Protein AF-0000000085030352 (afdb_homodimer)

InterPro domains:
  IPR006342 Methyltransferase FkbM [PF05050] (51-199)
  IPR006342 Methyltransferase FkbM [TIGR01444] (49-176)
  IPR029063 S-adenosyl-L-methionine-dependent methyltransferase superfamily [G3DSA:3.40.50.150] (43-213)
  IPR029063 S-adenosyl-L-methionine-dependent methyltransferase superfamily [SSF53335] (14-200)
  IPR052514 S-adenosyl-L-methionine-dependent methyltransferase [PTHR34203] (40-198)

Solvent-accessible surface area (backbone atoms only — not comparable to full-atom values): 23173 Å² total; per-residue (Å²): 130,66,77,91,63,66,38,63,38,78,45,80,98,36,55,43,55,39,41,58,80,44,56,39,44,53,51,55,37,27,31,45,62,64,51,39,50,56,66,64,72,70,36,57,84,25,41,26,36,33,30,36,50,27,48,48,28,55,60,55,52,49,37,45,67,45,57,29,61,36,35,42,34,25,15,42,54,65,73,36,32,53,44,21,48,49,29,36,58,77,53,69,50,59,56,48,77,43,72,18,33,67,17,59,44,72,50,76,43,59,28,18,40,27,89,93,42,70,67,48,11,66,67,46,87,68,44,89,50,66,45,81,30,41,29,33,22,55,53,77,65,79,68,76,35,44,28,36,40,39,47,47,51,61,32,50,67,38,30,50,62,10,22,48,64,43,45,71,76,50,48,33,36,36,41,32,63,31,65,73,48,94,65,38,44,60,53,51,48,52,59,39,48,74,65,53,28,45,76,43,79,42,82,30,55,57,45,60,82,77,33,85,75,34,60,40,44,27,35,41,32,38,56,55,132,130,65,76,93,62,67,38,64,38,78,46,82,96,36,55,44,53,38,40,59,81,43,55,38,45,52,52,56,36,26,29,46,63,65,52,40,49,56,66,62,73,70,37,57,85,25,42,26,36,34,29,36,51,27,47,48,27,54,61,54,52,50,36,44,66,44,57,29,63,37,34,42,32,27,17,41,52,65,72,35,32,54,45,22,49,49,30,36,60,76,52,68,50,60,57,48,76,42,73,19,34,67,17,59,43,73,48,78,45,60,29,18,40,27,91,93,40,69,67,48,12,68,67,45,86,68,42,89,52,65,45,81,30,42,29,33,23,56,53,76,66,79,68,76,36,43,28,36,39,39,46,46,52,62,33,49,66,39,30,50,64,11,22,50,64,42,44,70,74,49,46,33,36,35,39,32,62,30,62,71,46,92,64,37,43,59,54,52,47,51,58,40,48,74,66,52,28,46,74,45,77,42,81,31,56,60,44,60,80,79,32,86,75,34,57,38,45,25,36,39,32,37,56,54,133

Organism: Methanopyrus kandleri (strain AV19 / DSM 6324 / JCM 9639 / NBRC 100938) (NCBI:txid190192)

pLDDT: mean 93.0, std 8.6, range [60.28, 98.94]

Nearest PDB structures (foldseek):
  1wy7-assembly1_A  TM=6.653E-01  e=4.642E-08  Pyrococcus horikoshii OT3
  1wy7-assembly2_B  TM=6.313E-01  e=6.724E-08  Pyrococcus horikoshii OT3
  1wy7-assembly3_C  TM=6.016E-01  e=5.252E-08  Pyrococcus horikoshii OT3
  1wy7-assembly4_D  TM=6.233E-01  e=1.036E-07  Pyrococcus horikoshii OT3
  2b78-assembly1_A  TM=5.743E-01  e=4.481E-06  Streptococcus mutans

Sequence (450 aa):
MIEKEPVPLQVGDYRLYFRLWALGDADAISDVLYRELYPHEWLEGSREVVDVGAHVGAFTVLAAAHGAREILAIEPHPDNAELLRRNVEENDLNAEVVEAAAYDREDVVKMYLSPSTVAHSVELVRSRETIDVETVALDDLGTSPDLIKIDAEGAEERVLRGAERTLEEHAPVLLISAYHYPGQEEDLRRWLEDRNYRVEVLVRETSPYRSPALRVPVIVAEPRAMIEKEPVPLQVGDYRLYFRLWALGDADAISDVLYRELYPHEWLEGSREVVDVGAHVGAFTVLAAAHGAREILAIEPHPDNAELLRRNVEENDLNAEVVEAAAYDREDVVKMYLSPSTVAHSVELVRSRETIDVETVALDDLGTSPDLIKIDAEGAEERVLRGAERTLEEHAPVLLISAYHYPGQEEDLRRWLEDRNYRVEVLVRETSPYRSPALRVPVIVAEPRA

Radius of gyration: 24.25 Å; Cα contacts (8 Å, |Δi|>4): 1043; chains: 2; bounding box: 40×73×51 Å

Structure (mmCIF, N/CA/C/O backbone):
data_AF-0000000085030352-model_v1
#
loop_
_entity.id
_entity.type
_entity.pdbx_description
1 polymer 'SAM-dependent methyltransferase'
#
loop_
_atom_site.group_PDB
_atom_site.id
_atom_site.type_symbol
_atom_site.label_atom_id
_atom_site.label_alt_id
_atom_site.label_comp_id
_atom_site.label_asym_id
_atom_site.label_entity_id
_atom_site.label_seq_id
_atom_site.pdbx_PDB_ins_code
_atom_site.Cartn_x
_atom_site.Cartn_y
_atom_site.Cartn_z
_atom_site.occupancy
_atom_site.B_iso_or_equiv
_atom_site.auth_seq_id
_atom_site.auth_comp_id
_atom_site.auth_asym_id
_atom_site.auth_atom_id
_atom_site.pdbx_PDB_model_num
ATOM 1 N N . MET A 1 1 ? -10.656 17.016 -6.93 1 60.28 1 MET A N 1
ATOM 2 C CA . MET A 1 1 ? -10.633 15.562 -6.762 1 60.28 1 MET A CA 1
ATOM 3 C C . MET A 1 1 ? -9.516 14.938 -7.59 1 60.28 1 MET A C 1
ATOM 5 O O . MET A 1 1 ? -9.156 15.453 -8.648 1 60.28 1 MET A O 1
ATOM 9 N N . ILE A 1 2 ? -8.75 14.125 -6.918 1 77.81 2 ILE A N 1
ATOM 10 C CA . ILE A 1 2 ? -7.684 13.461 -7.66 1 77.81 2 ILE A CA 1
ATOM 11 C C . ILE A 1 2 ? -8.281 12.406 -8.594 1 77.81 2 ILE A C 1
ATOM 13 O O . ILE A 1 2 ? -9.156 11.633 -8.188 1 77.81 2 ILE A O 1
ATOM 17 N N . GLU A 1 3 ? -7.969 12.555 -9.844 1 85.69 3 GLU A N 1
ATOM 18 C CA . GLU A 1 3 ? -8.422 11.562 -10.82 1 85.69 3 GLU A CA 1
ATOM 19 C C . GLU A 1 3 ? -7.84 10.188 -10.508 1 85.69 3 GLU A C 1
ATOM 21 O O . GLU A 1 3 ? -6.668 10.062 -10.148 1 85.69 3 GLU A O 1
ATOM 26 N N . LYS A 1 4 ? -8.742 9.219 -10.578 1 91.12 4 LYS A N 1
ATOM 27 C CA . LYS A 1 4 ? -8.32 7.84 -10.344 1 91.12 4 LYS A CA 1
ATOM 28 C C . LYS A 1 4 ? -7.84 7.184 -11.633 1 91.12 4 LYS A C 1
ATOM 30 O O . LYS A 1 4 ? -8.648 6.746 -12.453 1 91.12 4 LYS A O 1
ATOM 35 N N . GLU A 1 5 ? -6.535 7.23 -11.844 1 92.81 5 GLU A N 1
ATOM 36 C CA . GLU A 1 5 ? -5.887 6.547 -12.953 1 92.81 5 GLU A CA 1
ATOM 37 C C . GLU A 1 5 ? -4.828 5.566 -12.461 1 92.81 5 GLU A C 1
ATOM 39 O O . GLU A 1 5 ? -4.102 5.859 -11.508 1 92.81 5 GLU A O 1
ATOM 44 N N . PRO A 1 6 ? -4.773 4.422 -13.125 1 95.5 6 PRO A N 1
ATOM 45 C CA . PRO A 1 6 ? -3.727 3.482 -12.719 1 95.5 6 PRO A CA 1
ATOM 46 C C . PRO A 1 6 ? -2.322 4.074 -12.828 1 95.5 6 PRO A C 1
ATOM 48 O O . PRO A 1 6 ? -2.049 4.855 -13.742 1 95.5 6 PRO A O 1
ATOM 51 N N . VAL A 1 7 ? -1.442 3.725 -11.961 1 96.19 7 VAL A N 1
ATOM 52 C CA . VAL A 1 7 ? -0.069 4.207 -11.859 1 96.19 7 VAL A CA 1
ATOM 53 C C . VAL A 1 7 ? 0.878 3.209 -12.523 1 96.19 7 VAL A C 1
ATOM 55 O O . VAL A 1 7 ? 0.79 2.002 -12.273 1 96.19 7 VAL A O 1
ATOM 58 N N . PRO A 1 8 ? 1.753 3.689 -13.398 1 95.81 8 PRO A N 1
ATOM 59 C CA . PRO A 1 8 ? 2.723 2.777 -14.016 1 95.81 8 PRO A CA 1
ATOM 60 C C . PRO A 1 8 ? 3.924 2.5 -13.109 1 95.81 8 PRO A C 1
ATOM 62 O O . PRO A 1 8 ? 4.418 3.408 -12.438 1 95.81 8 PRO A O 1
ATOM 65 N N . LEU A 1 9 ? 4.32 1.314 -13.031 1 96.25 9 LEU A N 1
ATOM 66 C CA . LEU A 1 9 ? 5.531 0.86 -12.352 1 96.25 9 LEU A CA 1
ATOM 67 C C . LEU A 1 9 ? 6.469 0.157 -13.328 1 96.25 9 LEU A C 1
ATOM 69 O O . LEU A 1 9 ? 6.055 -0.755 -14.047 1 96.25 9 LEU A O 1
ATOM 73 N N . GLN A 1 10 ? 7.695 0.535 -13.352 1 94.19 10 GLN A N 1
ATOM 74 C CA . GLN A 1 10 ? 8.672 -0.125 -14.211 1 94.19 10 GLN A CA 1
ATOM 75 C C . GLN A 1 10 ? 9.164 -1.425 -13.586 1 94.19 10 GLN A C 1
ATOM 77 O O . GLN A 1 10 ? 9.586 -1.44 -12.422 1 94.19 10 GLN A O 1
ATOM 82 N N . VAL A 1 11 ? 9.094 -2.504 -14.281 1 93.62 11 VAL A N 1
ATOM 83 C CA . VAL A 1 11 ? 9.609 -3.811 -13.891 1 93.62 11 VAL A CA 1
ATOM 84 C C . VAL A 1 11 ? 10.531 -4.355 -14.977 1 93.62 11 VAL A C 1
ATOM 86 O O . VAL A 1 11 ? 10.07 -5.012 -15.914 1 93.62 11 VAL A O 1
ATOM 89 N N . GLY A 1 12 ? 11.852 -4.18 -14.797 1 90.5 12 GLY A N 1
ATOM 90 C CA . GLY A 1 12 ? 12.727 -4.457 -15.93 1 90.5 12 GLY A CA 1
ATOM 91 C C . GLY A 1 12 ? 12.367 -3.674 -17.172 1 90.5 12 GLY A C 1
ATOM 92 O O . GLY A 1 12 ? 12.25 -2.447 -17.125 1 90.5 12 GLY A O 1
ATOM 93 N N . ASP A 1 13 ? 12.133 -4.406 -18.266 1 93.5 13 ASP A N 1
ATOM 94 C CA . ASP A 1 13 ? 11.766 -3.773 -19.531 1 93.5 13 ASP A CA 1
ATOM 95 C C . ASP A 1 13 ? 10.25 -3.65 -19.672 1 93.5 13 ASP A C 1
ATOM 97 O O . ASP A 1 13 ? 9.75 -3.225 -20.719 1 93.5 13 ASP A O 1
ATOM 101 N N . TYR A 1 14 ? 9.539 -3.965 -18.609 1 95.88 14 TYR A N 1
ATOM 102 C CA . TYR A 1 14 ? 8.086 -4 -18.672 1 95.88 14 TYR A CA 1
ATOM 103 C C . TYR A 1 14 ? 7.48 -2.926 -17.781 1 95.88 14 TYR A C 1
ATOM 105 O O . TYR A 1 14 ? 8.188 -2.295 -16.984 1 95.88 14 TYR A O 1
ATOM 113 N N . ARG A 1 15 ? 6.219 -2.674 -18.031 1 96.25 15 ARG A N 1
ATOM 114 C CA . ARG A 1 15 ? 5.434 -1.75 -17.219 1 96.25 15 ARG A CA 1
ATOM 115 C C . ARG A 1 15 ? 4.242 -2.457 -16.578 1 96.25 15 ARG A C 1
ATOM 117 O O . ARG A 1 15 ? 3.582 -3.275 -17.219 1 96.25 15 ARG A O 1
ATOM 124 N N . LEU A 1 16 ? 4.074 -2.195 -15.344 1 97.75 16 LEU A N 1
ATOM 125 C CA . LEU A 1 16 ? 2.941 -2.729 -14.594 1 97.75 16 LEU A CA 1
ATOM 126 C C . LEU A 1 16 ? 2.061 -1.601 -14.062 1 97.75 16 LEU A C 1
ATOM 128 O O . LEU A 1 16 ? 2.521 -0.762 -13.289 1 97.75 16 LEU A O 1
ATOM 132 N N . TYR 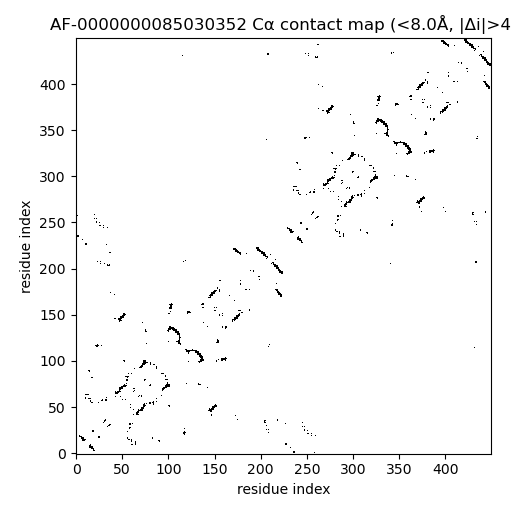A 1 17 ? 0.823 -1.542 -14.555 1 97.88 17 TYR A N 1
ATOM 133 C CA . TYR A 1 17 ? -0.13 -0.554 -14.055 1 97.88 17 TYR A CA 1
ATOM 134 C C . TYR A 1 17 ? -0.905 -1.095 -12.859 1 97.88 17 TYR A C 1
ATOM 136 O O . TYR A 1 17 ? -1.271 -2.271 -12.836 1 97.88 17 TYR A O 1
ATOM 144 N N . PHE A 1 18 ? -1.112 -0.27 -11.852 1 97 18 PHE A N 1
ATOM 145 C CA . PHE A 1 18 ? -1.88 -0.658 -10.68 1 97 18 PHE A CA 1
ATOM 146 C C . PHE A 1 18 ? -2.684 0.521 -10.141 1 97 18 PHE A C 1
ATOM 148 O O . PHE A 1 18 ? -2.463 1.664 -10.547 1 97 18 PHE A O 1
ATOM 155 N N . ARG A 1 19 ? -3.684 0.251 -9.328 1 95.56 19 ARG A N 1
ATOM 156 C CA . ARG A 1 19 ? -4.559 1.259 -8.742 1 95.56 19 ARG A CA 1
ATOM 157 C C . ARG A 1 19 ? -4.09 1.644 -7.344 1 95.56 19 ARG A C 1
ATOM 159 O O . ARG A 1 19 ? -4.086 0.812 -6.434 1 95.56 19 ARG A O 1
ATOM 166 N N . LEU A 1 20 ? -3.73 2.861 -7.184 1 93.62 20 LEU A N 1
ATOM 167 C CA . LEU A 1 20 ? -3.256 3.295 -5.875 1 93.62 20 LEU A CA 1
ATOM 168 C C . LEU A 1 20 ? -4.426 3.543 -4.926 1 93.62 20 LEU A C 1
ATOM 170 O O . LEU A 1 20 ? -4.25 3.531 -3.707 1 93.62 20 LEU A O 1
ATOM 174 N N . TRP A 1 21 ? -5.633 3.779 -5.445 1 90.62 21 TRP A N 1
ATOM 175 C CA . TRP A 1 21 ? -6.812 3.961 -4.602 1 90.62 21 TRP A CA 1
ATOM 176 C C . TRP A 1 21 ? -7.305 2.623 -4.062 1 90.62 21 TRP A C 1
ATOM 178 O O . TRP A 1 21 ? -8.141 2.584 -3.156 1 90.62 21 TRP A O 1
ATOM 188 N N . ALA A 1 22 ? -6.836 1.546 -4.629 1 89.38 22 ALA A N 1
ATOM 189 C CA . ALA A 1 22 ? -7 0.192 -4.105 1 89.38 22 ALA A CA 1
ATOM 190 C C . ALA A 1 22 ? -5.688 -0.335 -3.529 1 89.38 22 ALA A C 1
ATOM 192 O O . ALA A 1 22 ? -4.965 -1.075 -4.199 1 89.38 22 ALA A O 1
ATOM 193 N N . LEU A 1 23 ? -5.426 -0.04 -2.305 1 88.56 23 LEU A N 1
ATOM 194 C CA . LEU A 1 23 ? -4.121 -0.248 -1.688 1 88.56 23 LEU A CA 1
ATOM 195 C C . LEU A 1 23 ? -3.705 -1.712 -1.778 1 88.56 23 LEU A C 1
ATOM 197 O O . LEU A 1 23 ? -2.514 -2.027 -1.722 1 88.56 23 LEU A O 1
ATOM 201 N N . GLY A 1 24 ? -4.637 -2.574 -1.904 1 88.94 24 GLY A N 1
ATOM 202 C CA . GLY A 1 24 ? -4.328 -3.98 -2.096 1 88.94 24 GLY A CA 1
ATOM 203 C C . GLY A 1 24 ? -3.422 -4.238 -3.283 1 88.94 24 GLY A C 1
ATOM 204 O O . GLY A 1 24 ? -2.615 -5.168 -3.266 1 88.94 24 GLY A O 1
ATOM 205 N N . ASP A 1 25 ? -3.578 -3.408 -4.348 1 93.88 25 ASP A N 1
ATOM 206 C CA . ASP A 1 25 ? -2.695 -3.539 -5.504 1 93.88 25 ASP A CA 1
ATOM 207 C C . ASP A 1 25 ? -1.237 -3.318 -5.109 1 93.88 25 ASP A C 1
ATOM 209 O O . ASP A 1 25 ? -0.375 -4.148 -5.406 1 93.88 25 ASP A O 1
ATOM 213 N N . ALA A 1 26 ? -1.023 -2.18 -4.453 1 93.06 26 ALA A N 1
ATOM 214 C CA . ALA A 1 26 ? 0.334 -1.844 -4.031 1 93.06 26 ALA A CA 1
ATOM 215 C C . ALA A 1 26 ? 0.903 -2.916 -3.107 1 93.06 26 ALA A C 1
ATOM 217 O O . ALA A 1 26 ? 2.08 -3.27 -3.209 1 93.06 26 ALA A O 1
ATOM 218 N N . ASP A 1 27 ? 0.081 -3.398 -2.236 1 91.19 27 ASP A N 1
ATOM 219 C CA . ASP A 1 27 ? 0.514 -4.418 -1.285 1 91.19 27 ASP A CA 1
ATOM 220 C C . ASP A 1 27 ? 0.926 -5.699 -2.004 1 91.19 27 ASP A C 1
ATOM 222 O O . ASP A 1 27 ? 2.023 -6.215 -1.779 1 91.19 27 ASP A O 1
ATOM 226 N N . ALA A 1 28 ? 0.035 -6.203 -2.875 1 93 28 ALA A N 1
ATOM 227 C CA . ALA A 1 28 ? 0.3 -7.43 -3.619 1 93 28 ALA A CA 1
ATOM 228 C C . ALA A 1 28 ? 1.554 -7.289 -4.48 1 93 28 ALA A C 1
ATOM 230 O O . ALA A 1 28 ? 2.367 -8.211 -4.559 1 93 28 ALA A O 1
ATOM 231 N N . ILE A 1 29 ? 1.716 -6.176 -5.113 1 95.44 29 ILE A N 1
ATOM 232 C CA . ILE A 1 29 ? 2.85 -5.922 -5.996 1 95.44 29 ILE A CA 1
ATOM 233 C C . ILE A 1 29 ? 4.137 -5.871 -5.176 1 95.44 29 ILE A C 1
ATOM 235 O O . ILE A 1 29 ? 5.152 -6.461 -5.566 1 95.44 29 ILE A O 1
ATOM 239 N N . SER A 1 30 ? 4.125 -5.191 -4.027 1 93.38 30 SER A N 1
ATOM 240 C CA . SER A 1 30 ? 5.293 -5.113 -3.16 1 93.38 30 SER A CA 1
ATOM 241 C C . SER A 1 30 ? 5.711 -6.496 -2.67 1 93.38 30 SER A C 1
ATOM 243 O O . SER A 1 30 ? 6.902 -6.793 -2.572 1 93.38 30 SER A O 1
ATOM 245 N N . ASP A 1 31 ? 4.754 -7.348 -2.336 1 92.94 31 ASP A N 1
ATOM 246 C CA . ASP A 1 31 ? 5.027 -8.703 -1.873 1 92.94 31 ASP A CA 1
ATOM 247 C C . ASP A 1 31 ? 5.773 -9.508 -2.938 1 92.94 31 ASP A C 1
ATOM 249 O O . ASP A 1 31 ? 6.738 -10.211 -2.633 1 92.94 31 ASP A O 1
ATOM 253 N N . VAL A 1 32 ? 5.293 -9.352 -4.137 1 95.88 32 VAL A N 1
ATOM 254 C CA . VAL A 1 32 ? 5.836 -10.148 -5.234 1 95.88 32 VAL A CA 1
ATOM 255 C C . VAL A 1 32 ? 7.195 -9.586 -5.656 1 95.88 32 VAL A C 1
ATOM 257 O O . VAL A 1 32 ? 8.18 -10.328 -5.746 1 95.88 32 VAL A O 1
ATOM 260 N N . LEU A 1 33 ? 7.285 -8.297 -5.809 1 95.81 33 LEU A N 1
ATOM 261 C CA . LEU A 1 33 ? 8.438 -7.707 -6.488 1 95.81 33 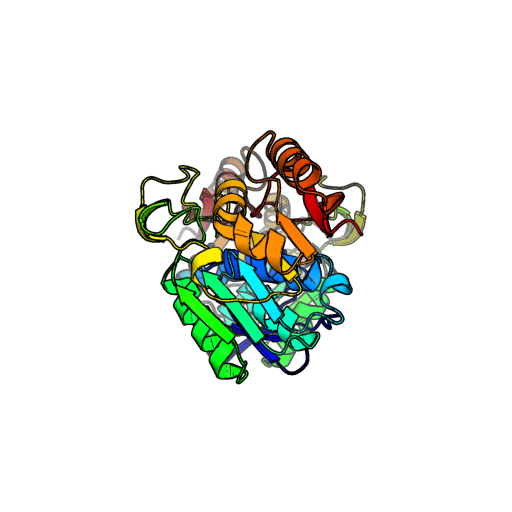LEU A CA 1
ATOM 262 C C . LEU A 1 33 ? 9.547 -7.383 -5.5 1 95.81 33 LEU A C 1
ATOM 264 O O . LEU A 1 33 ? 10.734 -7.492 -5.832 1 95.81 33 LEU A O 1
ATOM 268 N N . TYR A 1 34 ? 9.203 -6.98 -4.297 1 93.38 34 TYR A N 1
ATOM 269 C CA . TYR A 1 34 ? 10.227 -6.434 -3.418 1 93.38 34 TYR A CA 1
ATOM 270 C C . TYR A 1 34 ? 10.469 -7.348 -2.221 1 93.38 34 TYR A C 1
ATOM 272 O O . TYR A 1 34 ? 11.602 -7.496 -1.758 1 93.38 34 TYR A O 1
ATOM 280 N N . ARG A 1 35 ? 9.398 -7.953 -1.739 1 91.75 35 ARG A N 1
ATOM 281 C CA . ARG A 1 35 ? 9.539 -8.82 -0.57 1 91.75 35 ARG A CA 1
ATOM 282 C C . ARG A 1 35 ? 9.852 -10.25 -0.982 1 91.75 35 ARG A C 1
ATOM 284 O O . ARG A 1 35 ? 10.188 -11.086 -0.14 1 91.75 35 ARG A O 1
ATOM 291 N N . GLU A 1 36 ? 9.688 -10.578 -2.219 1 94.19 36 GLU A N 1
ATOM 292 C CA . GLU A 1 36 ? 9.961 -11.906 -2.756 1 94.19 36 GLU A CA 1
ATOM 293 C C . GLU A 1 36 ? 9.156 -12.977 -2.014 1 94.19 36 GLU A C 1
ATOM 295 O O . GLU A 1 36 ? 9.719 -13.977 -1.565 1 94.19 36 GLU A O 1
ATOM 300 N N . LEU A 1 37 ? 7.914 -12.602 -1.854 1 94.25 37 LEU A N 1
ATOM 301 C CA . LEU A 1 37 ? 7.043 -13.586 -1.229 1 94.25 37 LEU A CA 1
ATOM 302 C C . LEU A 1 37 ? 7.207 -14.953 -1.891 1 94.25 37 LEU A C 1
ATOM 304 O O . LEU A 1 37 ? 7.176 -15.984 -1.214 1 94.25 37 LEU A O 1
ATOM 308 N N . TYR A 1 38 ? 7.301 -14.938 -3.195 1 95.44 38 TYR A N 1
ATOM 309 C CA . TYR A 1 38 ? 7.664 -16.109 -3.99 1 95.44 38 TYR A CA 1
ATOM 310 C C . TYR A 1 38 ? 9.086 -15.992 -4.516 1 95.44 38 TYR A C 1
ATOM 312 O O . TYR A 1 38 ? 9.43 -15.016 -5.191 1 95.44 38 TYR A O 1
ATOM 320 N N . PRO A 1 39 ? 9.906 -16.969 -4.191 1 93.81 39 PRO A N 1
ATOM 321 C CA . PRO A 1 39 ? 11.32 -16.859 -4.559 1 93.81 39 PRO A CA 1
ATOM 322 C C . PRO A 1 39 ? 11.531 -16.75 -6.066 1 93.81 39 PRO A C 1
ATOM 324 O O . PRO A 1 39 ? 11.117 -17.625 -6.82 1 93.81 39 PRO A O 1
ATOM 327 N N . HIS A 1 40 ? 12.258 -15.742 -6.418 1 93.06 40 HIS A N 1
ATOM 328 C CA . HIS A 1 40 ? 12.422 -15.414 -7.828 1 93.06 40 HIS A CA 1
ATOM 329 C C . HIS A 1 40 ? 13.328 -16.406 -8.531 1 93.06 40 HIS A C 1
ATOM 331 O O . HIS A 1 40 ? 13.273 -16.562 -9.758 1 93.06 40 HIS A O 1
ATOM 337 N N . GLU A 1 41 ? 14.164 -17.016 -7.77 1 93.12 41 GLU A N 1
ATOM 338 C CA . GLU A 1 41 ? 15.148 -17.906 -8.359 1 93.12 41 GLU A CA 1
ATOM 339 C C . GLU A 1 41 ? 14.477 -19.047 -9.117 1 93.12 41 GLU A C 1
ATOM 341 O O . GLU A 1 41 ? 15.023 -19.562 -10.086 1 93.12 41 GLU A O 1
ATOM 346 N N . TRP A 1 42 ? 13.289 -19.406 -8.75 1 92 42 TRP A N 1
ATOM 347 C CA . TRP A 1 42 ? 12.609 -20.531 -9.375 1 92 42 TRP A CA 1
ATOM 348 C C . TRP A 1 42 ? 12.047 -20.156 -10.734 1 92 42 TRP A C 1
ATOM 350 O O . TRP A 1 42 ? 11.672 -21.016 -11.531 1 92 42 TRP A O 1
ATOM 360 N N . LEU A 1 43 ? 11.945 -18.828 -10.953 1 94.38 43 LEU A N 1
ATOM 361 C CA . LEU A 1 43 ? 11.469 -18.359 -12.25 1 94.38 43 LEU A CA 1
ATOM 362 C C . LEU A 1 43 ? 12.547 -18.516 -13.312 1 94.38 43 LEU A C 1
ATOM 364 O O . LEU A 1 43 ? 12.234 -18.562 -14.508 1 94.38 43 LEU A O 1
ATOM 368 N N . GLU A 1 44 ? 13.789 -18.562 -12.812 1 92.56 44 GLU A N 1
ATOM 369 C CA . GLU A 1 44 ? 14.898 -18.688 -13.758 1 92.56 44 GLU A CA 1
ATOM 370 C C . GLU A 1 44 ? 14.805 -20 -14.531 1 92.56 44 GLU A C 1
ATOM 372 O O . GLU A 1 44 ? 14.758 -21.078 -13.938 1 92.56 44 GLU A O 1
ATOM 377 N N . GLY A 1 45 ? 14.703 -19.906 -15.828 1 91 45 GLY A N 1
ATOM 378 C CA . GLY A 1 45 ? 14.68 -21.094 -16.656 1 91 45 GLY A CA 1
ATOM 379 C C . GLY A 1 45 ? 13.273 -21.625 -16.891 1 91 45 GLY A C 1
ATOM 380 O O . GLY A 1 45 ? 13.094 -22.594 -17.641 1 91 45 GLY A O 1
ATOM 381 N N . SER A 1 46 ? 12.266 -21.062 -16.266 1 95 46 SER A N 1
ATOM 382 C CA . SER A 1 46 ? 10.891 -21.484 -16.484 1 95 46 SER A CA 1
ATOM 383 C C . SER A 1 46 ? 10.305 -20.844 -17.734 1 95 46 SER A C 1
ATOM 385 O O . SER A 1 46 ? 10.102 -19.625 -17.781 1 95 46 SER A O 1
ATOM 387 N N . ARG A 1 47 ? 10.031 -21.688 -18.688 1 96.62 47 ARG A N 1
ATOM 388 C CA . ARG A 1 47 ? 9.547 -21.188 -19.969 1 96.62 47 ARG A CA 1
ATOM 389 C C . ARG A 1 47 ? 8.031 -21.016 -19.953 1 96.62 47 ARG A C 1
ATOM 391 O O . ARG A 1 47 ? 7.504 -20.031 -20.469 1 96.62 47 ARG A O 1
ATOM 398 N N . GLU A 1 48 ? 7.352 -21.984 -19.438 1 98.56 48 GLU A N 1
ATOM 399 C CA . GLU A 1 48 ? 5.898 -21.938 -19.297 1 98.56 48 GLU A CA 1
ATOM 400 C C . GLU A 1 48 ? 5.488 -21.828 -17.828 1 98.56 48 GLU A C 1
ATOM 402 O O . GLU A 1 48 ? 5.832 -22.688 -17.016 1 98.56 48 GLU A O 1
ATOM 407 N N . VAL A 1 49 ? 4.801 -20.703 -17.484 1 98.75 49 VAL A N 1
ATOM 408 C CA . VAL A 1 49 ? 4.465 -20.391 -16.109 1 98.75 49 VAL A CA 1
ATOM 409 C C . VAL A 1 49 ? 2.955 -20.219 -15.969 1 98.75 49 VAL A C 1
ATOM 411 O O . VAL A 1 49 ? 2.312 -19.609 -16.828 1 98.75 49 VAL A O 1
ATOM 414 N N . VAL A 1 50 ? 2.396 -20.797 -14.906 1 98.94 50 VAL A N 1
ATOM 415 C CA . VAL A 1 50 ? 1.002 -20.562 -14.547 1 98.94 50 VAL A CA 1
ATOM 416 C C . VAL A 1 50 ? 0.936 -19.703 -13.289 1 98.94 50 VAL A C 1
ATOM 418 O O . VAL A 1 50 ? 1.593 -20 -12.289 1 98.94 50 VAL A O 1
ATOM 421 N N . ASP A 1 51 ? 0.228 -18.594 -13.383 1 98.88 51 ASP A N 1
ATOM 422 C CA . ASP A 1 51 ? -0.005 -17.656 -12.289 1 98.88 51 ASP A CA 1
ATOM 423 C C . ASP A 1 51 ? -1.446 -17.75 -11.789 1 98.88 51 ASP A C 1
ATOM 425 O O . ASP A 1 51 ? -2.342 -17.109 -12.352 1 98.88 51 ASP A O 1
ATOM 429 N N . VAL A 1 52 ? -1.69 -18.531 -10.688 1 98.81 52 VAL A N 1
ATOM 430 C CA . VAL A 1 52 ? -3.021 -18.688 -10.109 1 98.81 52 VAL A CA 1
ATOM 431 C C . VAL A 1 52 ? -3.268 -17.594 -9.07 1 98.81 52 VAL A C 1
ATOM 433 O O . VAL A 1 52 ? -2.512 -17.469 -8.102 1 98.81 52 VAL A O 1
ATOM 436 N N . GLY A 1 53 ? -4.34 -16.922 -9.227 1 97.75 53 GLY A N 1
ATOM 437 C CA . GLY A 1 53 ? -4.531 -15.719 -8.43 1 97.75 53 GLY A CA 1
ATOM 438 C C . GLY A 1 53 ? -3.639 -14.57 -8.859 1 97.75 53 GLY A C 1
ATOM 439 O O . GLY A 1 53 ? -2.936 -13.984 -8.039 1 97.75 53 GLY A O 1
ATOM 440 N N . ALA A 1 54 ? -3.754 -14.25 -10.125 1 98.5 54 ALA A N 1
ATOM 441 C CA . ALA A 1 54 ? -2.787 -13.359 -10.766 1 98.5 54 ALA A CA 1
ATOM 442 C C . ALA A 1 54 ? -3.041 -11.906 -10.375 1 98.5 54 ALA A C 1
ATOM 444 O O . ALA A 1 54 ? -2.186 -11.039 -10.594 1 98.5 54 ALA A O 1
ATOM 445 N N . HIS A 1 55 ? -4.242 -11.617 -9.836 1 96.94 55 HIS A N 1
ATOM 446 C CA . HIS A 1 55 ? -4.582 -10.242 -9.484 1 96.94 55 HIS A CA 1
ATOM 447 C C . HIS A 1 55 ? -4.34 -9.305 -10.664 1 96.94 55 HIS A C 1
ATOM 449 O O . HIS A 1 55 ? -4.832 -9.539 -11.766 1 96.94 55 HIS A O 1
ATOM 455 N N . VAL A 1 56 ? -3.518 -8.297 -10.523 1 98.12 56 VAL A N 1
ATOM 456 C CA . VAL A 1 56 ? -3.32 -7.355 -11.617 1 98.12 56 VAL A CA 1
ATOM 457 C C . VAL A 1 56 ? -2.092 -7.758 -12.43 1 98.12 56 VAL A C 1
ATOM 459 O O . VAL A 1 56 ? -1.745 -7.098 -13.414 1 98.12 56 VAL A O 1
ATOM 462 N N . GLY A 1 57 ? -1.388 -8.781 -12.062 1 98.5 57 GLY A N 1
ATOM 463 C CA . GLY A 1 57 ? -0.382 -9.359 -12.938 1 98.5 57 GLY A CA 1
ATOM 464 C C . GLY A 1 57 ? 1.038 -9.078 -12.484 1 98.5 57 GLY A C 1
ATOM 465 O O . GLY A 1 57 ? 1.966 -9.062 -13.297 1 98.5 57 GLY A O 1
ATOM 466 N N . ALA A 1 58 ? 1.261 -8.82 -11.18 1 97.81 58 ALA A N 1
ATOM 467 C CA . ALA A 1 58 ? 2.615 -8.578 -10.695 1 97.81 58 ALA A CA 1
ATOM 468 C C . ALA A 1 58 ? 3.518 -9.781 -10.953 1 97.81 58 ALA A C 1
ATOM 470 O O . ALA A 1 58 ? 4.621 -9.633 -11.484 1 97.81 58 ALA A O 1
ATOM 471 N N . PHE A 1 59 ? 3.033 -10.953 -10.594 1 98.19 59 PHE A N 1
ATOM 472 C CA . PHE A 1 59 ? 3.83 -12.156 -10.789 1 98.19 59 PHE A CA 1
ATOM 473 C C . PHE A 1 59 ? 3.926 -12.5 -12.273 1 98.19 59 PHE A C 1
ATOM 475 O O . PHE A 1 59 ? 4.957 -12.992 -12.734 1 98.19 59 PHE A O 1
ATOM 482 N N . THR A 1 60 ? 2.854 -12.242 -13 1 98.5 60 THR A N 1
ATOM 483 C CA . THR A 1 60 ? 2.816 -12.469 -14.445 1 98.5 60 THR A CA 1
ATOM 484 C C . THR A 1 60 ? 3.922 -11.68 -15.141 1 98.5 60 THR A C 1
ATOM 486 O O . THR A 1 60 ? 4.703 -12.242 -15.906 1 98.5 60 THR A O 1
ATOM 489 N N . VAL A 1 61 ? 4.027 -10.414 -14.82 1 97.56 61 VAL A N 1
ATOM 490 C CA . VAL A 1 61 ? 5.02 -9.531 -15.43 1 97.56 61 VAL A CA 1
ATOM 491 C C . VAL A 1 61 ? 6.414 -9.914 -14.938 1 97.56 61 VAL A C 1
ATOM 493 O O . VAL A 1 61 ? 7.375 -9.891 -15.711 1 97.56 61 VAL A O 1
ATOM 496 N N . LEU A 1 62 ? 6.5 -10.258 -13.656 1 97.06 62 LEU A N 1
ATOM 497 C CA . LEU A 1 62 ? 7.777 -10.695 -13.102 1 97.06 62 LEU A CA 1
ATOM 498 C C . LEU A 1 62 ? 8.289 -11.938 -13.82 1 97.06 62 LEU A C 1
ATOM 500 O O . LEU A 1 62 ? 9.484 -12.039 -14.117 1 97.06 62 LEU A O 1
ATOM 504 N N . ALA A 1 63 ? 7.375 -12.906 -14.055 1 97.5 63 ALA A N 1
ATOM 505 C CA . ALA A 1 63 ? 7.746 -14.125 -14.773 1 97.5 63 ALA A CA 1
ATOM 506 C C . ALA A 1 63 ? 8.289 -13.797 -16.156 1 97.5 63 ALA A C 1
ATOM 508 O O . ALA A 1 63 ? 9.312 -14.336 -16.578 1 97.5 63 ALA A O 1
ATOM 509 N N . ALA A 1 64 ? 7.625 -12.891 -16.859 1 96.69 64 ALA A N 1
ATOM 510 C CA . ALA A 1 64 ? 8.094 -12.461 -18.172 1 96.69 64 ALA A CA 1
ATOM 511 C C . ALA A 1 64 ? 9.477 -11.82 -18.078 1 96.69 64 ALA A C 1
ATOM 513 O O . ALA A 1 64 ? 10.352 -12.094 -18.906 1 96.69 64 ALA A O 1
ATOM 514 N N . ALA A 1 65 ? 9.688 -11.031 -17.078 1 94.75 65 ALA A N 1
ATOM 515 C CA . ALA A 1 65 ? 10.961 -10.344 -16.891 1 94.75 65 ALA A CA 1
ATOM 516 C C . ALA A 1 65 ? 12.094 -11.328 -16.625 1 94.75 65 ALA A C 1
ATOM 518 O O . ALA A 1 65 ? 13.258 -11.023 -16.875 1 94.75 65 ALA A O 1
ATOM 519 N N . HIS A 1 66 ? 11.703 -12.508 -16.188 1 95.06 66 HIS A N 1
ATOM 520 C CA . HIS A 1 66 ? 12.703 -13.531 -15.891 1 95.06 66 HIS A CA 1
ATOM 521 C C . HIS A 1 66 ? 12.781 -14.57 -17 1 95.06 66 HIS A C 1
ATOM 523 O O . HIS A 1 66 ? 13.391 -15.625 -16.828 1 95.06 66 HIS A O 1
ATOM 529 N N . GLY A 1 67 ? 12.055 -14.367 -18.094 1 94.44 67 GLY A N 1
ATOM 530 C CA . GLY A 1 67 ? 12.328 -15.164 -19.281 1 94.44 67 GLY A CA 1
ATOM 531 C C . GLY A 1 67 ? 11.18 -16.078 -19.656 1 94.44 67 GLY A C 1
ATOM 532 O O . GLY A 1 67 ? 11.25 -16.797 -20.656 1 94.44 67 GLY A O 1
ATOM 533 N N . ALA A 1 68 ? 10.117 -16.094 -18.844 1 97.19 68 ALA A N 1
ATOM 534 C CA . ALA A 1 68 ? 8.961 -16.906 -19.25 1 97.19 68 ALA A CA 1
ATOM 535 C C . ALA A 1 68 ? 8.453 -16.516 -20.625 1 97.19 68 ALA A C 1
ATOM 537 O O . ALA A 1 68 ? 8.391 -15.32 -20.953 1 97.19 68 ALA A O 1
ATOM 538 N N . ARG A 1 69 ? 8.125 -17.5 -21.438 1 96.44 69 ARG A N 1
ATOM 539 C CA . ARG A 1 69 ? 7.727 -17.234 -22.828 1 96.44 69 ARG A CA 1
ATOM 540 C C . ARG A 1 69 ? 6.234 -17.5 -23.016 1 96.44 69 ARG A C 1
ATOM 542 O O . ARG A 1 69 ? 5.633 -17 -23.969 1 96.44 69 ARG A O 1
ATOM 549 N N . GLU A 1 70 ? 5.703 -18.328 -22.234 1 98.19 70 GLU A N 1
ATOM 550 C CA . GLU A 1 70 ? 4.273 -18.625 -22.203 1 98.19 70 GLU A CA 1
ATOM 551 C C . GLU A 1 70 ? 3.721 -18.547 -20.781 1 98.19 70 GLU A C 1
ATOM 553 O O . GLU A 1 70 ? 4.246 -19.203 -19.875 1 98.19 70 GLU A O 1
ATOM 558 N N . ILE A 1 71 ? 2.75 -17.719 -20.625 1 98.69 71 ILE A N 1
ATOM 559 C CA . ILE A 1 71 ? 2.203 -17.547 -19.281 1 98.69 71 ILE A CA 1
ATOM 560 C C . ILE A 1 71 ? 0.688 -17.734 -19.312 1 98.69 71 ILE A C 1
ATOM 562 O O . ILE A 1 71 ? 0.015 -17.25 -20.234 1 98.69 71 ILE A O 1
ATOM 566 N N . LEU A 1 72 ? 0.178 -18.531 -18.469 1 98.94 72 LEU A N 1
ATOM 567 C CA . LEU A 1 72 ? -1.247 -18.641 -18.172 1 98.94 72 LEU A CA 1
ATOM 568 C C . LEU A 1 72 ? -1.574 -17.969 -16.844 1 98.94 72 LEU A C 1
ATOM 570 O O . LEU A 1 72 ? -1.101 -18.391 -15.789 1 98.94 72 LEU A O 1
ATOM 574 N N . ALA A 1 73 ? -2.281 -16.859 -16.906 1 98.88 73 ALA A N 1
ATOM 575 C CA . ALA A 1 73 ? -2.658 -16.109 -15.711 1 98.88 73 ALA A CA 1
ATOM 576 C C . ALA A 1 73 ? -4.148 -16.25 -15.414 1 98.88 73 ALA A C 1
ATOM 578 O O . ALA A 1 73 ? -4.988 -15.93 -16.266 1 98.88 73 ALA A O 1
ATOM 579 N N . ILE A 1 74 ? -4.484 -16.703 -14.211 1 98.81 74 ILE A N 1
ATOM 580 C CA . ILE A 1 74 ? -5.863 -17 -13.828 1 98.81 74 ILE A CA 1
ATOM 581 C C . ILE A 1 74 ? -6.285 -16.062 -12.703 1 98.81 74 ILE A C 1
ATOM 583 O O . ILE A 1 74 ? -5.66 -16.031 -11.641 1 98.81 74 ILE A O 1
ATOM 587 N N . GLU A 1 75 ? -7.277 -15.258 -12.898 1 98.38 75 GLU A N 1
ATOM 588 C CA . GLU A 1 75 ? -7.793 -14.266 -11.953 1 98.38 75 GLU A CA 1
ATOM 589 C C . GLU A 1 75 ? -9.312 -14.172 -12.031 1 98.38 75 GLU A C 1
ATOM 591 O O . GLU A 1 75 ? -9.875 -13.906 -13.094 1 98.38 75 GLU A O 1
ATOM 596 N N . PRO A 1 76 ? -9.984 -14.383 -10.914 1 96.69 76 PRO A N 1
ATOM 597 C CA . PRO A 1 76 ? -11.445 -14.469 -10.969 1 96.69 76 PRO A CA 1
ATOM 598 C C . PRO A 1 76 ? -12.109 -13.094 -10.891 1 96.69 76 PRO A C 1
ATOM 600 O O . PRO A 1 76 ? -13.242 -12.93 -11.367 1 96.69 76 PRO A O 1
ATOM 603 N N . HIS A 1 77 ? -11.562 -12.148 -10.195 1 94.75 77 HIS A N 1
ATOM 604 C CA . HIS A 1 77 ? -12.219 -10.852 -10.016 1 94.75 77 HIS A CA 1
ATOM 605 C C . HIS A 1 77 ? -12.203 -10.055 -11.312 1 94.75 77 HIS A C 1
ATOM 607 O O . HIS A 1 77 ? -11.133 -9.758 -11.859 1 94.75 77 HIS A O 1
ATOM 613 N N . PRO A 1 78 ? -13.312 -9.594 -11.82 1 95.75 78 PRO A N 1
ATOM 614 C CA . PRO A 1 78 ? -13.391 -8.984 -13.156 1 95.75 78 PRO A CA 1
ATOM 615 C C . PRO A 1 78 ? -12.547 -7.719 -13.281 1 95.75 78 PRO A C 1
ATOM 617 O O . PRO A 1 78 ? -11.867 -7.527 -14.297 1 95.75 78 PRO A O 1
ATOM 620 N N . ASP A 1 79 ? -12.578 -6.832 -12.297 1 94.5 79 ASP A N 1
ATOM 621 C CA . ASP A 1 79 ? -11.805 -5.594 -12.359 1 94.5 79 ASP A CA 1
ATOM 622 C C . ASP A 1 79 ? -10.312 -5.883 -12.391 1 94.5 79 ASP A C 1
ATOM 624 O O . ASP A 1 79 ? -9.555 -5.207 -13.094 1 94.5 79 ASP A O 1
ATOM 628 N N . ASN A 1 80 ? -9.852 -6.852 -11.57 1 96.5 80 ASN A N 1
ATOM 629 C CA . ASN A 1 80 ? -8.453 -7.262 -11.594 1 96.5 80 ASN A CA 1
ATOM 630 C C . ASN A 1 80 ? -8.062 -7.879 -12.93 1 96.5 80 ASN A C 1
ATOM 632 O O . ASN A 1 80 ? -7.008 -7.562 -13.484 1 96.5 80 ASN A O 1
ATOM 636 N N . ALA A 1 81 ? -8.945 -8.75 -13.438 1 98.19 81 ALA A N 1
ATOM 637 C CA . ALA A 1 81 ? -8.688 -9.406 -14.719 1 98.19 81 ALA A CA 1
ATOM 638 C C . ALA A 1 81 ? -8.57 -8.383 -15.844 1 98.19 81 ALA A C 1
ATOM 640 O O . ALA A 1 81 ? -7.742 -8.547 -16.75 1 98.19 81 ALA A O 1
ATOM 641 N N . GLU A 1 82 ? -9.422 -7.391 -15.828 1 98.12 82 GLU A N 1
ATOM 642 C CA . GLU A 1 82 ? -9.367 -6.336 -16.844 1 98.12 82 GLU A CA 1
ATOM 643 C C . GLU A 1 82 ? -8.023 -5.613 -16.812 1 98.12 82 GLU A C 1
ATOM 645 O O . GLU A 1 82 ? -7.406 -5.402 -17.859 1 98.12 82 GLU A O 1
ATOM 650 N N . LEU A 1 83 ? -7.574 -5.207 -15.602 1 98.12 83 LEU A N 1
ATOM 651 C CA . LEU A 1 83 ? -6.289 -4.535 -15.484 1 98.12 83 LEU A CA 1
ATOM 652 C C . LEU A 1 83 ? -5.145 -5.484 -15.82 1 98.12 83 LEU A C 1
ATOM 654 O O . LEU A 1 83 ? -4.133 -5.07 -16.391 1 98.12 83 LEU A O 1
ATOM 658 N N . LEU A 1 84 ? -5.273 -6.754 -15.469 1 98.69 84 LEU A N 1
ATOM 659 C CA . LEU A 1 84 ? -4.316 -7.781 -15.859 1 98.69 84 LEU A CA 1
ATOM 660 C C . LEU A 1 84 ? -4.172 -7.852 -17.375 1 98.69 84 LEU A C 1
ATOM 662 O O . LEU A 1 84 ? -3.055 -7.887 -17.891 1 98.69 84 LEU A O 1
ATOM 666 N N . ARG A 1 85 ? -5.27 -7.844 -18.078 1 98.81 85 ARG A N 1
ATOM 667 C CA . ARG A 1 85 ? -5.242 -7.863 -19.531 1 98.81 85 ARG A CA 1
ATOM 668 C C . ARG A 1 85 ? -4.531 -6.633 -20.094 1 98.81 85 ARG A C 1
ATOM 670 O O . ARG A 1 85 ? -3.754 -6.73 -21.047 1 98.81 85 ARG A O 1
ATOM 677 N N . ARG A 1 86 ? -4.836 -5.516 -19.5 1 98.25 86 ARG A N 1
ATOM 678 C CA . ARG A 1 86 ? -4.156 -4.285 -19.906 1 98.25 86 ARG A CA 1
ATOM 679 C C . ARG A 1 86 ? -2.645 -4.418 -19.734 1 98.25 86 ARG A C 1
ATOM 681 O O . ARG A 1 86 ? -1.879 -4.012 -20.609 1 98.25 86 ARG A O 1
ATOM 688 N N . ASN A 1 87 ? -2.254 -4.922 -18.594 1 98.62 87 ASN A N 1
ATOM 689 C CA . ASN A 1 87 ? -0.832 -5.074 -18.297 1 98.62 87 ASN A CA 1
ATOM 690 C C . ASN A 1 87 ? -0.172 -6.066 -19.266 1 98.62 87 ASN A C 1
ATOM 692 O O . ASN A 1 87 ? 0.983 -5.887 -19.641 1 98.62 87 ASN A O 1
ATOM 696 N N . VAL A 1 88 ? -0.897 -7.117 -19.625 1 98.62 88 VAL A N 1
ATOM 697 C CA . VAL A 1 88 ? -0.409 -8.094 -20.594 1 98.62 88 VAL A CA 1
ATOM 698 C C . VAL A 1 88 ? -0.257 -7.438 -21.953 1 98.62 88 VAL A C 1
ATOM 700 O O . VAL A 1 88 ? 0.777 -7.586 -22.609 1 98.62 88 VAL A O 1
ATOM 703 N N . GLU A 1 89 ? -1.248 -6.676 -22.359 1 98.38 89 GLU A N 1
ATOM 704 C CA . GLU A 1 89 ? -1.267 -6.016 -23.672 1 98.38 89 GLU A CA 1
ATOM 705 C C . GLU A 1 89 ? -0.192 -4.938 -23.75 1 98.38 89 GLU A C 1
ATOM 707 O O . GLU A 1 89 ? 0.504 -4.828 -24.766 1 98.38 89 GLU A O 1
ATOM 712 N N . GLU A 1 90 ? -0.07 -4.141 -22.672 1 96.88 90 GLU A N 1
ATOM 713 C CA . GLU A 1 90 ? 0.897 -3.049 -22.625 1 96.88 90 GLU A CA 1
ATOM 714 C C . GLU A 1 90 ? 2.314 -3.555 -22.891 1 96.88 90 GLU A C 1
ATOM 716 O O . GLU A 1 90 ? 3.148 -2.826 -23.422 1 96.88 90 GLU A O 1
ATOM 721 N N . ASN A 1 91 ? 2.557 -4.781 -22.562 1 97.56 91 ASN A N 1
ATOM 722 C CA . ASN A 1 91 ? 3.91 -5.32 -22.609 1 97.56 91 ASN A CA 1
ATOM 723 C C . ASN A 1 91 ? 4.066 -6.336 -23.734 1 97.56 91 ASN A C 1
ATOM 725 O O . ASN A 1 91 ? 5.117 -6.969 -23.875 1 97.56 91 ASN A O 1
ATOM 729 N N . ASP A 1 92 ? 3.016 -6.594 -24.5 1 97.88 92 ASP A N 1
ATOM 730 C CA . ASP A 1 92 ? 3 -7.578 -25.578 1 97.88 92 ASP A CA 1
ATOM 731 C C . ASP A 1 92 ? 3.416 -8.953 -25.078 1 97.88 92 ASP A C 1
ATOM 733 O O . ASP A 1 92 ? 4.262 -9.617 -25.672 1 97.88 92 ASP A O 1
ATOM 737 N N . LEU A 1 93 ? 2.961 -9.289 -23.922 1 97.88 93 LEU A N 1
ATOM 738 C CA . LEU A 1 93 ? 3.287 -10.594 -23.344 1 97.88 93 LEU A CA 1
ATOM 739 C C . LEU A 1 93 ? 2.523 -11.703 -24.047 1 97.88 93 LEU A C 1
ATOM 741 O O . LEU A 1 93 ? 1.36 -11.531 -24.422 1 97.88 93 LEU A O 1
ATOM 745 N N . ASN A 1 94 ? 3.189 -12.805 -24.266 1 97.62 94 ASN A N 1
ATOM 746 C CA . ASN A 1 94 ? 2.48 -14.031 -24.641 1 97.62 94 ASN A CA 1
ATOM 747 C C . ASN A 1 94 ? 1.834 -14.688 -23.422 1 97.62 94 ASN A C 1
ATOM 749 O O . ASN A 1 94 ? 2.305 -15.727 -22.953 1 97.62 94 ASN A O 1
ATOM 753 N N . ALA A 1 95 ? 0.808 -14.102 -22.953 1 98.38 95 ALA A N 1
ATOM 754 C CA . ALA A 1 95 ? 0.101 -14.539 -21.75 1 98.38 95 ALA A CA 1
ATOM 755 C C . ALA A 1 95 ? -1.399 -14.641 -22 1 98.38 95 ALA A C 1
ATOM 757 O O . ALA A 1 95 ? -1.998 -13.75 -22.609 1 98.38 95 ALA A O 1
ATOM 758 N N . GLU A 1 96 ? -1.92 -15.742 -21.688 1 98.56 96 GLU A N 1
ATOM 759 C CA . GLU A 1 96 ? -3.367 -15.93 -21.703 1 98.56 96 GLU A CA 1
ATOM 760 C C . GLU A 1 96 ? -3.979 -15.602 -20.344 1 98.56 96 GLU A C 1
ATOM 762 O O . GLU A 1 96 ? -3.514 -16.094 -19.312 1 98.56 96 GLU A O 1
ATOM 767 N N . VAL A 1 97 ? -4.957 -14.703 -20.359 1 98.81 97 VAL A N 1
ATOM 768 C CA . VAL A 1 97 ? -5.668 -14.359 -19.141 1 98.81 97 VAL A CA 1
ATOM 769 C C . VAL A 1 97 ? -6.992 -15.117 -19.078 1 98.81 97 VAL A C 1
ATOM 771 O O . VAL A 1 97 ? -7.828 -15 -19.969 1 98.81 97 VAL A O 1
ATOM 774 N N . VAL A 1 98 ? -7.145 -15.938 -18.094 1 98.75 98 VAL A N 1
ATOM 775 C CA . VAL A 1 98 ? -8.391 -16.656 -17.844 1 98.75 98 VAL A CA 1
ATOM 776 C C . VAL A 1 98 ? -9.133 -16.016 -16.672 1 98.75 98 VAL A C 1
ATOM 778 O O . VAL A 1 98 ? -8.664 -16.047 -15.539 1 98.75 98 VAL A O 1
ATOM 781 N N . GLU A 1 99 ? -10.289 -15.352 -16.953 1 98.38 99 GLU A N 1
ATOM 782 C CA . GLU A 1 99 ? -11.102 -14.727 -15.93 1 98.38 99 GLU A CA 1
ATOM 783 C C . GLU A 1 99 ? -11.992 -15.75 -15.227 1 98.38 99 GLU A C 1
ATOM 785 O O . GLU A 1 99 ? -13.18 -15.867 -15.539 1 98.38 99 GLU A O 1
ATOM 790 N N . ALA A 1 100 ? -11.453 -16.469 -14.25 1 98.25 100 ALA A N 1
ATOM 791 C CA . ALA A 1 100 ? -12.086 -17.531 -13.469 1 98.25 100 ALA A CA 1
ATOM 792 C C . ALA A 1 100 ? -11.281 -17.844 -12.211 1 98.25 100 ALA A C 1
ATOM 794 O O . ALA A 1 100 ? -10.133 -17.422 -12.086 1 98.25 100 ALA A O 1
ATOM 795 N N . ALA A 1 101 ? -11.93 -18.469 -11.297 1 97.38 101 ALA A N 1
ATOM 796 C CA . ALA A 1 101 ? -11.203 -19.047 -10.164 1 97.38 101 ALA A CA 1
ATOM 797 C C . ALA A 1 101 ? -10.68 -20.438 -10.492 1 97.38 101 ALA A C 1
ATOM 799 O O . ALA A 1 101 ? -11.414 -21.281 -10.984 1 97.38 101 ALA A O 1
ATOM 800 N N . ALA A 1 102 ? -9.375 -20.625 -10.344 1 98 102 ALA A N 1
ATOM 801 C CA . ALA A 1 102 ? -8.875 -22 -10.422 1 98 102 ALA A CA 1
ATOM 802 C C . ALA A 1 102 ? -9.438 -22.859 -9.297 1 98 102 ALA A C 1
ATOM 804 O O . ALA A 1 102 ? -9.5 -22.422 -8.141 1 98 102 ALA A O 1
ATOM 805 N N . TYR A 1 103 ? -9.898 -23.938 -9.648 1 96.94 103 TYR A N 1
ATOM 806 C CA . TYR A 1 103 ? -10.641 -24.812 -8.742 1 96.94 103 TYR A CA 1
ATOM 807 C C . TYR A 1 103 ? -10.492 -26.281 -9.148 1 96.94 103 TYR A C 1
ATOM 809 O O . TYR A 1 103 ? -9.617 -26.609 -9.953 1 96.94 103 TYR A O 1
ATOM 817 N N . ASP A 1 104 ? -11.383 -27.156 -8.461 1 96.81 104 ASP A N 1
ATOM 818 C CA . ASP A 1 104 ? -11.258 -28.578 -8.742 1 96.81 104 ASP A CA 1
ATOM 819 C C . ASP A 1 104 ? -12.141 -28.984 -9.922 1 96.81 104 ASP A C 1
ATOM 821 O O . ASP A 1 104 ? -12.016 -30.094 -10.438 1 96.81 104 ASP A O 1
ATOM 825 N N . ARG A 1 105 ? -13.016 -28.031 -10.352 1 93.81 105 ARG A N 1
ATOM 826 C CA . ARG A 1 105 ? -13.906 -28.328 -11.461 1 93.81 105 ARG A CA 1
ATOM 827 C C . ARG A 1 105 ? -14.453 -27.031 -12.078 1 93.81 105 ARG A C 1
ATOM 829 O O . ARG A 1 105 ? -14.336 -25.969 -11.484 1 93.81 105 ARG A O 1
ATOM 836 N N . GLU A 1 106 ? -15 -27.219 -13.258 1 94.12 106 GLU A N 1
ATOM 837 C CA . GLU A 1 106 ? -15.742 -26.109 -13.867 1 94.12 106 GLU A CA 1
ATOM 838 C C . GLU A 1 106 ? -17.094 -25.906 -13.188 1 94.12 106 GLU A C 1
ATOM 840 O O . GLU A 1 106 ? -17.828 -26.875 -12.961 1 94.12 106 GLU A O 1
ATOM 845 N N . ASP A 1 107 ? -17.297 -24.688 -12.781 1 94.19 107 ASP A N 1
ATOM 846 C CA . ASP A 1 107 ? -18.531 -24.328 -12.102 1 94.19 107 ASP A CA 1
ATOM 847 C C . ASP A 1 107 ? -18.703 -22.812 -12.023 1 94.19 107 ASP A C 1
ATOM 849 O O . ASP A 1 107 ? -17.969 -22.062 -12.664 1 94.19 107 ASP A O 1
ATOM 853 N N . VAL A 1 108 ? -19.797 -22.406 -11.43 1 93.69 108 VAL A N 1
ATOM 854 C CA . VAL A 1 108 ? -20.016 -21.031 -11.023 1 93.69 108 VAL A CA 1
ATOM 855 C C . VAL A 1 108 ? -20.172 -20.938 -9.508 1 93.69 108 VAL A C 1
ATOM 857 O O . VAL A 1 108 ? -21.016 -21.641 -8.93 1 93.69 108 VAL A O 1
ATOM 860 N N . VAL A 1 109 ? -19.297 -20.125 -8.906 1 91.12 109 VAL A N 1
ATOM 861 C CA . VAL A 1 109 ? -19.344 -20.047 -7.453 1 91.12 109 VAL A CA 1
ATOM 862 C C . VAL A 1 109 ? -19.391 -18.594 -7.004 1 91.12 109 VAL A C 1
ATOM 864 O O . VAL A 1 109 ? -19.188 -17.688 -7.812 1 91.12 109 VAL A O 1
ATOM 867 N N . LYS A 1 110 ? -19.75 -18.453 -5.688 1 88.56 110 LYS A N 1
ATOM 868 C CA . LYS A 1 110 ? -19.75 -17.125 -5.102 1 88.56 110 LYS A CA 1
ATOM 869 C C . LYS A 1 110 ? -18.359 -16.734 -4.613 1 88.56 110 LYS A C 1
ATOM 871 O O . LYS A 1 110 ? -17.672 -17.547 -3.98 1 88.56 110 LYS A O 1
ATOM 876 N N . MET A 1 111 ? -17.922 -15.586 -4.984 1 89.25 111 MET A N 1
ATOM 877 C CA . MET A 1 111 ? -16.703 -14.992 -4.445 1 89.25 111 MET A CA 1
ATOM 878 C C . MET A 1 111 ? -17.031 -13.898 -3.438 1 89.25 111 MET A C 1
ATOM 880 O O . MET A 1 111 ? -17.781 -12.969 -3.748 1 89.25 111 MET A O 1
ATOM 884 N N . TYR A 1 112 ? -16.547 -14.055 -2.289 1 82 112 TYR A N 1
ATOM 885 C CA . TYR A 1 112 ? -16.75 -13.086 -1.222 1 82 112 TYR A CA 1
ATOM 886 C C . TYR A 1 112 ? -15.758 -11.938 -1.321 1 82 112 TYR A C 1
ATOM 888 O O . TYR A 1 112 ? -14.547 -12.164 -1.369 1 82 112 TYR A O 1
ATOM 896 N N . LEU A 1 113 ? -16.297 -10.742 -1.342 1 81.12 113 LEU A N 1
ATOM 897 C CA . LEU A 1 113 ? -15.469 -9.57 -1.579 1 81.12 113 LEU A CA 1
ATOM 898 C C . LEU A 1 113 ? -14.977 -8.977 -0.262 1 81.12 113 LEU A C 1
ATOM 900 O O . LEU A 1 113 ? -15.695 -9 0.738 1 81.12 113 LEU A O 1
ATOM 904 N N . SER A 1 114 ? -13.688 -8.57 -0.252 1 71.56 114 SER A N 1
ATOM 905 C CA . SER A 1 114 ? -13.117 -7.84 0.874 1 71.56 114 SER A CA 1
ATOM 906 C C . SER A 1 114 ? -12.688 -6.438 0.459 1 71.56 114 SER A C 1
ATOM 908 O O . SER A 1 114 ? -11.523 -6.223 0.103 1 71.56 114 SER A O 1
ATOM 910 N N . PRO A 1 115 ? -13.594 -5.547 0.663 1 62.47 115 PRO A N 1
ATOM 911 C CA . PRO A 1 115 ? -13.328 -4.207 0.134 1 62.47 115 PRO A CA 1
ATOM 912 C C . PRO A 1 115 ? -12.109 -3.553 0.778 1 62.47 115 PRO A C 1
ATOM 914 O O . PRO A 1 115 ? -11.43 -2.74 0.142 1 62.47 115 PRO A O 1
ATOM 917 N N . SER A 1 116 ? -11.883 -3.887 1.967 1 63.09 116 SER A N 1
ATOM 918 C CA . SER A 1 116 ? -10.805 -3.199 2.67 1 63.09 116 SER A CA 1
ATOM 919 C C . SER A 1 116 ? -9.453 -3.805 2.328 1 63.09 116 SER A C 1
ATOM 921 O O . SER A 1 116 ? -8.414 -3.188 2.57 1 63.09 116 SER A O 1
ATOM 923 N N . THR A 1 117 ? -9.688 -5.012 1.762 1 61.97 117 THR A N 1
ATOM 924 C CA . THR A 1 117 ? -8.461 -5.711 1.394 1 61.97 117 THR A CA 1
ATOM 925 C C . THR A 1 117 ? -8.562 -6.277 -0.02 1 61.97 117 THR A C 1
ATOM 927 O O . THR A 1 117 ? -9.594 -6.113 -0.687 1 61.97 117 THR A O 1
ATOM 930 N N . VAL A 1 118 ? -7.426 -6.727 -0.709 1 62.47 118 VAL A N 1
ATOM 931 C CA . VAL A 1 118 ? -7.418 -7.414 -1.997 1 62.47 118 VAL A CA 1
ATOM 932 C C . VAL A 1 118 ? -7.664 -8.906 -1.788 1 62.47 118 VAL A C 1
ATOM 934 O O . VAL A 1 118 ? -7.676 -9.68 -2.748 1 62.47 118 VAL A O 1
ATOM 937 N N . ALA A 1 119 ? -8.156 -9.25 -0.604 1 70.38 119 ALA A N 1
ATOM 938 C CA . ALA A 1 119 ? -8.203 -10.68 -0.293 1 70.38 119 ALA A CA 1
ATOM 939 C C . ALA A 1 119 ? -9.586 -11.258 -0.57 1 70.38 119 ALA A C 1
ATOM 941 O O . ALA A 1 119 ? -10.227 -11.82 0.326 1 70.38 119 ALA A O 1
ATOM 942 N N . HIS A 1 120 ? -9.992 -11.125 -1.82 1 78.06 120 HIS A N 1
ATOM 943 C CA . HIS A 1 120 ? -11.227 -11.781 -2.248 1 78.06 120 HIS A CA 1
ATOM 944 C C . HIS A 1 120 ? -11.062 -13.297 -2.273 1 78.06 120 HIS A C 1
ATOM 946 O O . HIS A 1 120 ? -10 -13.805 -2.639 1 78.06 120 HIS A O 1
ATOM 952 N N . SER A 1 121 ? -12.125 -13.984 -1.768 1 78.56 121 SER A N 1
ATOM 953 C CA . SER A 1 121 ? -11.953 -15.43 -1.666 1 78.56 121 SER A CA 1
ATOM 954 C C . SER A 1 121 ? -13.227 -16.172 -2.07 1 78.56 121 SER A C 1
ATOM 956 O O . SER A 1 121 ? -14.336 -15.719 -1.759 1 78.56 121 SER A O 1
ATOM 958 N N . VAL A 1 122 ? -13.055 -17.219 -2.682 1 70 122 VAL A N 1
ATOM 959 C CA . VAL A 1 122 ? -14.188 -18.078 -3.008 1 70 122 VAL A CA 1
ATOM 960 C C . VAL A 1 122 ? -14.406 -19.094 -1.892 1 70 122 VAL A C 1
ATOM 962 O O . VAL A 1 122 ? -15.391 -19.844 -1.905 1 70 122 VAL A O 1
ATOM 965 N N . GLU A 1 123 ? -13.594 -19.156 -0.958 1 74.56 123 GLU A N 1
ATOM 966 C CA . GLU A 1 123 ? -13.664 -20.156 0.107 1 74.56 123 GLU A CA 1
ATOM 967 C C . GLU A 1 123 ? -13.969 -19.5 1.453 1 74.56 123 GLU A C 1
ATOM 969 O O . GLU A 1 123 ? -14.781 -20.016 2.227 1 74.56 123 GLU A O 1
ATOM 974 N N . LEU A 1 124 ? -13.398 -18.391 1.645 1 69.69 124 LEU A N 1
ATOM 975 C CA . LEU A 1 124 ? -13.445 -17.766 2.967 1 69.69 124 LEU A CA 1
ATOM 976 C C . LEU A 1 124 ? -14.453 -16.625 2.994 1 69.69 124 LEU A C 1
ATOM 978 O O . LEU A 1 124 ? -14.344 -15.68 2.203 1 69.69 124 LEU A O 1
ATOM 982 N N . VAL A 1 125 ? -15.406 -16.719 3.859 1 64.19 125 VAL A N 1
ATOM 983 C CA . VAL A 1 125 ? -16.422 -15.688 3.998 1 64.19 125 VAL A CA 1
ATOM 984 C C . VAL A 1 125 ? -15.836 -14.469 4.699 1 64.19 125 VAL A C 1
ATOM 986 O O . VAL A 1 125 ? -15.602 -14.492 5.91 1 64.19 125 VAL A O 1
ATOM 989 N N . ARG A 1 126 ? -15.508 -13.43 3.924 1 66.06 126 ARG A N 1
ATOM 990 C CA . ARG A 1 126 ? -14.852 -12.242 4.469 1 66.06 126 ARG A CA 1
ATOM 991 C C . ARG A 1 126 ? -15.805 -11.055 4.48 1 66.06 126 ARG A C 1
ATOM 993 O O . ARG A 1 126 ? -15.547 -10.055 5.148 1 66.06 126 ARG A O 1
ATOM 1000 N N . SER A 1 127 ? -16.906 -11.047 3.711 1 70.44 127 SER A N 1
ATOM 1001 C CA . SER A 1 127 ? -17.906 -9.992 3.615 1 70.44 127 SER A CA 1
ATOM 1002 C C . SER A 1 127 ? -19.25 -10.539 3.154 1 70.44 127 SER A C 1
ATOM 1004 O O . SER A 1 127 ? -19.359 -11.688 2.73 1 70.44 127 SER A O 1
ATOM 1006 N N . ARG A 1 128 ? -20.203 -9.703 3.268 1 75.25 128 ARG A N 1
ATOM 1007 C CA . ARG A 1 128 ? -21.531 -10.094 2.801 1 75.25 128 ARG A CA 1
ATOM 1008 C C . ARG A 1 128 ? -21.688 -9.828 1.309 1 75.25 128 ARG A C 1
ATOM 1010 O O . ARG A 1 128 ? -22.562 -10.406 0.656 1 75.25 128 ARG A O 1
ATOM 1017 N N . GLU A 1 129 ? -20.844 -9.062 0.784 1 84.06 129 GLU A N 1
ATOM 1018 C CA . GLU A 1 129 ? -20.922 -8.758 -0.643 1 84.06 129 GLU A CA 1
ATOM 1019 C C . GLU A 1 129 ? -20.234 -9.844 -1.474 1 84.06 129 GLU A C 1
ATOM 1021 O O . GLU A 1 129 ? -19.109 -10.242 -1.18 1 84.06 129 GLU A O 1
ATOM 1026 N N . THR A 1 130 ? -21.031 -10.391 -2.467 1 88.5 130 THR A N 1
ATOM 1027 C CA . THR A 1 130 ? -20.484 -11.469 -3.291 1 88.5 130 THR A CA 1
ATOM 1028 C C . THR A 1 130 ? -20.734 -11.188 -4.773 1 88.5 130 THR A C 1
ATOM 1030 O O . THR A 1 130 ? -21.594 -10.375 -5.125 1 88.5 130 THR A O 1
ATOM 1033 N N . ILE A 1 131 ? -19.891 -11.781 -5.555 1 90.38 131 ILE A N 1
ATOM 1034 C CA . ILE A 1 131 ? -20.141 -11.844 -6.992 1 90.38 131 ILE A CA 1
ATOM 1035 C C . ILE A 1 131 ? -20 -13.289 -7.477 1 90.38 131 ILE A C 1
ATOM 1037 O O . ILE A 1 131 ? -19.312 -14.102 -6.844 1 90.38 131 ILE A O 1
ATOM 1041 N N . ASP A 1 132 ? -20.703 -13.555 -8.508 1 93.75 132 ASP A N 1
ATOM 1042 C CA . ASP A 1 132 ? -20.531 -14.859 -9.141 1 93.75 132 ASP A CA 1
ATOM 1043 C C . ASP A 1 132 ? -19.312 -14.883 -10.055 1 93.75 132 ASP A C 1
ATOM 1045 O O . ASP A 1 132 ? -19.078 -13.938 -10.812 1 93.75 132 ASP A O 1
ATOM 1049 N N . VAL A 1 133 ? -18.531 -15.984 -9.883 1 95.44 133 VAL A N 1
ATOM 1050 C CA . VAL A 1 133 ? -17.391 -16.141 -10.773 1 95.44 133 VAL A CA 1
ATOM 1051 C C . VAL A 1 133 ? -17.359 -17.578 -11.312 1 95.44 133 VAL A C 1
ATOM 1053 O O . VAL A 1 133 ? -17.812 -18.5 -10.656 1 95.44 133 VAL A O 1
ATOM 1056 N N . GLU A 1 134 ? -16.875 -17.719 -12.484 1 97.12 134 GLU A N 1
ATOM 1057 C CA . GLU A 1 134 ? -16.625 -19.047 -13.047 1 97.12 134 GLU A CA 1
ATOM 1058 C C . GLU A 1 134 ? -15.414 -19.703 -12.398 1 97.12 134 GLU A C 1
ATOM 1060 O O . GLU A 1 134 ? -14.516 -19.016 -11.906 1 97.12 134 GLU A O 1
ATOM 1065 N N . THR A 1 135 ? -15.492 -20.969 -12.32 1 97.81 135 THR A N 1
ATOM 1066 C CA . THR A 1 135 ? -14.32 -21.734 -11.891 1 97.81 135 THR A CA 1
ATOM 1067 C C . THR A 1 135 ? -13.797 -22.594 -13.031 1 97.81 135 THR A C 1
ATOM 1069 O O . THR A 1 135 ? -14.539 -22.906 -13.969 1 97.81 135 THR A O 1
ATOM 1072 N N . VAL A 1 136 ? -12.516 -22.938 -12.977 1 98.31 136 VAL A N 1
ATOM 1073 C CA . VAL A 1 136 ? -11.891 -23.797 -13.977 1 98.31 136 VAL A CA 1
ATOM 1074 C C . VAL A 1 136 ? -10.875 -24.719 -13.305 1 98.31 136 VAL A C 1
ATOM 1076 O O . VAL A 1 136 ? -10.305 -24.375 -12.266 1 98.31 136 VAL A O 1
ATOM 1079 N N . ALA A 1 137 ? -10.766 -25.906 -13.875 1 98.5 137 ALA A N 1
ATOM 1080 C CA . ALA A 1 137 ? -9.688 -26.797 -13.461 1 98.5 137 ALA A CA 1
ATOM 1081 C C . ALA A 1 137 ? -8.477 -26.656 -14.375 1 98.5 137 ALA A C 1
ATOM 1083 O O . ALA A 1 137 ? -8.609 -26.562 -15.594 1 98.5 137 ALA A O 1
ATOM 1084 N N . LEU A 1 138 ? -7.25 -26.578 -13.734 1 98.56 138 LEU A N 1
ATOM 1085 C CA . LEU A 1 138 ? -6.035 -26.453 -14.531 1 98.56 138 LEU A CA 1
ATOM 1086 C C . LEU A 1 138 ? -5.926 -27.578 -15.539 1 98.56 138 LEU A C 1
ATOM 1088 O O . LEU A 1 138 ? -5.438 -27.375 -16.656 1 98.56 138 LEU A O 1
ATOM 1092 N N . ASP A 1 139 ? -6.371 -28.75 -15.211 1 98.5 139 ASP A N 1
ATOM 1093 C CA . ASP A 1 139 ? -6.316 -29.938 -16.062 1 98.5 139 ASP A CA 1
ATOM 1094 C C . ASP A 1 139 ? -7.07 -29.719 -17.375 1 98.5 139 ASP A C 1
ATOM 1096 O O . ASP A 1 139 ? -6.828 -30.406 -18.359 1 98.5 139 ASP A O 1
ATOM 1100 N N . ASP A 1 140 ? -8 -28.766 -17.312 1 97.88 140 ASP A N 1
ATOM 1101 C CA . ASP A 1 140 ? -8.852 -28.562 -18.484 1 97.88 140 ASP A CA 1
ATOM 1102 C C . ASP A 1 140 ? -8.297 -27.453 -19.375 1 97.88 140 ASP A C 1
ATOM 1104 O O . ASP A 1 140 ? -8.883 -27.125 -20.406 1 97.88 140 ASP A O 1
ATOM 1108 N N . LEU A 1 141 ? -7.121 -26.828 -19.078 1 97.5 141 LEU A N 1
ATOM 1109 C CA . LEU A 1 141 ? -6.648 -25.641 -19.781 1 97.5 141 LEU A CA 1
ATOM 1110 C C . LEU A 1 141 ? -5.516 -25.984 -20.734 1 97.5 141 LEU A C 1
ATOM 1112 O O . LEU A 1 141 ? -5.039 -25.125 -21.484 1 97.5 141 LEU A O 1
ATOM 1116 N N . GLY A 1 142 ? -5.082 -27.203 -20.828 1 93 142 GLY A N 1
ATOM 1117 C CA . GLY A 1 142 ? -4.113 -27.688 -21.812 1 93 142 GLY A CA 1
ATOM 1118 C C . GLY A 1 142 ? -2.752 -27.031 -21.672 1 93 142 GLY A C 1
ATOM 1119 O O . GLY A 1 142 ? -2.094 -26.734 -22.672 1 93 142 GLY A O 1
ATOM 1120 N N . THR A 1 143 ? -2.297 -26.688 -20.453 1 94.94 143 THR A N 1
ATOM 1121 C CA . THR A 1 143 ? -0.997 -26.062 -20.219 1 94.94 143 THR A CA 1
ATOM 1122 C C . THR A 1 143 ? 0.05 -27.125 -19.875 1 94.94 143 THR A C 1
ATOM 1124 O O . THR A 1 143 ? -0.29 -28.219 -19.422 1 94.94 143 THR A O 1
ATOM 1127 N N . SER A 1 144 ? 1.331 -26.859 -20.203 1 97.88 144 SER A N 1
ATOM 1128 C CA . SER A 1 144 ? 2.48 -27.688 -19.859 1 97.88 144 SER A CA 1
ATOM 1129 C C . SER A 1 144 ? 3.504 -26.906 -19.047 1 97.88 144 SER A C 1
ATOM 1131 O O . SER A 1 144 ? 4.641 -26.719 -19.484 1 97.88 144 SER A O 1
ATOM 1133 N N . PRO A 1 145 ? 3.189 -26.516 -17.859 1 98.5 145 PRO A N 1
ATOM 1134 C CA . PRO A 1 145 ? 3.98 -25.547 -17.109 1 98.5 145 PRO A CA 1
ATOM 1135 C C . PRO A 1 145 ? 5.262 -26.141 -16.531 1 98.5 145 PRO A C 1
ATOM 1137 O O . PRO A 1 145 ? 5.277 -27.312 -16.141 1 98.5 145 PRO A O 1
ATOM 1140 N N . ASP A 1 146 ? 6.309 -25.312 -16.516 1 98.25 146 ASP A N 1
ATOM 1141 C CA . ASP A 1 146 ? 7.512 -25.578 -15.727 1 98.25 146 ASP A CA 1
ATOM 1142 C C . ASP A 1 146 ? 7.324 -25.156 -14.273 1 98.25 146 ASP A C 1
ATOM 1144 O O . ASP A 1 146 ? 7.969 -25.703 -13.375 1 98.25 146 ASP A O 1
ATOM 1148 N N . LEU A 1 147 ? 6.465 -24.203 -14.055 1 98.75 147 LEU A N 1
ATOM 1149 C CA . LEU A 1 147 ? 6.242 -23.609 -12.742 1 98.75 147 LEU A CA 1
ATOM 1150 C C . LEU A 1 147 ? 4.793 -23.156 -12.586 1 98.75 147 LEU A C 1
ATOM 1152 O O . LEU A 1 147 ? 4.219 -22.578 -13.516 1 98.75 147 LEU A O 1
ATOM 1156 N N . ILE A 1 148 ? 4.184 -23.438 -11.414 1 98.88 148 ILE A N 1
ATOM 1157 C CA . ILE A 1 148 ? 2.865 -22.922 -11.055 1 98.88 148 ILE A CA 1
ATOM 1158 C C . ILE A 1 148 ? 2.947 -22.172 -9.734 1 98.88 148 ILE A C 1
ATOM 1160 O O . ILE A 1 148 ? 3.379 -22.719 -8.719 1 98.88 148 ILE A O 1
ATOM 1164 N N . LYS A 1 149 ? 2.627 -20.891 -9.727 1 98.94 149 LYS A N 1
ATOM 1165 C CA . LYS A 1 149 ? 2.408 -20.125 -8.508 1 98.94 149 LYS A CA 1
ATOM 1166 C C . LYS A 1 149 ? 0.937 -20.141 -8.102 1 98.94 149 LYS A C 1
ATOM 1168 O O . LYS A 1 149 ? 0.058 -19.875 -8.93 1 98.94 149 LYS A O 1
ATOM 1173 N N . ILE A 1 150 ? 0.69 -20.484 -6.859 1 98.69 150 ILE A N 1
ATOM 1174 C CA . ILE A 1 150 ? -0.692 -20.594 -6.406 1 98.69 150 ILE A CA 1
ATOM 1175 C C . ILE A 1 150 ? -0.913 -19.688 -5.203 1 98.69 150 ILE A C 1
ATOM 1177 O O . ILE A 1 150 ? -0.362 -19.938 -4.125 1 98.69 150 ILE A O 1
ATOM 1181 N N . ASP A 1 151 ? -1.655 -18.672 -5.367 1 96.94 151 ASP A N 1
ATOM 1182 C CA . ASP A 1 151 ? -2.209 -17.797 -4.336 1 96.94 151 ASP A CA 1
ATOM 1183 C C . ASP A 1 151 ? -3.711 -17.609 -4.527 1 96.94 151 ASP A C 1
ATOM 1185 O O . ASP A 1 151 ? -4.141 -16.609 -5.117 1 96.94 151 ASP A O 1
ATOM 1189 N N . ALA A 1 152 ? -4.508 -18.531 -3.914 1 95.88 152 ALA A N 1
ATOM 1190 C CA . ALA A 1 152 ? -5.934 -18.625 -4.223 1 95.88 152 ALA A CA 1
ATOM 1191 C C . ALA A 1 152 ? -6.777 -18.297 -2.994 1 95.88 152 ALA A C 1
ATOM 1193 O O . ALA A 1 152 ? -7.918 -18.75 -2.875 1 95.88 152 ALA A O 1
ATOM 1194 N N . GLU A 1 153 ? -6.223 -17.578 -2.059 1 91.81 153 GLU A N 1
ATOM 1195 C CA . GLU A 1 153 ? -6.914 -17 -0.91 1 91.81 153 GLU A CA 1
ATOM 1196 C C . GLU A 1 153 ? -7.719 -18.047 -0.157 1 91.81 153 GLU A C 1
ATOM 1198 O O . GLU A 1 153 ? -8.875 -17.812 0.204 1 91.81 153 GLU A O 1
ATOM 1203 N N . GLY A 1 154 ? -7.207 -19.297 -0.103 1 92.5 154 GLY A N 1
ATOM 1204 C CA . GLY A 1 154 ? -7.832 -20.344 0.688 1 92.5 154 GLY A CA 1
ATOM 1205 C C . GLY A 1 154 ? -8.219 -21.562 -0.133 1 92.5 154 GLY A C 1
ATOM 1206 O O . GLY A 1 154 ? -8.477 -22.641 0.42 1 92.5 154 GLY A O 1
ATOM 1207 N N . ALA A 1 155 ? -8.18 -21.438 -1.433 1 95.44 155 ALA A N 1
ATOM 1208 C CA . ALA A 1 155 ? -8.656 -22.5 -2.303 1 95.44 155 ALA A CA 1
ATOM 1209 C C . ALA A 1 155 ? -7.488 -23.312 -2.865 1 95.44 155 ALA A C 1
ATOM 1211 O O . ALA A 1 155 ? -7.645 -24.031 -3.852 1 95.44 155 ALA A O 1
ATOM 1212 N N . GLU A 1 156 ? -6.316 -23.203 -2.234 1 97.62 156 GLU A N 1
ATOM 1213 C CA . GLU A 1 156 ? -5.113 -23.812 -2.785 1 97.62 156 GLU A CA 1
ATOM 1214 C C . GLU A 1 156 ? -5.301 -25.328 -2.986 1 97.62 156 GLU A C 1
ATOM 1216 O O . GLU A 1 156 ? -4.895 -25.875 -4.012 1 97.62 156 GLU A O 1
ATOM 1221 N N . GLU A 1 157 ? -5.941 -26 -2.023 1 96.62 157 GLU A N 1
ATOM 1222 C CA . GLU A 1 157 ? -6.141 -27.438 -2.137 1 96.62 157 GLU A CA 1
ATOM 1223 C C . GLU A 1 157 ? -7.047 -27.781 -3.316 1 96.62 157 GLU A C 1
ATOM 1225 O O . GLU A 1 157 ? -6.812 -28.766 -4.02 1 96.62 157 GLU A O 1
ATOM 1230 N N . ARG A 1 158 ? -8.078 -26.984 -3.496 1 97.06 158 ARG A N 1
ATOM 1231 C CA . ARG A 1 158 ? -8.984 -27.203 -4.621 1 97.06 158 ARG A CA 1
ATOM 1232 C C . ARG A 1 158 ? -8.258 -26.984 -5.949 1 97.06 158 ARG A C 1
ATOM 1234 O O . ARG A 1 158 ? -8.508 -27.703 -6.918 1 97.06 158 ARG A O 1
ATOM 1241 N N . VAL A 1 159 ? -7.398 -26 -5.973 1 98.56 159 VAL A N 1
ATOM 1242 C CA . VAL A 1 159 ? -6.602 -25.734 -7.168 1 98.56 159 VAL A CA 1
ATOM 1243 C C . VAL A 1 159 ? -5.73 -26.953 -7.48 1 98.56 159 VAL A C 1
ATOM 1245 O O . VAL A 1 159 ? -5.66 -27.391 -8.633 1 98.56 159 VAL A O 1
ATOM 1248 N N . LEU A 1 160 ? -5.109 -27.5 -6.473 1 98.62 160 LEU A N 1
ATOM 1249 C CA . LEU A 1 160 ? -4.238 -28.656 -6.641 1 98.62 160 LEU A CA 1
ATOM 1250 C C . LEU A 1 160 ? -5.023 -29.875 -7.129 1 98.62 160 LEU A C 1
ATOM 1252 O O . LEU A 1 160 ? -4.578 -30.594 -8.031 1 98.62 160 LEU A O 1
ATOM 1256 N N . ARG A 1 161 ? -6.207 -30.078 -6.566 1 98.06 161 ARG A N 1
ATOM 1257 C CA . ARG A 1 161 ? -7.059 -31.188 -6.984 1 98.06 161 ARG A CA 1
ATOM 1258 C C . ARG A 1 161 ? -7.465 -31.047 -8.445 1 98.06 161 ARG A C 1
ATOM 1260 O O . ARG A 1 161 ? -7.566 -32.031 -9.164 1 98.06 161 ARG A O 1
ATOM 1267 N N . GLY A 1 162 ? -7.68 -29.828 -8.852 1 98.44 162 GLY A N 1
ATOM 1268 C CA . GLY A 1 162 ? -8.031 -29.562 -10.234 1 98.44 162 GLY A CA 1
ATOM 1269 C C . GLY A 1 162 ? -6.84 -29.594 -11.172 1 98.44 162 GLY A C 1
ATOM 1270 O O . GLY A 1 162 ? -6.992 -29.422 -12.383 1 98.44 162 GLY A O 1
ATOM 1271 N N . ALA A 1 163 ? -5.633 -29.828 -10.648 1 98.5 163 ALA A N 1
ATOM 1272 C CA . ALA A 1 163 ? -4.402 -29.812 -11.438 1 98.5 163 ALA A CA 1
ATOM 1273 C C . ALA A 1 163 ? -3.717 -31.172 -11.406 1 98.5 163 ALA A C 1
ATOM 1275 O O . ALA A 1 163 ? -2.57 -31.312 -11.844 1 98.5 163 ALA A O 1
ATOM 1276 N N . GLU A 1 164 ? -4.371 -32.219 -10.898 1 97.75 164 GLU A N 1
ATOM 1277 C CA . GLU A 1 164 ? -3.74 -33.5 -10.656 1 97.75 164 GLU A CA 1
ATOM 1278 C C . GLU A 1 164 ? -3.107 -34.062 -11.922 1 97.75 164 GLU A C 1
ATOM 1280 O O . GLU A 1 164 ? -1.96 -34.5 -11.906 1 97.75 164 GLU A O 1
ATOM 1285 N N . ARG A 1 165 ? -3.83 -34.094 -13.008 1 98 165 ARG A N 1
ATOM 1286 C CA . ARG A 1 165 ? -3.285 -34.625 -14.258 1 98 165 ARG A CA 1
ATOM 1287 C C . ARG A 1 165 ? -2.113 -33.781 -14.742 1 98 165 ARG A C 1
ATOM 1289 O O . ARG A 1 165 ? -1.098 -34.312 -15.195 1 98 165 ARG A O 1
ATOM 1296 N N . THR A 1 166 ? -2.227 -32.469 -14.664 1 98.12 166 THR A N 1
ATOM 1297 C CA . THR A 1 166 ? -1.169 -31.531 -15.055 1 98.12 166 THR A CA 1
ATOM 1298 C C . THR A 1 166 ? 0.098 -31.781 -14.242 1 98.12 166 THR A C 1
ATOM 1300 O O . THR A 1 166 ? 1.199 -31.812 -14.797 1 98.12 166 THR A O 1
ATOM 1303 N N . LEU A 1 167 ? -0.056 -31.984 -12.938 1 98.19 167 LEU A N 1
ATOM 1304 C CA . LEU A 1 167 ? 1.08 -32.219 -12.055 1 98.19 167 LEU A CA 1
ATOM 1305 C C . LEU A 1 167 ? 1.758 -33.562 -12.383 1 98.19 167 LEU A C 1
ATOM 1307 O O . LEU A 1 167 ? 2.988 -33.656 -12.375 1 98.19 167 LEU A O 1
ATOM 1311 N N . GLU A 1 168 ? 0.957 -34.562 -12.672 1 96.75 168 GLU A N 1
ATOM 1312 C CA . GLU A 1 168 ? 1.489 -35.875 -13 1 96.75 168 GLU A CA 1
ATOM 1313 C C . GLU A 1 168 ? 2.242 -35.844 -14.328 1 96.75 168 GLU A C 1
ATOM 1315 O O . GLU A 1 168 ? 3.309 -36.469 -14.453 1 96.75 168 GLU A O 1
ATOM 1320 N N . GLU A 1 169 ? 1.705 -35.188 -15.242 1 97.25 169 GLU A N 1
ATOM 1321 C CA . GLU A 1 169 ? 2.223 -35.219 -16.609 1 97.25 169 GLU A CA 1
ATOM 1322 C C . GLU A 1 169 ? 3.469 -34.344 -16.75 1 97.25 169 GLU A C 1
ATOM 1324 O O . GLU A 1 169 ? 4.395 -34.688 -17.484 1 97.25 169 GLU A O 1
ATOM 1329 N N . HIS A 1 170 ? 3.543 -33.188 -16.047 1 97.62 170 HIS A N 1
ATOM 1330 C CA . HIS A 1 170 ? 4.578 -32.219 -16.359 1 97.62 170 HIS A CA 1
ATOM 1331 C C . HIS A 1 170 ? 5.492 -31.969 -15.164 1 97.62 170 HIS A C 1
ATOM 1333 O O . HIS A 1 170 ? 6.566 -31.375 -15.305 1 97.62 170 HIS A O 1
ATOM 1339 N N . ALA A 1 171 ? 5.09 -32.344 -13.984 1 97.69 171 ALA A N 1
ATOM 1340 C CA . ALA A 1 171 ? 5.875 -32.25 -12.758 1 97.69 171 ALA A CA 1
ATOM 1341 C C . ALA A 1 171 ? 6.488 -30.859 -12.594 1 97.69 171 ALA A C 1
ATOM 1343 O O . ALA A 1 171 ? 7.695 -30.734 -12.391 1 97.69 171 ALA A O 1
ATOM 1344 N N . PRO A 1 172 ? 5.656 -29.797 -12.664 1 98.44 172 PRO A N 1
ATOM 1345 C CA . PRO A 1 172 ? 6.18 -28.438 -12.484 1 98.44 172 PRO A CA 1
ATOM 1346 C C . PRO A 1 172 ? 6.641 -28.172 -11.055 1 98.44 172 PRO A C 1
ATOM 1348 O O . PRO A 1 172 ? 6.227 -28.859 -10.125 1 98.44 172 PRO A O 1
ATOM 1351 N N . VAL A 1 173 ? 7.562 -27.156 -10.875 1 98.38 173 VAL A N 1
ATOM 1352 C CA . VAL A 1 173 ? 7.809 -26.578 -9.555 1 98.38 173 VAL A CA 1
ATOM 1353 C C . VAL A 1 173 ? 6.574 -25.812 -9.094 1 98.38 173 VAL A C 1
ATOM 1355 O O . VAL A 1 173 ? 5.898 -25.156 -9.898 1 98.38 173 VAL A O 1
ATOM 1358 N N . LEU A 1 174 ? 6.258 -25.922 -7.809 1 98.75 174 LEU A N 1
ATOM 1359 C CA . LEU A 1 174 ? 5.105 -25.219 -7.258 1 98.75 174 LEU A CA 1
ATOM 1360 C C . LEU A 1 174 ? 5.539 -24.203 -6.207 1 98.75 174 LEU A C 1
ATOM 1362 O O . LEU A 1 174 ? 6.375 -24.5 -5.352 1 98.75 174 LEU A O 1
ATOM 1366 N N . LEU A 1 175 ? 5.082 -22.969 -6.305 1 98.75 175 LEU A N 1
ATOM 1367 C CA . LEU A 1 175 ? 5.137 -21.938 -5.277 1 98.75 175 LEU A CA 1
ATOM 1368 C C . LEU A 1 175 ? 3.742 -21.641 -4.734 1 98.75 175 LEU A C 1
ATOM 1370 O O . LEU A 1 175 ? 2.889 -21.125 -5.457 1 98.75 175 LEU A O 1
ATOM 1374 N N . ILE A 1 176 ? 3.479 -21.969 -3.42 1 98.62 176 ILE A N 1
ATOM 1375 C CA . ILE A 1 176 ? 2.102 -21.969 -2.936 1 98.62 176 ILE A CA 1
ATOM 1376 C C . ILE A 1 176 ? 2.01 -21.156 -1.645 1 98.62 176 ILE A C 1
ATOM 1378 O O . ILE A 1 176 ? 2.762 -21.406 -0.697 1 98.62 176 ILE A O 1
ATOM 1382 N N . SER A 1 177 ? 1.105 -20.156 -1.613 1 96.38 177 SER A N 1
ATOM 1383 C CA . SER A 1 177 ? 0.758 -19.516 -0.349 1 96.38 177 SER A CA 1
ATOM 1384 C C . SER A 1 177 ? 0.079 -20.5 0.601 1 96.38 177 SER A C 1
ATOM 1386 O O . SER A 1 177 ? -0.821 -21.234 0.198 1 96.38 177 SER A O 1
ATOM 1388 N N . ALA A 1 178 ? 0.462 -20.5 1.898 1 96.62 178 ALA A N 1
ATOM 1389 C CA . ALA A 1 178 ? -0.059 -21.5 2.814 1 96.62 178 ALA A CA 1
ATOM 1390 C C . ALA A 1 178 ? -0.443 -20.891 4.156 1 96.62 178 ALA A C 1
ATOM 1392 O O . ALA A 1 178 ? -0.182 -21.469 5.211 1 96.62 178 ALA A O 1
ATOM 1393 N N . TYR A 1 179 ? -1.1 -19.734 4.105 1 92.06 179 TYR A N 1
ATOM 1394 C CA . TYR A 1 179 ? -1.302 -19.016 5.355 1 92.06 179 TYR A CA 1
ATOM 1395 C C . TYR A 1 179 ? -2.725 -18.469 5.449 1 92.06 179 TYR A C 1
ATOM 1397 O O . TYR A 1 179 ? -3.012 -17.609 6.277 1 92.06 179 TYR A O 1
ATOM 1405 N N . HIS A 1 180 ? -3.629 -18.906 4.602 1 89.31 180 HIS A N 1
ATOM 1406 C CA . HIS A 1 180 ? -4.945 -18.281 4.535 1 89.31 180 HIS A CA 1
ATOM 1407 C C . HIS A 1 180 ? -5.867 -18.812 5.621 1 89.31 180 HIS A C 1
ATOM 1409 O O . HIS A 1 180 ? -6.879 -18.188 5.953 1 89.31 180 HIS A O 1
ATOM 1415 N N . TYR A 1 181 ? -5.59 -19.953 6.164 1 87.19 181 TYR A N 1
ATOM 1416 C CA . TYR A 1 181 ? -6.316 -20.5 7.309 1 87.19 181 TYR A CA 1
ATOM 1417 C C . TYR A 1 181 ? -5.422 -21.406 8.148 1 87.19 181 TYR A C 1
ATOM 1419 O O . TYR A 1 181 ? -4.402 -21.891 7.664 1 87.19 181 TYR A O 1
ATOM 1427 N N . PRO A 1 182 ? -5.828 -21.547 9.43 1 90.12 182 PRO A N 1
ATOM 1428 C CA . PRO A 1 182 ? -5 -22.391 10.297 1 90.12 182 PRO A CA 1
ATOM 1429 C C . PRO A 1 182 ? -4.879 -23.812 9.789 1 90.12 182 PRO A C 1
ATOM 1431 O O . PRO A 1 182 ? -5.879 -24.422 9.391 1 90.12 182 PRO A O 1
ATOM 1434 N N . GLY A 1 183 ? -3.641 -24.344 9.758 1 93.94 183 GLY A N 1
ATOM 1435 C CA . GLY A 1 183 ? -3.42 -25.734 9.375 1 93.94 183 GLY A CA 1
ATOM 1436 C C . GLY A 1 183 ? -3.215 -25.922 7.887 1 93.94 183 GLY A C 1
ATOM 1437 O O . GLY A 1 183 ? -2.885 -27.016 7.43 1 93.94 183 GLY A O 1
ATOM 1438 N N . GLN A 1 184 ? -3.32 -24.922 7.16 1 94.38 184 GLN A N 1
ATOM 1439 C CA . GLN A 1 184 ? -3.236 -25.016 5.707 1 94.38 184 GLN A CA 1
ATOM 1440 C C . GLN A 1 184 ? -1.875 -25.562 5.273 1 94.38 184 GLN A C 1
ATOM 1442 O O . GLN A 1 184 ? -1.793 -26.406 4.391 1 94.38 184 GLN A O 1
ATOM 1447 N N . GLU A 1 185 ? -0.851 -25.016 5.871 1 97.19 185 GLU A N 1
ATOM 1448 C CA . GLU A 1 185 ? 0.51 -25.422 5.535 1 97.19 185 GLU A CA 1
ATOM 1449 C C . GLU A 1 185 ? 0.676 -26.938 5.648 1 97.19 185 GLU A C 1
ATOM 1451 O O . GLU A 1 185 ? 1.21 -27.578 4.738 1 97.19 185 GLU A O 1
ATOM 1456 N N . GLU A 1 186 ? 0.262 -27.484 6.746 1 97.44 186 GLU A N 1
ATOM 1457 C CA . GLU A 1 186 ? 0.386 -28.922 6.992 1 97.44 186 GLU A CA 1
ATOM 1458 C C . GLU A 1 186 ? -0.431 -29.719 5.988 1 97.44 186 GLU A C 1
ATOM 1460 O O . GLU A 1 186 ? 0.039 -30.734 5.469 1 97.44 186 GLU A O 1
ATOM 1465 N N . ASP A 1 187 ? -1.621 -29.281 5.754 1 97.25 187 ASP A N 1
ATOM 1466 C CA . ASP A 1 187 ? -2.5 -29.953 4.809 1 97.25 187 ASP A CA 1
ATOM 1467 C C . ASP A 1 187 ? -1.876 -30 3.414 1 97.25 187 ASP A C 1
ATOM 1469 O O . ASP A 1 187 ? -1.853 -31.062 2.773 1 97.25 187 ASP A O 1
ATOM 1473 N N . LEU A 1 188 ? -1.359 -28.906 2.975 1 98.44 188 LEU A N 1
ATOM 1474 C CA . LEU A 1 188 ? -0.774 -28.812 1.643 1 98.44 188 LEU A CA 1
ATOM 1475 C C . LEU 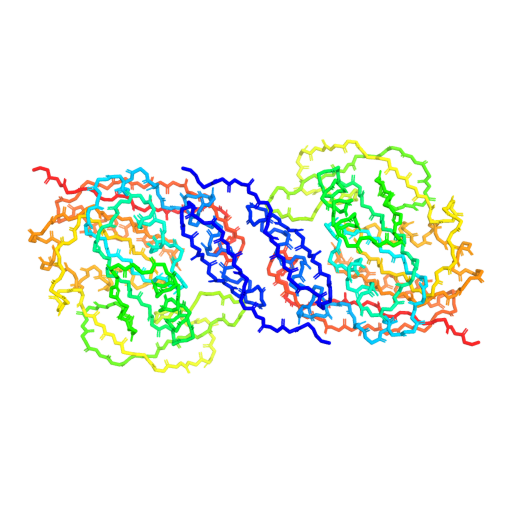A 1 188 ? 0.502 -29.641 1.549 1 98.44 188 LEU A C 1
ATOM 1477 O O . LEU A 1 188 ? 0.74 -30.312 0.541 1 98.44 188 LEU A O 1
ATOM 1481 N N . ARG A 1 189 ? 1.314 -29.531 2.592 1 98.06 189 ARG A N 1
ATOM 1482 C CA . ARG A 1 189 ? 2.545 -30.312 2.629 1 98.06 189 ARG A CA 1
ATOM 1483 C C . ARG A 1 189 ? 2.25 -31.797 2.477 1 98.06 189 ARG A C 1
ATOM 1485 O O . ARG A 1 189 ? 2.863 -32.469 1.65 1 98.06 189 ARG A O 1
ATOM 1492 N N . ARG A 1 190 ? 1.321 -32.281 3.236 1 97.69 190 ARG A N 1
ATOM 1493 C CA . ARG A 1 190 ? 0.954 -33.688 3.191 1 97.69 190 ARG A CA 1
ATOM 1494 C C . ARG A 1 190 ? 0.448 -34.094 1.808 1 97.69 190 ARG A C 1
ATOM 1496 O O . ARG A 1 190 ? 0.843 -35.125 1.266 1 97.69 190 ARG A O 1
ATOM 1503 N N . TRP A 1 191 ? -0.423 -33.281 1.326 1 98 191 TRP A N 1
ATOM 1504 C CA . TRP A 1 191 ? -0.998 -33.531 0.012 1 98 191 TRP A CA 1
ATOM 1505 C C . TRP A 1 191 ? 0.096 -33.688 -1.041 1 98 191 TRP A C 1
ATOM 1507 O O . TRP A 1 191 ? 0.064 -34.594 -1.859 1 98 191 TRP A O 1
ATOM 1517 N N . LEU A 1 192 ? 1.066 -32.812 -1.035 1 98.38 192 LEU A N 1
ATOM 1518 C CA . LEU A 1 192 ? 2.133 -32.75 -2.029 1 98.38 192 LEU A CA 1
ATOM 1519 C C . LEU A 1 192 ? 3.113 -33.906 -1.831 1 98.38 192 LEU A C 1
ATOM 1521 O O . LEU A 1 192 ? 3.555 -34.531 -2.801 1 98.38 192 LEU A O 1
ATOM 1525 N N . GLU A 1 193 ? 3.465 -34.188 -0.562 1 97.44 193 GLU A N 1
ATOM 1526 C CA . GLU A 1 193 ? 4.41 -35.25 -0.274 1 97.44 193 GLU A CA 1
ATOM 1527 C C . GLU A 1 193 ? 3.846 -36.594 -0.693 1 97.44 193 GLU A C 1
ATOM 1529 O O . GLU A 1 193 ? 4.59 -37.469 -1.137 1 97.44 193 GLU A O 1
ATOM 1534 N N . ASP A 1 194 ? 2.588 -36.75 -0.609 1 96.75 194 ASP A N 1
ATOM 1535 C CA . ASP A 1 194 ? 1.911 -37.969 -1.03 1 96.75 194 ASP A CA 1
ATOM 1536 C C . ASP A 1 194 ? 1.941 -38.125 -2.549 1 96.75 194 ASP A C 1
ATOM 1538 O O . ASP A 1 194 ? 1.632 -39.188 -3.08 1 96.75 194 ASP A O 1
ATOM 1542 N N . ARG A 1 195 ? 2.355 -37.156 -3.25 1 96.12 195 ARG A N 1
ATOM 1543 C CA . ARG A 1 195 ? 2.332 -37.156 -4.711 1 96.12 195 ARG A CA 1
ATOM 1544 C C . ARG A 1 195 ? 3.725 -36.906 -5.281 1 96.12 195 ARG A C 1
ATOM 1546 O O . ARG A 1 195 ? 3.871 -36.219 -6.309 1 96.12 195 ARG A O 1
ATOM 1553 N N . ASN A 1 196 ? 4.727 -37.312 -4.578 1 95.5 196 ASN A N 1
ATOM 1554 C CA . ASN A 1 196 ? 6.121 -37.406 -4.996 1 95.5 196 ASN A CA 1
ATOM 1555 C C . ASN A 1 196 ? 6.746 -36.031 -5.188 1 95.5 196 ASN A C 1
ATOM 1557 O O . ASN A 1 196 ? 7.496 -35.812 -6.141 1 95.5 196 ASN A O 1
ATOM 1561 N N . TYR A 1 197 ? 6.336 -35.031 -4.43 1 98.38 197 TYR A N 1
ATOM 1562 C CA . TYR A 1 197 ? 7.012 -33.75 -4.363 1 98.38 197 TYR A CA 1
ATOM 1563 C C . TYR A 1 197 ? 7.855 -33.625 -3.098 1 98.38 197 TYR A C 1
ATOM 1565 O O . TYR A 1 197 ? 7.457 -34.125 -2.035 1 98.38 197 TYR A O 1
ATOM 1573 N N . ARG A 1 198 ? 9.023 -33.094 -3.248 1 98.19 198 ARG A N 1
ATOM 1574 C CA . ARG A 1 198 ? 9.781 -32.594 -2.104 1 98.19 198 ARG A CA 1
ATOM 1575 C C . ARG A 1 198 ? 9.312 -31.203 -1.698 1 98.19 198 ARG A C 1
ATOM 1577 O O . ARG A 1 198 ? 9.266 -30.281 -2.527 1 98.19 198 ARG A O 1
ATOM 1584 N N . VAL A 1 199 ? 9 -31.078 -0.416 1 98.44 199 VAL A N 1
ATOM 1585 C CA . VAL A 1 199 ? 8.367 -29.844 0.029 1 98.44 199 VAL A CA 1
ATOM 1586 C C . VAL A 1 199 ? 9.312 -29.094 0.974 1 98.44 199 VAL A C 1
ATOM 1588 O O . VAL A 1 199 ? 9.852 -29.688 1.915 1 98.44 199 VAL A O 1
ATOM 1591 N N . GLU A 1 200 ? 9.562 -27.906 0.685 1 98.06 200 GLU A N 1
ATOM 1592 C CA . GLU A 1 200 ? 10.219 -26.953 1.574 1 98.06 200 GLU A CA 1
ATOM 1593 C C . GLU A 1 200 ? 9.281 -25.812 1.94 1 98.06 200 GLU A C 1
ATOM 1595 O O . GLU A 1 200 ? 8.562 -25.281 1.085 1 98.06 200 GLU A O 1
ATOM 1600 N N . VAL A 1 201 ? 9.227 -25.484 3.225 1 97.88 201 VAL A N 1
ATOM 1601 C CA . VAL A 1 201 ? 8.414 -24.359 3.682 1 97.88 201 VAL A CA 1
ATOM 1602 C C . VAL A 1 201 ? 9.312 -23.172 4.008 1 97.88 201 VAL A C 1
ATOM 1604 O O . VAL A 1 201 ? 10.188 -23.266 4.875 1 97.88 201 VAL A O 1
ATOM 1607 N N . LEU A 1 202 ? 9.094 -22.125 3.303 1 97.5 202 LEU A N 1
ATOM 1608 C CA . LEU A 1 202 ? 9.812 -20.891 3.555 1 97.5 202 LEU A CA 1
ATOM 1609 C C . LEU A 1 202 ? 8.977 -19.938 4.398 1 97.5 202 LEU A C 1
ATOM 1611 O O . LEU A 1 202 ? 7.766 -19.828 4.211 1 97.5 202 LEU A O 1
ATOM 1615 N N . VAL A 1 203 ? 9.625 -19.297 5.324 1 96.62 203 VAL A N 1
ATOM 1616 C CA . VAL A 1 203 ? 8.984 -18.219 6.07 1 96.62 203 VAL A CA 1
ATOM 1617 C C . VAL A 1 203 ? 9.32 -16.875 5.43 1 96.62 203 VAL A C 1
ATOM 1619 O O . VAL A 1 203 ? 10.492 -16.5 5.344 1 96.62 203 VAL A O 1
ATOM 1622 N N . ARG A 1 204 ? 8.266 -16.172 4.992 1 95 204 ARG A N 1
ATOM 1623 C CA . ARG A 1 204 ? 8.438 -14.914 4.273 1 95 204 ARG A CA 1
ATOM 1624 C C . ARG A 1 204 ? 7.719 -13.773 4.98 1 95 204 ARG A C 1
ATOM 1626 O O . ARG A 1 204 ? 6.723 -13.992 5.672 1 95 204 ARG A O 1
ATOM 1633 N N . GLU A 1 205 ? 8.281 -12.641 4.777 1 91.12 205 GLU A N 1
ATOM 1634 C CA . GLU A 1 205 ? 7.648 -11.453 5.344 1 91.12 205 GLU A CA 1
ATOM 1635 C C . GLU A 1 205 ? 6.566 -10.906 4.422 1 91.12 205 GLU A C 1
ATOM 1637 O O . GLU A 1 205 ? 6.707 -10.961 3.195 1 91.12 205 GLU A O 1
ATOM 1642 N N . THR A 1 206 ? 5.504 -10.469 5.047 1 88.94 206 THR A N 1
ATOM 1643 C CA . THR A 1 206 ? 4.426 -9.812 4.32 1 88.94 206 THR A CA 1
ATOM 1644 C C . THR A 1 206 ? 3.92 -8.594 5.086 1 88.94 206 THR A C 1
ATOM 1646 O O . THR A 1 206 ? 4.645 -8.023 5.906 1 88.94 206 THR A O 1
ATOM 1649 N N . SER A 1 207 ? 2.76 -8.008 4.73 1 82.5 207 SER A N 1
ATOM 1650 C CA . SER A 1 207 ? 2.221 -6.805 5.348 1 82.5 207 SER A CA 1
ATOM 1651 C C . SER A 1 207 ? 0.99 -7.117 6.191 1 82.5 207 SER A C 1
ATOM 1653 O O . SER A 1 207 ? 0.427 -8.211 6.098 1 82.5 207 SER A O 1
ATOM 1655 N N . PRO A 1 208 ? 0.603 -6.098 7.043 1 75.56 208 PRO A N 1
ATOM 1656 C CA . PRO A 1 208 ? -0.604 -6.312 7.848 1 75.56 208 PRO A CA 1
ATOM 1657 C C . PRO A 1 208 ? -1.857 -6.484 6.992 1 75.56 208 PRO A C 1
ATOM 1659 O O . PRO A 1 208 ? -2.869 -7 7.469 1 75.56 208 PRO A O 1
ATOM 1662 N N . TYR A 1 209 ? -1.813 -6.121 5.746 1 72.12 209 TYR A N 1
ATOM 1663 C CA . TYR A 1 209 ? -2.926 -6.344 4.828 1 72.12 209 TYR A CA 1
ATOM 1664 C C . TYR A 1 209 ? -3.123 -7.828 4.559 1 72.12 209 TYR A C 1
ATOM 1666 O O . TYR A 1 209 ? -4.25 -8.281 4.352 1 72.12 209 TYR A O 1
ATOM 1674 N N . ARG A 1 210 ? -1.942 -8.43 4.574 1 71.81 210 ARG A N 1
ATOM 1675 C CA . ARG A 1 210 ? -1.987 -9.844 4.23 1 71.81 210 ARG A CA 1
ATOM 1676 C C . ARG A 1 210 ? -2.158 -10.703 5.477 1 71.81 210 ARG A C 1
ATOM 1678 O O . ARG A 1 210 ? -2.93 -11.664 5.473 1 71.81 210 ARG A O 1
ATOM 1685 N N . SER A 1 211 ? -1.401 -10.312 6.441 1 72.62 211 SER A N 1
ATOM 1686 C CA . SER A 1 211 ? -1.428 -11.102 7.664 1 72.62 211 SER A CA 1
ATOM 1687 C C . SER A 1 211 ? -0.977 -10.281 8.867 1 72.62 211 SER A C 1
ATOM 1689 O O . SER A 1 211 ? 0.038 -9.586 8.805 1 72.62 211 SER A O 1
ATOM 1691 N N . PRO A 1 212 ? -1.698 -10.453 9.891 1 70.44 212 PRO A N 1
ATOM 1692 C CA . PRO A 1 212 ? -1.267 -9.766 11.117 1 70.44 212 PRO A CA 1
ATOM 1693 C C . PRO A 1 212 ? 0.068 -10.289 11.641 1 70.44 212 PRO A C 1
ATOM 1695 O O . PRO A 1 212 ? 0.77 -9.578 12.367 1 70.44 212 PRO A O 1
ATOM 1698 N N . ALA A 1 213 ? 0.398 -11.602 11.297 1 73.81 213 ALA A N 1
ATOM 1699 C CA . ALA A 1 213 ? 1.633 -12.203 11.797 1 73.81 213 ALA A CA 1
ATOM 1700 C C . ALA A 1 213 ? 2.852 -11.617 11.094 1 73.81 213 ALA A C 1
ATOM 1702 O O . ALA A 1 213 ? 3.971 -11.688 11.609 1 73.81 213 ALA A O 1
ATOM 1703 N N . LEU A 1 214 ? 2.77 -11.023 9.969 1 80.06 214 LEU A N 1
ATOM 1704 C CA . LEU A 1 214 ? 3.785 -10.367 9.156 1 80.06 214 LEU A CA 1
ATOM 1705 C C . LEU A 1 214 ? 4.785 -11.375 8.609 1 80.06 214 LEU A C 1
ATOM 1707 O O . LEU A 1 214 ? 5.645 -11.023 7.793 1 80.06 214 LEU A O 1
ATOM 1711 N N . ARG A 1 215 ? 4.805 -12.625 9.148 1 90.75 215 ARG A N 1
ATOM 1712 C CA . ARG A 1 215 ? 5.582 -13.75 8.633 1 90.75 215 ARG A CA 1
ATOM 1713 C C . ARG A 1 215 ? 4.676 -14.922 8.273 1 90.75 215 ARG A C 1
ATOM 1715 O O . ARG A 1 215 ? 3.912 -15.406 9.109 1 90.75 215 ARG A O 1
ATOM 1722 N N . VAL A 1 216 ? 4.836 -15.305 7.02 1 94.38 216 VAL A N 1
ATOM 1723 C CA . VAL A 1 216 ? 3.875 -16.297 6.539 1 94.38 216 VAL A CA 1
ATOM 1724 C C . VAL A 1 216 ? 4.613 -17.438 5.836 1 94.38 216 VAL A C 1
ATOM 1726 O O . VAL A 1 216 ? 5.703 -17.234 5.297 1 94.38 216 VAL A O 1
ATOM 1729 N N . PRO A 1 217 ? 3.99 -18.594 5.871 1 96.75 217 PRO A N 1
ATOM 1730 C CA . PRO A 1 217 ? 4.598 -19.719 5.168 1 96.75 217 PRO A CA 1
ATOM 1731 C C . PRO A 1 217 ? 4.297 -19.719 3.672 1 96.75 217 PRO A C 1
ATOM 1733 O O . PRO A 1 217 ? 3.16 -19.453 3.268 1 96.75 217 PRO A O 1
ATOM 1736 N N . VAL A 1 218 ? 5.289 -19.969 2.906 1 97.62 218 VAL A N 1
ATOM 1737 C CA . VAL A 1 218 ? 5.199 -20.234 1.474 1 97.62 218 VAL A CA 1
ATOM 1738 C C . VAL A 1 218 ? 5.832 -21.594 1.155 1 97.62 218 VAL A C 1
ATOM 1740 O O . VAL A 1 218 ? 6.949 -21.875 1.588 1 97.62 218 VAL A O 1
ATOM 1743 N N . ILE A 1 219 ? 5.113 -22.375 0.446 1 98.5 219 ILE A N 1
ATOM 1744 C CA . ILE A 1 219 ? 5.586 -23.719 0.107 1 98.5 219 ILE A CA 1
ATOM 1745 C C . ILE A 1 219 ? 6.312 -23.688 -1.236 1 98.5 219 ILE A C 1
ATOM 1747 O O . ILE A 1 219 ? 5.812 -23.109 -2.205 1 98.5 219 ILE A O 1
ATOM 1751 N N . VAL A 1 220 ? 7.441 -24.203 -1.239 1 98.56 220 VAL A N 1
ATOM 1752 C CA . VAL A 1 220 ? 8.141 -24.562 -2.467 1 98.56 220 VAL A CA 1
ATOM 1753 C C . VAL A 1 220 ? 8.141 -26.094 -2.635 1 98.56 220 VAL A C 1
ATOM 1755 O O . VAL A 1 220 ? 8.648 -26.812 -1.777 1 98.56 220 VAL A O 1
ATOM 1758 N N . ALA A 1 221 ? 7.5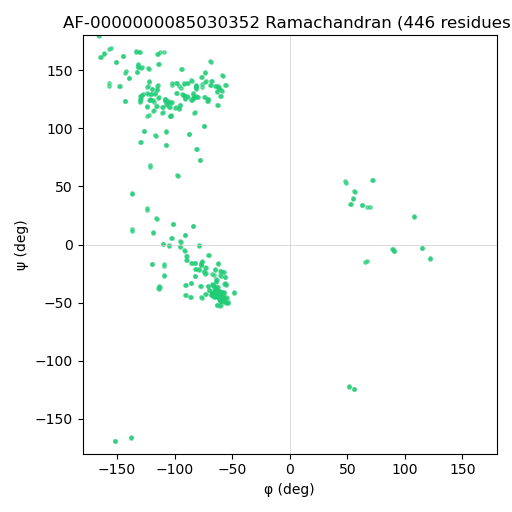59 -26.547 -3.727 1 98.69 221 ALA A N 1
ATOM 1759 C CA . ALA A 1 221 ? 7.488 -27.969 -3.992 1 98.69 221 ALA A CA 1
ATOM 1760 C C . ALA A 1 221 ? 8.188 -28.328 -5.301 1 98.69 221 ALA A C 1
ATOM 1762 O O . ALA A 1 221 ? 7.867 -27.766 -6.355 1 98.69 221 ALA A O 1
ATOM 1763 N N . GLU A 1 222 ? 9.094 -29.203 -5.215 1 98 222 GLU A N 1
ATOM 1764 C CA . GLU A 1 222 ? 9.812 -29.703 -6.383 1 98 222 GLU A CA 1
ATOM 1765 C C . GLU A 1 222 ? 9.516 -31.188 -6.617 1 98 222 GLU A C 1
ATOM 1767 O O . GLU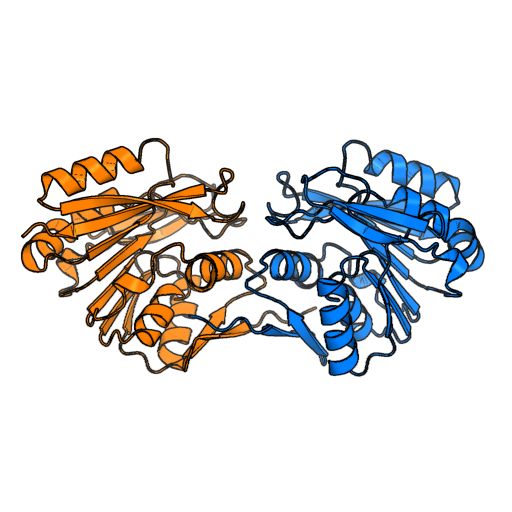 A 1 222 ? 9.414 -31.969 -5.668 1 98 222 GLU A O 1
ATOM 1772 N N . PRO A 1 223 ? 9.297 -31.5 -7.934 1 96.44 223 PRO A N 1
ATOM 1773 C CA . PRO A 1 223 ? 9.062 -32.906 -8.195 1 96.44 223 PRO A CA 1
ATOM 1774 C C . PRO A 1 223 ? 10.258 -33.781 -7.836 1 96.44 223 PRO A C 1
ATOM 1776 O O . PRO A 1 223 ? 11.406 -33.375 -8.047 1 96.44 223 PRO A O 1
ATOM 1779 N N . ARG A 1 224 ? 9.883 -34.906 -7.18 1 91.25 224 ARG A N 1
ATOM 1780 C CA . ARG A 1 224 ? 10.938 -35.844 -6.883 1 91.25 224 ARG A CA 1
ATOM 1781 C C . ARG A 1 224 ? 11.336 -36.625 -8.133 1 91.25 224 ARG A C 1
ATOM 1783 O O . ARG A 1 224 ? 10.492 -36.906 -8.992 1 91.25 224 ARG A O 1
ATOM 1790 N N . ALA A 1 225 ? 12.727 -36.812 -8.32 1 74.31 225 ALA A N 1
ATOM 1791 C CA . ALA A 1 225 ? 13.25 -37.625 -9.406 1 74.31 225 ALA A CA 1
ATOM 1792 C C . ALA A 1 225 ? 12.688 -39.031 -9.344 1 74.31 225 ALA A C 1
ATOM 1794 O O . ALA A 1 225 ? 12.406 -39.562 -8.258 1 74.31 225 ALA A O 1
ATOM 1795 N N . MET B 1 1 ? 16.625 -8.781 -9.984 1 60.44 1 MET B N 1
ATOM 1796 C CA . MET B 1 1 ? 16.156 -7.938 -8.883 1 60.44 1 MET B CA 1
ATOM 1797 C C . MET B 1 1 ? 15.508 -6.664 -9.414 1 60.44 1 MET B C 1
ATOM 1799 O O . MET B 1 1 ? 15.891 -6.164 -10.477 1 60.44 1 MET B O 1
ATOM 1803 N N . ILE B 1 2 ? 14.336 -6.422 -8.922 1 78.19 2 ILE B N 1
ATOM 1804 C CA . ILE B 1 2 ? 13.672 -5.195 -9.352 1 78.19 2 ILE B CA 1
ATOM 1805 C C . ILE B 1 2 ? 14.375 -3.986 -8.734 1 78.19 2 ILE B C 1
ATOM 1807 O O . ILE B 1 2 ? 14.703 -3.988 -7.547 1 78.19 2 ILE B O 1
ATOM 1811 N N . GLU B 1 3 ? 14.805 -3.107 -9.586 1 85.81 3 GLU B N 1
ATOM 1812 C CA . GLU B 1 3 ? 15.43 -1.876 -9.109 1 85.81 3 GLU B CA 1
ATOM 1813 C C . GLU B 1 3 ? 14.453 -1.055 -8.273 1 85.81 3 GLU B C 1
ATOM 1815 O O . GLU B 1 3 ? 13.273 -0.942 -8.617 1 85.81 3 GLU B O 1
ATOM 1820 N N . LYS B 1 4 ? 14.992 -0.605 -7.164 1 91.19 4 LYS B N 1
ATOM 1821 C CA . LYS B 1 4 ? 14.188 0.232 -6.281 1 91.19 4 LYS B C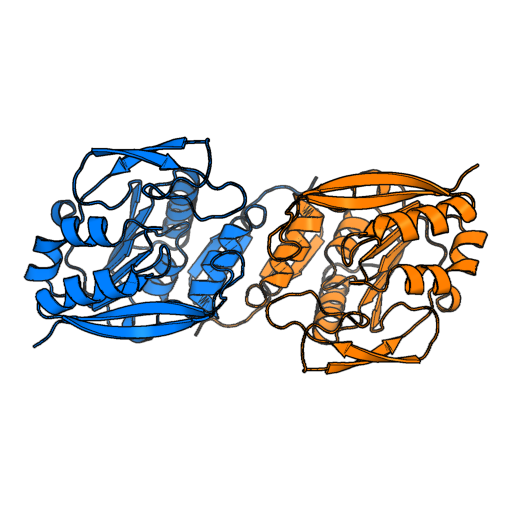A 1
ATOM 1822 C C . LYS B 1 4 ? 14.281 1.702 -6.68 1 91.19 4 LYS B C 1
ATOM 1824 O O . LYS B 1 4 ? 15.258 2.381 -6.34 1 91.19 4 LYS B O 1
ATOM 1829 N N . GLU B 1 5 ? 13.328 2.158 -7.461 1 93 5 GLU B N 1
ATOM 1830 C CA . GLU B 1 5 ? 13.18 3.561 -7.84 1 93 5 GLU B CA 1
ATOM 1831 C C . GLU B 1 5 ? 11.812 4.102 -7.441 1 93 5 GLU B C 1
ATOM 1833 O O . GLU B 1 5 ? 10.805 3.402 -7.562 1 93 5 GLU B O 1
ATOM 1838 N N . PRO B 1 6 ? 11.82 5.324 -6.969 1 95.62 6 PRO B N 1
ATOM 1839 C CA . PRO B 1 6 ? 10.516 5.895 -6.625 1 95.62 6 PRO B CA 1
ATOM 1840 C C . PRO B 1 6 ? 9.555 5.934 -7.816 1 95.62 6 PRO B C 1
ATOM 1842 O O . PRO B 1 6 ? 9.984 6.152 -8.953 1 95.62 6 PRO B O 1
ATOM 1845 N N . VAL B 1 7 ? 8.305 5.766 -7.598 1 96.25 7 VAL B N 1
ATOM 1846 C CA . VAL B 1 7 ? 7.238 5.719 -8.594 1 96.25 7 VAL B CA 1
ATOM 1847 C C . VAL B 1 7 ? 6.547 7.078 -8.672 1 96.25 7 VAL B C 1
ATOM 1849 O O . VAL B 1 7 ? 6.195 7.66 -7.645 1 96.25 7 VAL B O 1
ATOM 1852 N N . PRO B 1 8 ? 6.383 7.617 -9.883 1 95.81 8 PRO B N 1
ATOM 1853 C CA . PRO B 1 8 ? 5.672 8.891 -10.008 1 95.81 8 PRO B CA 1
ATOM 1854 C C . PRO B 1 8 ? 4.152 8.727 -9.984 1 95.81 8 PRO B C 1
ATOM 1856 O O . PRO B 1 8 ? 3.627 7.77 -10.562 1 95.81 8 PRO B O 1
ATOM 1859 N N . LEU B 1 9 ? 3.494 9.539 -9.305 1 96.25 9 LEU B N 1
ATOM 1860 C CA . LEU B 1 9 ? 2.039 9.648 -9.273 1 96.25 9 LEU B CA 1
ATOM 1861 C C . LEU B 1 9 ? 1.592 11.039 -9.711 1 96.25 9 LEU B C 1
ATOM 1863 O O . LEU B 1 9 ? 2.07 12.047 -9.18 1 96.25 9 LEU B O 1
ATOM 1867 N N . GLN B 1 10 ? 0.694 11.117 -10.609 1 94.19 10 GLN B N 1
ATOM 1868 C CA . GLN B 1 10 ? 0.165 12.406 -11.047 1 94.19 10 GLN B CA 1
ATOM 1869 C C . GLN B 1 10 ? -0.885 12.93 -10.07 1 94.19 10 GLN B C 1
ATOM 1871 O O . GLN B 1 10 ? -1.83 12.219 -9.727 1 94.19 10 GLN B O 1
ATOM 1876 N N . VAL B 1 11 ? -0.738 14.109 -9.594 1 93.62 11 VAL B N 1
ATOM 1877 C CA . VAL B 1 11 ? -1.686 14.805 -8.727 1 93.62 11 VAL B CA 1
ATOM 1878 C C . VAL B 1 11 ? -2.018 16.172 -9.32 1 93.62 11 VAL B C 1
ATOM 1880 O O . VAL B 1 11 ? -1.322 17.156 -9.055 1 93.62 11 VAL B O 1
ATOM 1883 N N . GLY B 1 12 ? -3.152 16.266 -10.039 1 90.5 12 GLY B N 1
ATOM 1884 C CA . GLY B 1 12 ? -3.365 17.469 -10.82 1 90.5 12 GLY B CA 1
ATOM 1885 C C . GLY B 1 12 ? -2.234 17.766 -11.789 1 90.5 12 GLY B C 1
ATOM 1886 O O . GLY B 1 12 ? -1.856 16.906 -12.586 1 90.5 12 GLY B O 1
ATOM 1887 N N . ASP B 1 13 ? -1.674 18.969 -11.672 1 93.5 13 ASP B N 1
ATOM 1888 C CA . ASP B 1 13 ? -0.571 19.375 -12.539 1 93.5 13 ASP B CA 1
ATOM 1889 C C . ASP B 1 13 ? 0.776 19.016 -11.914 1 93.5 13 ASP B C 1
ATOM 1891 O O . ASP B 1 13 ? 1.828 19.344 -12.461 1 93.5 13 ASP B O 1
ATOM 1895 N N . TYR B 1 14 ? 0.748 18.281 -10.828 1 95.81 14 TYR B N 1
ATOM 1896 C CA . TYR B 1 14 ? 1.968 17.984 -10.086 1 95.81 14 TYR B CA 1
ATOM 1897 C C . TYR B 1 14 ? 2.277 16.484 -10.125 1 95.81 14 TYR B C 1
ATOM 1899 O O . TYR B 1 14 ? 1.449 15.688 -10.57 1 95.81 14 TYR B O 1
ATOM 1907 N N . ARG B 1 15 ? 3.504 16.188 -9.781 1 96.25 15 ARG B N 1
ATOM 1908 C CA . ARG B 1 15 ? 3.969 14.812 -9.664 1 96.25 15 ARG B CA 1
ATOM 1909 C C . ARG B 1 15 ? 4.453 14.516 -8.25 1 96.25 15 ARG B C 1
ATOM 1911 O O . ARG B 1 15 ? 5.129 15.344 -7.637 1 96.25 15 ARG B O 1
ATOM 1918 N N . LEU B 1 16 ? 4.02 13.414 -7.762 1 97.75 16 LEU B N 1
ATOM 1919 C CA . LEU B 1 16 ? 4.445 12.938 -6.449 1 97.75 16 LEU B CA 1
ATOM 1920 C C . LEU B 1 16 ? 5.18 11.609 -6.562 1 97.75 16 LEU B C 1
ATOM 1922 O O . LEU B 1 16 ? 4.609 10.617 -7.027 1 97.75 16 LEU B O 1
ATOM 1926 N N . TYR B 1 17 ? 6.461 11.602 -6.207 1 97.88 17 TYR B N 1
ATOM 1927 C CA . TYR B 1 17 ? 7.238 10.367 -6.195 1 97.88 17 TYR B CA 1
ATOM 1928 C C . TYR B 1 17 ? 7.133 9.672 -4.844 1 97.88 17 TYR B C 1
ATOM 1930 O O . TYR B 1 17 ? 7.137 10.328 -3.799 1 97.88 17 TYR B O 1
ATOM 1938 N N . PHE B 1 18 ? 7 8.359 -4.848 1 96.94 18 PHE B N 1
ATOM 1939 C CA . PHE B 1 18 ? 6.938 7.578 -3.619 1 96.94 18 PHE B CA 1
ATOM 1940 C C . PHE B 1 18 ? 7.617 6.227 -3.803 1 96.94 18 PHE B C 1
ATOM 1942 O O . PHE B 1 18 ? 7.926 5.828 -4.93 1 96.94 18 PHE B O 1
ATOM 1949 N N . ARG B 1 19 ? 7.957 5.574 -2.707 1 95.62 19 ARG B N 1
ATOM 1950 C CA . ARG B 1 19 ? 8.633 4.281 -2.709 1 95.62 19 ARG B CA 1
ATOM 1951 C C . ARG B 1 19 ? 7.637 3.139 -2.559 1 95.62 19 ARG B C 1
ATOM 1953 O O . ARG B 1 19 ? 6.973 3.021 -1.525 1 95.62 19 ARG B O 1
ATOM 1960 N N . LEU B 1 20 ? 7.559 2.332 -3.551 1 93.69 20 LEU B N 1
ATOM 1961 C CA . LEU B 1 20 ? 6.613 1.224 -3.479 1 93.69 20 LEU B CA 1
ATOM 1962 C C . LEU B 1 20 ? 7.164 0.092 -2.617 1 93.69 20 LEU B C 1
ATOM 1964 O O . LEU B 1 20 ? 6.402 -0.741 -2.119 1 93.69 20 LEU B O 1
ATOM 1968 N N . TRP B 1 21 ? 8.492 0.013 -2.412 1 90.62 21 TRP B N 1
ATOM 1969 C CA . TRP B 1 21 ? 9.086 -0.999 -1.544 1 90.62 21 TRP B CA 1
ATOM 1970 C C . TRP B 1 21 ? 8.883 -0.64 -0.075 1 90.62 21 TRP B C 1
ATOM 1972 O O . TRP B 1 21 ? 9.109 -1.47 0.809 1 90.62 21 TRP B O 1
ATOM 1982 N N . ALA B 1 22 ? 8.516 0.58 0.186 1 89.38 22 ALA B N 1
ATOM 1983 C CA . ALA B 1 22 ? 8.047 1.042 1.489 1 89.38 22 ALA B CA 1
ATOM 1984 C C . ALA B 1 22 ? 6.539 1.294 1.472 1 89.38 22 ALA B C 1
ATOM 1986 O O . ALA B 1 22 ? 6.098 2.436 1.32 1 89.38 22 ALA B O 1
ATOM 1987 N N . LEU B 1 23 ? 5.766 0.286 1.7 1 88.75 23 LEU B N 1
ATOM 1988 C CA . LEU B 1 23 ? 4.324 0.299 1.475 1 88.75 23 LEU B CA 1
ATOM 1989 C C . LEU B 1 23 ? 3.66 1.417 2.271 1 88.75 23 LEU B C 1
ATOM 1991 O O . LEU B 1 23 ? 2.574 1.88 1.912 1 88.75 23 LEU B O 1
ATOM 1995 N N . GLY B 1 24 ? 4.273 1.847 3.305 1 88.94 24 GLY B N 1
ATOM 1996 C CA . GLY B 1 24 ? 3.764 2.971 4.07 1 88.94 24 GLY B CA 1
ATOM 1997 C C . GLY B 1 24 ? 3.559 4.219 3.234 1 88.94 24 GLY B C 1
ATOM 1998 O O . GLY B 1 24 ? 2.652 5.012 3.502 1 88.94 24 GLY B O 1
ATOM 1999 N N . ASP B 1 25 ? 4.438 4.406 2.217 1 93.94 25 ASP B N 1
ATOM 2000 C CA . ASP B 1 25 ? 4.266 5.543 1.314 1 93.94 25 ASP B CA 1
ATOM 2001 C C . ASP B 1 25 ? 2.918 5.48 0.601 1 93.94 25 ASP B C 1
ATOM 2003 O O . ASP B 1 25 ? 2.154 6.445 0.618 1 93.94 25 ASP B O 1
ATOM 2007 N N . ALA B 1 26 ? 2.684 4.328 -0.004 1 93.06 26 ALA B N 1
ATOM 2008 C CA . ALA B 1 26 ? 1.435 4.145 -0.739 1 93.06 26 ALA B CA 1
ATOM 2009 C C . ALA B 1 26 ? 0.228 4.32 0.179 1 93.06 26 ALA B C 1
ATOM 2011 O O . ALA B 1 26 ? -0.778 4.914 -0.214 1 93.06 26 ALA B O 1
ATOM 2012 N N . ASP B 1 27 ? 0.338 3.799 1.354 1 91.19 27 ASP B N 1
ATOM 2013 C CA . ASP B 1 27 ? -0.757 3.887 2.314 1 91.19 27 ASP B CA 1
ATOM 2014 C C . ASP B 1 27 ? -1.045 5.34 2.686 1 91.19 27 ASP B C 1
ATOM 2016 O O . ASP B 1 27 ? -2.189 5.789 2.609 1 91.19 27 ASP B O 1
ATOM 2020 N N . ALA B 1 28 ? 0.012 6.066 3.084 1 92.94 28 ALA B N 1
ATOM 2021 C CA . ALA B 1 28 ? -0.125 7.465 3.479 1 92.94 28 ALA B CA 1
ATOM 2022 C C . ALA B 1 28 ? -0.683 8.305 2.334 1 92.94 28 ALA B C 1
ATOM 2024 O O . ALA B 1 28 ? -1.536 9.172 2.549 1 92.94 28 ALA B O 1
ATOM 2025 N N . ILE B 1 29 ? -0.222 8.07 1.155 1 95.44 29 ILE B N 1
ATOM 2026 C CA . ILE B 1 29 ? -0.642 8.82 -0.022 1 95.44 29 ILE B CA 1
ATOM 2027 C C . ILE B 1 29 ? -2.109 8.523 -0.327 1 95.44 29 ILE B C 1
ATOM 2029 O O . ILE B 1 29 ? -2.887 9.445 -0.605 1 95.44 29 ILE B O 1
ATOM 2033 N N . SER B 1 30 ? -2.516 7.262 -0.267 1 93.38 30 SER B N 1
ATOM 2034 C CA . SER B 1 30 ? -3.904 6.883 -0.509 1 93.38 30 SER B CA 1
ATOM 2035 C C . SER B 1 30 ? -4.84 7.531 0.505 1 93.38 30 SER B C 1
ATOM 2037 O O . SER B 1 30 ? -5.945 7.953 0.157 1 93.38 30 SER B O 1
ATOM 2039 N N . ASP B 1 31 ? -4.43 7.602 1.764 1 92.94 31 ASP B N 1
ATOM 2040 C CA . ASP B 1 31 ? -5.227 8.219 2.82 1 92.94 31 ASP B CA 1
ATOM 2041 C C . ASP B 1 31 ? -5.496 9.688 2.514 1 92.94 31 ASP B C 1
ATOM 2043 O O . ASP B 1 31 ? -6.625 10.164 2.674 1 92.94 31 ASP B O 1
ATOM 2047 N N . VAL B 1 32 ? -4.453 10.328 2.066 1 95.75 32 VAL B N 1
ATOM 2048 C CA . VAL B 1 32 ? -4.543 11.766 1.843 1 95.75 32 VAL B CA 1
ATOM 2049 C C . VAL B 1 32 ? -5.309 12.047 0.551 1 95.75 32 VAL B C 1
ATOM 2051 O O . VAL B 1 32 ? -6.258 12.836 0.542 1 95.75 32 VAL B O 1
ATOM 2054 N N . LEU B 1 33 ? -4.992 11.336 -0.495 1 95.69 33 LEU B N 1
ATOM 2055 C CA . LEU B 1 33 ? -5.449 11.727 -1.824 1 95.69 33 LEU B CA 1
ATOM 2056 C C . LEU B 1 33 ? -6.789 11.078 -2.152 1 95.69 33 LEU B C 1
ATOM 2058 O O . LEU B 1 33 ? -7.621 11.68 -2.842 1 95.69 33 LEU B O 1
ATOM 2062 N N . TYR B 1 34 ? -7.012 9.875 -1.691 1 93.25 34 TYR B N 1
ATOM 2063 C CA . TYR B 1 34 ? -8.172 9.141 -2.189 1 93.25 34 TYR B CA 1
ATOM 2064 C C . TYR B 1 34 ? -9.203 8.93 -1.086 1 93.25 34 TYR B C 1
ATOM 2066 O O . TYR B 1 34 ? -10.406 8.969 -1.339 1 93.25 34 TYR B O 1
ATOM 2074 N N . ARG B 1 35 ? -8.727 8.727 0.131 1 91.62 35 ARG B N 1
ATOM 2075 C CA . ARG B 1 35 ? -9.648 8.484 1.232 1 91.62 35 ARG B CA 1
ATOM 2076 C C . ARG B 1 35 ? -10.047 9.789 1.913 1 91.62 35 ARG B C 1
ATOM 2078 O O . ARG B 1 35 ? -10.953 9.812 2.744 1 91.62 35 ARG B O 1
ATOM 2085 N N . GLU B 1 36 ? -9.367 10.852 1.639 1 94.12 36 GLU B N 1
ATOM 2086 C CA . GLU B 1 36 ? -9.641 12.172 2.203 1 94.12 36 GLU B CA 1
ATOM 2087 C C . GLU B 1 36 ? -9.625 12.133 3.729 1 94.12 36 GLU B C 1
ATOM 2089 O O . GLU B 1 36 ? -10.555 12.602 4.383 1 94.12 36 GLU B O 1
ATOM 2094 N N . LEU B 1 37 ? -8.586 11.469 4.164 1 94.31 37 LEU B N 1
ATOM 2095 C CA . LEU B 1 37 ? -8.422 11.438 5.613 1 94.31 37 LEU B CA 1
ATOM 2096 C C . LEU B 1 37 ? -8.555 12.844 6.203 1 94.31 37 LEU B C 1
ATOM 2098 O O . LEU B 1 37 ? -9.125 13.016 7.285 1 94.31 37 LEU B O 1
ATOM 2102 N N . TYR B 1 38 ? -7.973 13.805 5.523 1 95.44 38 TYR B N 1
ATOM 2103 C CA . TYR B 1 38 ? -8.148 15.219 5.805 1 95.44 38 TYR B CA 1
ATOM 2104 C C . TYR B 1 38 ? -9.023 15.883 4.746 1 95.44 38 TYR B C 1
ATOM 2106 O O . TYR B 1 38 ? -8.711 15.828 3.553 1 95.44 38 TYR B O 1
ATOM 2114 N N . PRO B 1 39 ? -10.109 16.5 5.191 1 93.75 39 PRO B N 1
ATOM 2115 C CA . PRO B 1 39 ? -11.062 17.047 4.219 1 93.75 39 PRO B CA 1
ATOM 2116 C C . PRO B 1 39 ? -10.438 18.094 3.311 1 93.75 39 PRO B C 1
ATOM 2118 O O . PRO B 1 39 ? -9.914 19.109 3.795 1 93.75 39 PRO B O 1
ATOM 2121 N N . HIS B 1 40 ? -10.617 17.875 2.057 1 92.88 40 HIS B N 1
ATOM 2122 C CA . HIS B 1 40 ? -9.953 18.719 1.061 1 92.88 40 HIS B CA 1
ATOM 2123 C C . HIS B 1 40 ? -10.594 20.094 0.984 1 92.88 40 HIS B C 1
ATOM 2125 O O . HIS B 1 40 ? -9.961 21.047 0.529 1 92.88 40 HIS B O 1
ATOM 2131 N N . GLU B 1 41 ? -11.805 20.141 1.35 1 93.06 41 GLU B N 1
ATOM 2132 C CA . GLU B 1 41 ? -12.547 21.406 1.209 1 93.06 41 GLU B CA 1
ATOM 2133 C C . GLU B 1 41 ? -11.883 22.516 2.006 1 93.06 41 GLU B C 1
ATOM 2135 O O . GLU B 1 41 ? -11.969 23.688 1.63 1 93.06 41 GLU B O 1
ATOM 2140 N N . TRP B 1 42 ? -11.18 22.203 3.053 1 92 42 TRP B N 1
ATOM 2141 C CA . TRP B 1 42 ? -10.578 23.219 3.904 1 92 42 TRP B CA 1
ATOM 2142 C C . TRP B 1 42 ? -9.32 23.797 3.258 1 92 42 TRP B C 1
ATOM 2144 O O . TRP B 1 42 ? -8.82 24.844 3.68 1 92 42 TRP B O 1
ATOM 2154 N N . LEU B 1 43 ? -8.805 23.047 2.258 1 94.44 43 LEU B N 1
ATOM 2155 C CA . LEU B 1 43 ? -7.633 23.547 1.541 1 94.44 43 LEU B CA 1
ATOM 2156 C C . LEU B 1 43 ? -8.008 24.688 0.599 1 94.44 43 LEU B C 1
ATOM 2158 O O . LEU B 1 43 ? -7.156 25.484 0.216 1 94.44 43 LEU B O 1
ATOM 2162 N N . GLU B 1 44 ? -9.305 24.672 0.239 1 92.62 44 GLU B N 1
ATOM 2163 C CA . GLU B 1 44 ? -9.766 25.719 -0.676 1 92.62 44 GLU B CA 1
ATOM 2164 C C . GLU B 1 44 ? -9.625 27.094 -0.052 1 92.62 44 GLU B C 1
ATOM 2166 O O . GLU B 1 44 ? -10.164 27.359 1.026 1 92.62 44 GLU B O 1
ATOM 2171 N N . GLY B 1 45 ? -8.859 27.938 -0.679 1 91.06 45 GLY B N 1
ATOM 2172 C CA . GLY B 1 45 ? -8.719 29.297 -0.196 1 91.06 45 GLY B CA 1
ATOM 2173 C C . GLY B 1 45 ? -7.57 29.469 0.786 1 91.06 45 GLY B C 1
ATOM 2174 O O . GLY B 1 45 ? -7.277 30.578 1.225 1 91.06 45 GLY B O 1
ATOM 2175 N N . SER B 1 46 ? -6.918 28.391 1.179 1 95.06 46 SER B N 1
ATOM 2176 C CA . SER B 1 46 ? -5.777 28.484 2.086 1 95.06 46 SER B CA 1
ATOM 2177 C C . SER B 1 46 ? -4.496 28.812 1.329 1 95.06 46 SER B C 1
ATOM 2179 O O . SER B 1 46 ? -3.994 28 0.553 1 95.06 46 SER B O 1
ATOM 2181 N N . ARG B 1 47 ? -4.004 29.984 1.612 1 96.69 47 ARG B N 1
ATOM 2182 C CA . ARG B 1 47 ? -2.824 30.453 0.891 1 96.69 47 ARG B CA 1
ATOM 2183 C C . ARG B 1 47 ? -1.543 29.953 1.545 1 96.69 47 ARG B C 1
ATOM 2185 O O . ARG B 1 47 ? -0.603 29.547 0.854 1 96.69 47 ARG B O 1
ATOM 2192 N N . GLU B 1 48 ? -1.48 30.047 2.824 1 98.56 48 GLU B N 1
ATOM 2193 C CA . GLU B 1 48 ? -0.343 29.547 3.594 1 98.56 48 GLU B CA 1
ATOM 2194 C C . GLU B 1 48 ? -0.726 28.328 4.414 1 98.56 48 GLU B C 1
ATOM 2196 O O . GLU B 1 48 ? -1.635 28.391 5.246 1 98.56 48 GLU B O 1
ATOM 2201 N N . VAL B 1 49 ? -0.057 27.172 4.129 1 98.75 49 VAL B N 1
ATOM 2202 C CA . VAL B 1 49 ? -0.411 25.891 4.738 1 98.75 49 VAL B CA 1
ATOM 2203 C C . VAL B 1 49 ? 0.808 25.297 5.441 1 98.75 49 VAL B C 1
ATOM 2205 O O . VAL B 1 49 ? 1.927 25.375 4.93 1 98.75 49 VAL B O 1
ATOM 2208 N N . VAL B 1 50 ? 0.585 24.781 6.66 1 98.94 50 VAL B N 1
ATOM 2209 C CA . VAL B 1 50 ? 1.611 24.031 7.367 1 98.94 50 VAL B CA 1
ATOM 2210 C C . VAL B 1 50 ? 1.238 22.547 7.383 1 98.94 50 VAL B C 1
ATOM 2212 O O . VAL B 1 50 ? 0.113 22.188 7.738 1 98.94 50 VAL B O 1
ATOM 2215 N N . ASP B 1 51 ? 2.137 21.719 6.91 1 98.88 51 ASP B N 1
ATOM 2216 C CA . ASP B 1 51 ? 2.002 20.266 6.883 1 98.88 51 ASP B CA 1
ATOM 2217 C C . ASP B 1 51 ? 2.918 19.609 7.914 1 98.88 51 ASP B C 1
ATOM 2219 O O . ASP B 1 51 ? 4.102 19.391 7.648 1 98.88 51 ASP B O 1
ATOM 2223 N N . VAL B 1 52 ? 2.361 19.266 9.117 1 98.81 52 VAL B N 1
ATOM 2224 C CA . VAL B 1 52 ? 3.125 18.625 10.18 1 98.81 52 VAL B CA 1
ATOM 2225 C C . VAL B 1 52 ? 3.068 17.094 10.016 1 98.81 52 VAL B C 1
ATOM 2227 O O . VAL B 1 52 ? 1.985 16.516 10 1 98.81 52 VAL B O 1
ATOM 2230 N N . GLY B 1 53 ? 4.195 16.5 10.008 1 97.75 53 GLY B N 1
ATOM 2231 C CA . GLY B 1 53 ? 4.246 15.102 9.617 1 97.75 53 GLY B CA 1
ATOM 2232 C C . GLY B 1 53 ? 4.016 14.883 8.133 1 97.75 53 GLY B C 1
ATOM 2233 O O . GLY B 1 53 ? 3.158 14.086 7.742 1 97.75 53 GLY B O 1
ATOM 2234 N N . ALA B 1 54 ? 4.84 15.555 7.355 1 98.5 54 ALA B N 1
ATOM 2235 C CA . ALA B 1 54 ? 4.59 15.672 5.922 1 98.5 54 ALA B CA 1
ATOM 2236 C C . ALA B 1 54 ? 4.965 14.391 5.191 1 98.5 54 ALA B C 1
ATOM 2238 O O . ALA B 1 54 ? 4.582 14.195 4.035 1 98.5 54 ALA B O 1
ATOM 2239 N N . HIS B 1 55 ? 5.742 13.516 5.859 1 96.94 55 HIS B N 1
ATOM 2240 C CA . HIS B 1 55 ? 6.184 12.289 5.207 1 96.94 55 HIS B CA 1
ATOM 2241 C C . HIS B 1 55 ? 6.816 12.586 3.85 1 96.94 55 HIS B C 1
ATOM 2243 O O . HIS B 1 55 ? 7.73 13.406 3.75 1 96.94 55 HIS B O 1
ATOM 2249 N N . VAL B 1 56 ? 6.32 12.031 2.779 1 98.12 56 VAL B N 1
ATOM 2250 C CA . VAL B 1 56 ? 6.953 12.258 1.482 1 98.12 56 VAL B CA 1
ATOM 2251 C C . VAL B 1 56 ? 6.25 13.406 0.76 1 98.12 56 VAL B C 1
ATOM 2253 O O . VAL B 1 56 ? 6.629 13.766 -0.357 1 98.12 56 VAL B O 1
ATOM 2256 N N . GLY B 1 57 ? 5.234 13.984 1.31 1 98.5 57 GLY B N 1
ATOM 2257 C CA . GLY B 1 57 ? 4.711 15.234 0.794 1 98.5 57 GLY B CA 1
ATOM 2258 C C . GLY B 1 57 ? 3.375 15.086 0.088 1 98.5 57 GLY B C 1
ATOM 2259 O O . GLY B 1 57 ? 3.031 15.883 -0.783 1 98.5 57 GLY B O 1
ATOM 2260 N N . ALA B 1 58 ? 2.586 14.031 0.411 1 97.75 58 ALA B N 1
ATOM 2261 C CA . ALA B 1 58 ? 1.282 13.859 -0.222 1 97.75 58 ALA B CA 1
ATOM 2262 C C . ALA B 1 58 ? 0.373 15.055 0.06 1 97.75 58 ALA B C 1
ATOM 2264 O O . ALA B 1 58 ? -0.229 15.609 -0.858 1 97.75 58 ALA B O 1
ATOM 2265 N N . PHE B 1 59 ? 0.294 15.445 1.32 1 98.19 59 PHE B N 1
ATOM 2266 C CA . PHE B 1 59 ? -0.557 16.562 1.683 1 98.19 59 PHE B CA 1
ATOM 2267 C C . PHE B 1 59 ? 0.034 17.875 1.176 1 98.19 59 PHE B C 1
ATOM 2269 O O . PHE B 1 59 ? -0.702 18.781 0.781 1 98.19 59 PHE B O 1
ATOM 2276 N N . THR B 1 60 ? 1.354 17.969 1.193 1 98.5 60 THR B N 1
ATOM 2277 C CA . THR B 1 60 ? 2.064 19.141 0.688 1 98.5 60 THR B CA 1
ATOM 2278 C C . THR B 1 60 ? 1.707 19.406 -0.773 1 98.5 60 THR B C 1
ATOM 2280 O O . THR B 1 60 ? 1.317 20.516 -1.133 1 98.5 60 THR B O 1
ATOM 2283 N N . VAL B 1 61 ? 1.773 18.375 -1.581 1 97.56 61 VAL B N 1
ATOM 2284 C CA . VAL B 1 61 ? 1.483 18.484 -3.008 1 97.56 61 VAL B CA 1
ATOM 2285 C C . VAL B 1 61 ? -0.009 18.719 -3.215 1 97.56 61 VAL B C 1
ATOM 2287 O O . VAL B 1 61 ? -0.403 19.5 -4.09 1 97.56 61 VAL B O 1
ATOM 2290 N N . LEU B 1 62 ? -0.824 18.047 -2.404 1 97 62 LEU B N 1
ATOM 2291 C CA . LEU B 1 62 ? -2.266 18.25 -2.482 1 97 62 LEU B CA 1
ATOM 2292 C C . LEU B 1 62 ? -2.627 19.703 -2.195 1 97 62 LEU B C 1
ATOM 2294 O O . LEU B 1 62 ? -3.486 20.281 -2.865 1 97 62 LEU B O 1
ATOM 2298 N N . ALA B 1 63 ? -1.999 20.281 -1.138 1 97.56 63 ALA B N 1
ATOM 2299 C CA . ALA B 1 63 ? -2.24 21.672 -0.796 1 97.56 63 ALA B CA 1
ATOM 2300 C C . ALA B 1 63 ? -1.896 22.594 -1.967 1 97.56 63 ALA B C 1
ATOM 2302 O O . ALA B 1 63 ? -2.662 23.5 -2.297 1 97.56 63 ALA B O 1
ATOM 2303 N N . ALA B 1 64 ? -0.77 22.344 -2.609 1 96.69 64 ALA B N 1
ATOM 2304 C CA . ALA B 1 64 ? -0.376 23.109 -3.779 1 96.69 64 ALA B CA 1
ATOM 2305 C C . ALA B 1 64 ? -1.4 22.984 -4.902 1 96.69 64 ALA B C 1
ATOM 2307 O O . ALA B 1 64 ? -1.763 23.969 -5.547 1 96.69 64 ALA B O 1
ATOM 2308 N N . ALA B 1 65 ? -1.893 21.812 -5.102 1 94.75 65 ALA B N 1
ATOM 2309 C CA . ALA B 1 65 ? -2.867 21.531 -6.152 1 94.75 65 ALA B CA 1
ATOM 2310 C C . ALA B 1 65 ? -4.176 22.266 -5.898 1 94.75 65 ALA B C 1
ATOM 2312 O O . ALA B 1 65 ? -4.941 22.531 -6.828 1 94.75 65 ALA B O 1
ATOM 2313 N N . HIS B 1 66 ? -4.371 22.625 -4.645 1 95.06 66 HIS B N 1
ATOM 2314 C CA . HIS B 1 66 ? -5.598 23.312 -4.281 1 95.06 66 HIS B CA 1
ATOM 2315 C C . HIS B 1 66 ? -5.348 24.812 -4.102 1 95.06 66 HIS B C 1
ATOM 2317 O O . HIS B 1 66 ? -6.199 25.531 -3.566 1 95.06 66 HIS B O 1
ATOM 2323 N N . GLY B 1 67 ? -4.148 25.281 -4.395 1 94.44 67 GLY B N 1
ATOM 2324 C CA . GLY B 1 67 ? -3.965 26.719 -4.523 1 94.44 67 GLY B CA 1
ATOM 2325 C C . GLY B 1 67 ? -3.055 27.297 -3.459 1 94.44 67 GLY B C 1
ATOM 2326 O O . GLY B 1 67 ? -2.775 28.5 -3.461 1 94.44 67 GLY B O 1
ATOM 2327 N N . ALA B 1 68 ? -2.596 26.469 -2.518 1 97.19 68 ALA B N 1
ATOM 2328 C CA . ALA B 1 68 ? -1.647 26.984 -1.537 1 97.19 68 ALA B CA 1
ATOM 2329 C C . ALA B 1 68 ? -0.427 27.594 -2.223 1 97.19 68 ALA B C 1
ATOM 2331 O O . ALA B 1 68 ? 0.089 27.031 -3.193 1 97.19 68 ALA B O 1
ATOM 2332 N N . ARG B 1 69 ? 0.01 28.734 -1.729 1 96.44 69 ARG B N 1
ATOM 2333 C CA . ARG B 1 69 ? 1.106 29.469 -2.367 1 96.44 69 ARG B CA 1
ATOM 2334 C C . ARG B 1 69 ? 2.369 29.406 -1.516 1 96.44 69 ARG B C 1
ATOM 2336 O O . ARG B 1 69 ? 3.475 29.609 -2.02 1 96.44 69 ARG B O 1
ATOM 2343 N N . GLU B 1 70 ? 2.205 29.25 -0.274 1 98.19 70 GLU B N 1
ATOM 2344 C CA . GLU B 1 70 ? 3.299 29.062 0.676 1 98.19 70 GLU B CA 1
ATOM 2345 C C . GLU B 1 70 ? 3.047 27.859 1.579 1 98.19 70 GLU B C 1
ATOM 2347 O O . GLU B 1 70 ? 1.989 27.75 2.203 1 98.19 70 GLU B O 1
ATOM 2352 N N . ILE B 1 71 ? 3.973 26.969 1.558 1 98.69 71 ILE B N 1
ATOM 2353 C CA . ILE B 1 71 ? 3.785 25.75 2.338 1 98.69 71 ILE B CA 1
ATOM 2354 C C . ILE B 1 71 ? 5.004 25.516 3.232 1 98.69 71 ILE B C 1
ATOM 2356 O O . ILE B 1 71 ? 6.141 25.703 2.797 1 98.69 71 ILE B O 1
ATOM 2360 N N . LEU B 1 72 ? 4.789 25.312 4.477 1 98.94 72 LEU B N 1
ATOM 2361 C CA . LEU B 1 72 ? 5.785 24.812 5.414 1 98.94 72 LEU B CA 1
ATOM 2362 C C . LEU B 1 72 ? 5.543 23.344 5.723 1 98.94 72 LEU B C 1
ATOM 2364 O O . LEU B 1 72 ? 4.504 22.984 6.285 1 98.94 72 LEU B O 1
ATOM 2368 N N . ALA B 1 73 ? 6.434 22.484 5.27 1 98.88 73 ALA B N 1
ATOM 2369 C CA . ALA B 1 73 ? 6.32 21.047 5.488 1 98.88 73 ALA B CA 1
ATOM 2370 C C . ALA B 1 73 ? 7.363 20.562 6.492 1 98.88 73 ALA B C 1
ATOM 2372 O O . ALA B 1 73 ? 8.562 20.75 6.293 1 98.88 73 ALA B O 1
ATOM 2373 N N . ILE B 1 74 ? 6.91 19.922 7.566 1 98.81 74 ILE B N 1
ATOM 2374 C CA . ILE B 1 74 ? 7.781 19.484 8.656 1 98.81 74 ILE B CA 1
ATOM 2375 C C . ILE B 1 74 ? 7.789 17.969 8.734 1 98.81 74 ILE B C 1
ATOM 2377 O O . ILE B 1 74 ? 6.738 17.344 8.898 1 98.81 74 ILE B O 1
ATOM 2381 N N . GLU B 1 75 ? 8.906 17.328 8.57 1 98.38 75 GLU B N 1
ATOM 2382 C CA . GLU B 1 75 ? 9.094 15.883 8.57 1 98.38 75 GLU B CA 1
ATOM 2383 C C . GLU B 1 75 ? 10.414 15.5 9.242 1 98.38 75 GLU B C 1
ATOM 2385 O O . GLU B 1 75 ? 11.484 15.961 8.836 1 98.38 75 GLU B O 1
ATOM 2390 N N . PRO B 1 76 ? 10.344 14.672 10.258 1 96.75 76 PRO B N 1
ATOM 2391 C CA . PRO B 1 76 ? 11.555 14.398 11.039 1 96.75 76 PRO B CA 1
ATOM 2392 C C . PRO B 1 76 ? 12.406 13.281 10.43 1 96.75 76 PRO B C 1
ATOM 2394 O O . PRO B 1 76 ? 13.617 13.234 10.656 1 96.75 76 PRO B O 1
ATOM 2397 N N . HIS B 1 77 ? 11.828 12.297 9.812 1 94.75 77 HIS B N 1
ATOM 2398 C CA . HIS B 1 77 ? 12.602 11.164 9.297 1 94.75 77 HIS B CA 1
ATOM 2399 C C . HIS B 1 77 ? 13.445 11.578 8.094 1 94.75 77 HIS B C 1
ATOM 2401 O O . HIS B 1 77 ? 12.906 12.039 7.086 1 94.75 77 HIS B O 1
ATOM 2407 N N . PRO B 1 78 ? 14.727 11.367 8.086 1 95.88 78 PRO B N 1
ATOM 2408 C CA . PRO B 1 78 ? 15.625 11.906 7.059 1 95.88 78 PRO B CA 1
ATOM 2409 C C . PRO B 1 78 ? 15.297 11.383 5.66 1 95.88 78 PRO B C 1
ATOM 2411 O O . PRO B 1 78 ? 15.305 12.156 4.695 1 95.88 78 PRO B O 1
ATOM 2414 N N . ASP B 1 79 ? 15.039 10.086 5.508 1 94.5 79 ASP B N 1
ATOM 2415 C CA . ASP B 1 79 ? 14.742 9.516 4.199 1 94.5 79 ASP B CA 1
ATOM 2416 C C . ASP B 1 79 ? 13.445 10.102 3.627 1 94.5 79 ASP B C 1
ATOM 2418 O O . ASP B 1 79 ? 13.352 10.352 2.424 1 94.5 79 ASP B O 1
ATOM 2422 N N . ASN B 1 80 ? 12.422 10.258 4.477 1 96.5 80 ASN B N 1
ATOM 2423 C CA . ASN B 1 80 ? 11.172 10.891 4.051 1 96.5 80 ASN B CA 1
ATOM 2424 C C . ASN B 1 80 ? 11.391 12.344 3.656 1 96.5 80 ASN B C 1
ATOM 2426 O O . ASN B 1 80 ? 10.883 12.797 2.627 1 96.5 80 ASN B O 1
ATOM 2430 N N . ALA B 1 81 ? 12.172 13.062 4.488 1 98.19 81 ALA B N 1
ATOM 2431 C CA . ALA B 1 81 ? 12.445 14.477 4.219 1 98.19 81 ALA B CA 1
ATOM 2432 C C . ALA B 1 81 ? 13.18 14.648 2.893 1 98.19 81 ALA B C 1
ATOM 2434 O O . ALA B 1 81 ? 12.922 15.602 2.154 1 98.19 81 ALA B O 1
ATOM 2435 N N . GLU B 1 82 ? 14.109 13.766 2.617 1 98.12 82 GLU B N 1
ATOM 2436 C CA . GLU B 1 82 ? 14.844 13.812 1.355 1 98.12 82 GLU B CA 1
ATOM 2437 C C . GLU B 1 82 ? 13.898 13.664 0.163 1 98.12 82 GLU B C 1
ATOM 2439 O O . GLU B 1 82 ? 13.977 14.43 -0.797 1 98.12 82 GLU B O 1
ATOM 2444 N N . LEU B 1 83 ? 13.016 12.648 0.218 1 98.12 83 LEU B N 1
ATOM 2445 C CA . LEU B 1 83 ? 12.055 12.445 -0.866 1 98.12 83 LEU B CA 1
ATOM 2446 C C . LEU B 1 83 ? 11.047 13.586 -0.924 1 98.12 83 LEU B C 1
ATOM 2448 O O . LEU B 1 83 ? 10.609 13.977 -2.008 1 98.12 83 LEU B O 1
ATOM 2452 N N . LEU B 1 84 ? 10.664 14.133 0.217 1 98.62 84 LEU B N 1
ATOM 2453 C CA . LEU B 1 84 ? 9.82 15.32 0.286 1 98.62 84 LEU B CA 1
ATOM 2454 C C . LEU B 1 84 ? 10.453 16.484 -0.458 1 98.62 84 LEU B C 1
ATOM 2456 O O . LEU B 1 84 ? 9.797 17.156 -1.251 1 98.62 84 LEU B O 1
ATOM 2460 N N . ARG B 1 85 ? 11.727 16.719 -0.239 1 98.81 85 ARG B N 1
ATOM 2461 C CA . ARG B 1 85 ? 12.438 17.781 -0.93 1 98.81 85 ARG B CA 1
ATOM 2462 C C . ARG B 1 85 ? 12.445 17.562 -2.438 1 98.81 85 ARG B C 1
ATOM 2464 O O . ARG B 1 85 ? 12.266 18.5 -3.215 1 98.81 85 ARG B O 1
ATOM 2471 N N . ARG B 1 86 ? 12.672 16.328 -2.805 1 98.31 86 ARG B N 1
ATOM 2472 C CA . ARG B 1 86 ? 12.625 15.984 -4.223 1 98.31 86 ARG B CA 1
ATOM 2473 C C . ARG B 1 86 ? 11.266 16.328 -4.82 1 98.31 86 ARG B C 1
ATOM 2475 O O . ARG B 1 86 ? 11.18 16.875 -5.918 1 98.31 86 ARG B O 1
ATOM 2482 N N . ASN B 1 87 ? 10.227 15.93 -4.117 1 98.62 87 ASN B N 1
ATOM 2483 C CA . ASN B 1 87 ? 8.875 16.188 -4.598 1 98.62 87 ASN B CA 1
ATOM 2484 C C . ASN B 1 87 ? 8.57 17.672 -4.676 1 98.62 87 ASN B C 1
ATOM 2486 O O . ASN B 1 87 ? 7.867 18.125 -5.582 1 98.62 87 ASN B O 1
ATOM 2490 N N . VAL B 1 88 ? 9.094 18.438 -3.723 1 98.62 88 VAL B N 1
ATOM 2491 C CA . VAL B 1 88 ? 8.945 19.891 -3.729 1 98.62 88 VAL B CA 1
ATOM 2492 C C . VAL B 1 88 ? 9.68 20.484 -4.93 1 98.62 88 VAL B C 1
ATOM 2494 O O . VAL B 1 88 ? 9.125 21.312 -5.664 1 98.62 88 VAL B O 1
ATOM 2497 N N . GLU B 1 89 ? 10.891 20.031 -5.168 1 98.38 89 GLU B N 1
ATOM 2498 C CA . GLU B 1 89 ? 11.734 20.531 -6.25 1 98.38 89 GLU B CA 1
ATOM 2499 C C . GLU B 1 89 ? 11.156 20.156 -7.613 1 98.38 89 GLU B C 1
ATOM 2501 O O . GLU B 1 89 ? 11.125 20.984 -8.523 1 98.38 89 GLU B O 1
ATOM 2506 N N . GLU B 1 90 ? 10.703 18.906 -7.734 1 96.81 90 GLU B N 1
ATOM 2507 C CA . GLU B 1 90 ? 10.148 18.391 -8.984 1 96.81 90 GLU B CA 1
ATOM 2508 C C . GLU B 1 90 ? 8.984 19.266 -9.469 1 96.81 90 GLU B C 1
ATOM 2510 O O . GLU B 1 90 ? 8.75 19.375 -10.672 1 96.81 90 GLU B O 1
ATOM 2515 N N . ASN B 1 91 ? 8.32 19.891 -8.562 1 97.56 91 ASN B N 1
ATOM 2516 C CA . ASN B 1 91 ? 7.094 20.609 -8.883 1 97.56 91 ASN B CA 1
ATOM 2517 C C . ASN B 1 91 ? 7.285 22.125 -8.773 1 97.56 91 ASN B C 1
ATOM 2519 O O . ASN B 1 91 ? 6.332 22.891 -8.914 1 97.56 91 ASN B O 1
ATOM 2523 N N . ASP B 1 92 ? 8.492 22.578 -8.422 1 97.94 92 ASP B N 1
ATOM 2524 C CA . ASP B 1 92 ? 8.805 24 -8.219 1 97.94 92 ASP B CA 1
ATOM 2525 C C . ASP B 1 92 ? 7.867 24.625 -7.199 1 97.94 92 ASP B C 1
ATOM 2527 O O . ASP B 1 92 ? 7.32 25.703 -7.438 1 97.94 92 ASP B O 1
ATOM 2531 N N . LEU B 1 93 ? 7.562 23.891 -6.18 1 97.88 93 LEU B N 1
ATOM 2532 C CA . LEU B 1 93 ? 6.684 24.406 -5.141 1 97.88 93 LEU B CA 1
ATOM 2533 C C . LEU B 1 93 ? 7.398 25.453 -4.293 1 97.88 93 LEU B C 1
ATOM 2535 O O . LEU B 1 93 ? 8.586 25.328 -4.004 1 97.88 93 LEU B O 1
ATOM 2539 N N . ASN B 1 94 ? 6.684 26.5 -3.936 1 97.62 94 ASN B N 1
ATOM 2540 C CA . ASN B 1 94 ? 7.152 27.375 -2.871 1 97.62 94 ASN B CA 1
ATOM 2541 C C . ASN B 1 94 ? 6.902 26.781 -1.492 1 97.62 94 ASN B C 1
ATOM 2543 O O . ASN B 1 94 ? 6.008 27.219 -0.77 1 97.62 94 ASN B O 1
ATOM 2547 N N . ALA B 1 95 ? 7.656 25.797 -1.17 1 98.31 95 ALA B N 1
ATOM 2548 C CA . ALA B 1 95 ? 7.516 25.047 0.075 1 98.31 95 ALA B CA 1
ATOM 2549 C C . ALA B 1 95 ? 8.859 24.938 0.796 1 98.31 95 ALA B C 1
ATOM 2551 O O . ALA B 1 95 ? 9.883 24.641 0.172 1 98.31 95 ALA B O 1
ATOM 2552 N N . GLU B 1 96 ? 8.859 25.297 2 1 98.56 96 GLU B N 1
ATOM 2553 C CA . GLU B 1 96 ? 10.008 25.062 2.867 1 98.56 96 GLU B CA 1
ATOM 2554 C C . GLU B 1 96 ? 9.898 23.719 3.586 1 98.56 96 GLU B C 1
ATOM 2556 O O . GLU B 1 96 ? 8.867 23.422 4.191 1 98.56 96 GLU B O 1
ATOM 2561 N N . VAL B 1 97 ? 10.93 22.906 3.439 1 98.81 97 VAL B N 1
ATOM 2562 C CA . VAL B 1 97 ? 10.977 21.625 4.137 1 98.81 97 VAL B CA 1
ATOM 2563 C C . VAL B 1 97 ? 11.852 21.734 5.383 1 98.81 97 VAL B C 1
ATOM 2565 O O . VAL B 1 97 ? 13.023 22.094 5.297 1 98.81 97 VAL B O 1
ATOM 2568 N N . VAL B 1 98 ? 11.273 21.531 6.52 1 98.75 98 VAL B N 1
ATOM 2569 C CA . VAL B 1 98 ? 11.992 21.516 7.785 1 98.75 98 VAL B CA 1
ATOM 2570 C C . VAL B 1 98 ? 12.172 20.078 8.258 1 98.75 98 VAL B C 1
ATOM 2572 O O . VAL B 1 98 ? 11.195 19.391 8.586 1 98.75 98 VAL B O 1
ATOM 2575 N N . GLU B 1 99 ? 13.43 19.562 8.25 1 98.38 99 GLU B N 1
ATOM 2576 C CA . GLU B 1 99 ? 13.734 18.219 8.703 1 98.38 99 GLU B CA 1
ATOM 2577 C C . GLU B 1 99 ? 13.852 18.156 10.227 1 98.38 99 GLU B C 1
ATOM 2579 O O . GLU B 1 99 ? 14.961 18.156 10.766 1 98.38 99 GLU B O 1
ATOM 2584 N N . ALA B 1 100 ? 12.727 18.062 10.93 1 98.25 100 ALA B N 1
ATOM 2585 C CA . ALA B 1 100 ? 12.594 18.031 12.383 1 98.25 100 ALA B CA 1
ATOM 2586 C C . ALA B 1 100 ? 11.211 17.531 12.789 1 98.25 100 ALA B C 1
ATOM 2588 O O . ALA B 1 100 ? 10.305 17.453 11.961 1 98.25 100 ALA B O 1
ATOM 2589 N N . ALA B 1 101 ? 11.125 17.109 14.008 1 97.44 101 ALA B N 1
ATOM 2590 C CA . ALA B 1 101 ? 9.812 16.844 14.586 1 97.44 101 ALA B CA 1
ATOM 2591 C C . ALA B 1 101 ? 9.195 18.125 15.164 1 97.44 101 ALA B C 1
ATOM 2593 O O . ALA B 1 101 ? 9.852 18.844 15.914 1 97.44 101 ALA B O 1
ATOM 2594 N N . ALA B 1 102 ? 8.008 18.469 14.711 1 98.06 102 ALA B N 1
ATOM 2595 C CA . ALA B 1 102 ? 7.301 19.547 15.398 1 98.06 102 ALA B CA 1
ATOM 2596 C C . ALA B 1 102 ? 6.98 19.156 16.844 1 98.06 102 ALA B C 1
ATOM 2598 O O . ALA B 1 102 ? 6.555 18.031 17.109 1 98.06 102 ALA B O 1
ATOM 2599 N N . TYR B 1 103 ? 7.262 20 17.688 1 97 103 TYR B N 1
ATOM 2600 C CA . TYR B 1 103 ? 7.199 19.734 19.125 1 97 103 TYR B CA 1
ATOM 2601 C C . TYR B 1 103 ? 6.922 21.016 19.891 1 97 103 TYR B C 1
ATOM 2603 O O . TYR B 1 103 ? 6.52 22.031 19.312 1 97 103 TYR B O 1
ATOM 2611 N N . ASP B 1 104 ? 7.098 20.875 21.297 1 96.88 104 ASP B N 1
ATOM 2612 C CA . ASP B 1 104 ? 6.785 22.031 22.125 1 96.88 104 ASP B CA 1
ATOM 2613 C C . ASP B 1 104 ? 8.016 22.922 22.312 1 96.88 104 ASP B C 1
ATOM 2615 O O . ASP B 1 104 ? 7.902 24.047 22.812 1 96.88 104 ASP B O 1
ATOM 2619 N N . ARG B 1 105 ? 9.188 22.391 21.875 1 93.94 105 ARG B N 1
ATOM 2620 C CA . ARG B 1 105 ? 10.422 23.156 22 1 93.94 105 ARG B CA 1
ATOM 2621 C C . ARG B 1 105 ? 11.5 22.625 21.078 1 93.94 105 ARG B C 1
ATOM 2623 O O . ARG B 1 105 ? 11.367 21.531 20.516 1 93.94 105 ARG B O 1
ATOM 2630 N N . GLU B 1 106 ? 12.5 23.453 20.906 1 94.5 106 GLU B N 1
ATOM 2631 C CA . GLU B 1 106 ? 13.695 22.984 20.203 1 94.5 106 GLU B CA 1
ATOM 2632 C C . GLU B 1 106 ? 14.516 22.031 21.078 1 94.5 106 GLU B C 1
ATOM 2634 O O . GLU B 1 106 ? 14.758 22.312 22.25 1 94.5 106 GLU B O 1
ATOM 2639 N N . ASP B 1 107 ? 14.773 20.891 20.484 1 94.44 107 ASP B N 1
ATOM 2640 C CA . ASP B 1 107 ? 15.539 19.859 21.188 1 94.44 107 ASP B CA 1
ATOM 2641 C C . ASP B 1 107 ? 16 18.781 20.234 1 94.44 107 ASP B C 1
ATOM 2643 O O . ASP B 1 107 ? 15.922 18.938 19.016 1 94.44 107 ASP B O 1
ATOM 2647 N N . VAL B 1 108 ? 16.703 17.812 20.797 1 94.12 108 VAL B N 1
ATOM 2648 C CA . VAL B 1 108 ? 17.016 16.578 20.094 1 94.12 108 VAL B CA 1
ATOM 2649 C C . VAL B 1 108 ? 16.391 15.398 20.844 1 94.12 108 VAL B C 1
ATOM 2651 O O . VAL B 1 108 ? 16.609 15.227 22.047 1 94.12 108 VAL B O 1
ATOM 2654 N N . VAL B 1 109 ? 15.57 14.633 20.078 1 91.5 109 VAL B N 1
ATOM 2655 C CA . VAL B 1 109 ? 14.891 13.531 20.75 1 91.5 109 VAL B CA 1
ATOM 2656 C C . VAL B 1 109 ? 15.062 12.25 19.938 1 91.5 109 VAL B C 1
ATOM 2658 O O . VAL B 1 109 ? 15.531 12.281 18.797 1 91.5 109 VAL B O 1
ATOM 2661 N N . LYS B 1 110 ? 14.719 11.133 20.672 1 89.19 110 LYS B N 1
ATOM 2662 C CA . LYS B 1 110 ? 14.742 9.844 19.984 1 89.19 110 LYS B CA 1
ATOM 2663 C C . LYS B 1 110 ? 13.438 9.586 19.234 1 89.19 110 LYS B C 1
ATOM 2665 O O . LYS B 1 110 ? 12.352 9.844 19.766 1 89.19 110 LYS B O 1
ATOM 2670 N N . MET B 1 111 ? 13.547 9.227 18 1 89.62 111 MET B N 1
ATOM 2671 C CA . MET B 1 111 ? 12.414 8.742 17.219 1 89.62 111 MET B CA 1
ATOM 2672 C C . MET B 1 111 ? 12.445 7.227 17.078 1 89.62 111 MET B C 1
ATOM 2674 O O . MET B 1 111 ? 13.461 6.66 16.656 1 89.62 111 MET B O 1
ATOM 2678 N N . TYR B 1 112 ? 11.422 6.621 17.5 1 83.12 112 TYR B N 1
ATOM 2679 C CA . TYR B 1 112 ? 11.289 5.172 17.406 1 83.12 112 TYR B CA 1
ATOM 2680 C C . TYR B 1 112 ? 10.797 4.746 16.031 1 83.12 112 TYR B C 1
ATOM 2682 O O . TYR B 1 112 ? 9.766 5.23 15.562 1 83.12 112 TYR B O 1
ATOM 2690 N N . LEU B 1 113 ? 11.539 3.85 15.445 1 81.69 113 LEU B N 1
ATOM 2691 C CA . LEU B 1 113 ? 11.266 3.461 14.062 1 81.69 113 LEU B CA 1
ATOM 2692 C C . LEU B 1 113 ? 10.328 2.258 14.016 1 81.69 113 LEU B C 1
ATOM 2694 O O . LEU B 1 113 ? 10.398 1.377 14.875 1 81.69 113 LEU B O 1
ATOM 2698 N N . SER B 1 114 ? 9.367 2.303 13.07 1 72.44 114 SER B N 1
ATOM 2699 C CA . SER B 1 114 ? 8.492 1.168 12.797 1 72.44 114 SER B CA 1
ATOM 2700 C C . SER B 1 114 ? 8.688 0.652 11.375 1 72.44 114 SER B C 1
ATOM 2702 O O . SER B 1 114 ? 7.973 1.066 10.461 1 72.44 114 SER B O 1
ATOM 2704 N N . PRO B 1 115 ? 9.531 -0.308 11.305 1 63.22 115 PRO B N 1
ATOM 2705 C CA . PRO B 1 115 ? 9.898 -0.746 9.953 1 63.22 115 PRO B CA 1
ATOM 2706 C C . PRO B 1 115 ? 8.719 -1.335 9.188 1 63.22 115 PRO B C 1
ATOM 2708 O O . PRO B 1 115 ? 8.68 -1.258 7.953 1 63.22 115 PRO B O 1
ATOM 2711 N N . SER B 1 116 ? 7.84 -1.887 9.891 1 63.56 116 SER B N 1
ATOM 2712 C CA . SER B 1 116 ? 6.75 -2.574 9.203 1 63.56 116 SER B CA 1
ATOM 2713 C C . SER B 1 116 ? 5.66 -1.595 8.781 1 63.56 116 SER B C 1
ATOM 2715 O O . SER B 1 116 ? 4.82 -1.918 7.938 1 63.56 116 SER B O 1
ATOM 2717 N N . THR B 1 117 ? 5.859 -0.454 9.484 1 61.97 117 THR B N 1
ATOM 2718 C CA . THR B 1 117 ? 4.863 0.568 9.18 1 61.97 117 THR B CA 1
ATOM 2719 C C . THR B 1 117 ? 5.531 1.921 8.945 1 61.97 117 THR B C 1
ATOM 2721 O O . THR B 1 117 ? 6.754 2.035 9.016 1 61.97 117 THR B O 1
ATOM 2724 N N . VAL B 1 118 ? 4.844 2.98 8.383 1 62.69 118 VAL B N 1
ATOM 2725 C CA . VAL B 1 118 ? 5.316 4.352 8.242 1 62.69 118 VAL B CA 1
ATOM 2726 C C . VAL B 1 118 ? 5.066 5.121 9.531 1 62.69 118 VAL B C 1
ATOM 2728 O O . VAL B 1 118 ? 5.363 6.316 9.625 1 62.69 118 VAL B O 1
ATOM 2731 N N . ALA B 1 119 ? 4.801 4.375 10.609 1 70.31 119 ALA B N 1
ATOM 2732 C CA . ALA B 1 119 ? 4.344 5.07 11.812 1 70.31 119 ALA B CA 1
ATOM 2733 C C . ALA B 1 119 ? 5.492 5.293 12.789 1 70.31 119 ALA B C 1
ATOM 2735 O O . ALA B 1 119 ? 5.43 4.852 13.938 1 70.31 119 ALA B O 1
ATOM 2736 N N . HIS B 1 120 ? 6.504 6.012 12.305 1 77.56 120 HIS B N 1
ATOM 2737 C CA . HIS B 1 120 ? 7.578 6.441 13.188 1 77.56 120 HIS B CA 1
ATOM 2738 C C . HIS B 1 120 ? 7.086 7.488 14.18 1 77.56 120 HIS B C 1
ATOM 2740 O O . HIS B 1 120 ? 6.27 8.344 13.836 1 77.56 120 HIS B O 1
ATOM 2746 N N . SER B 1 121 ? 7.535 7.309 15.453 1 80.31 121 SER B N 1
ATOM 2747 C CA . SER B 1 121 ? 6.988 8.219 16.453 1 80.31 121 SER B CA 1
ATOM 2748 C C . SER B 1 121 ? 8.062 8.672 17.438 1 80.31 121 SER B C 1
ATOM 2750 O O . SER B 1 121 ? 8.922 7.879 17.828 1 80.31 121 SER B O 1
ATOM 2752 N N . VAL B 1 122 ? 7.965 9.836 17.812 1 73.81 122 VAL B N 1
ATOM 2753 C CA . VAL B 1 122 ? 8.852 10.344 18.859 1 73.81 122 VAL B CA 1
ATOM 2754 C C 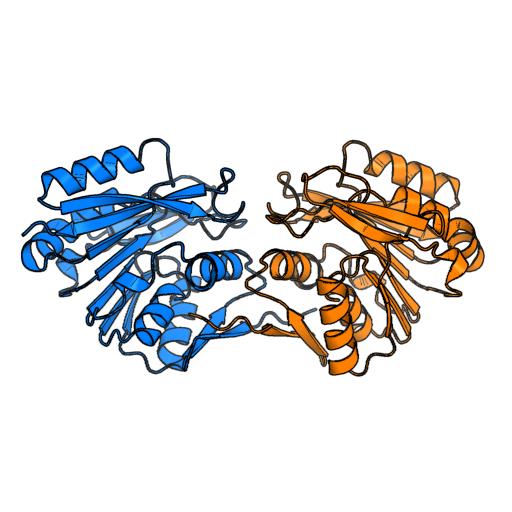. VAL B 1 122 ? 8.211 10.164 20.234 1 73.81 122 VAL B C 1
ATOM 2756 O O . VAL B 1 122 ? 8.836 10.422 21.266 1 73.81 122 VAL B O 1
ATOM 2759 N N . GLU B 1 123 ? 7.059 9.727 20.297 1 77.81 123 GLU B N 1
ATOM 2760 C CA . GLU B 1 123 ? 6.32 9.602 21.562 1 77.81 123 GLU B CA 1
ATOM 2761 C C . GLU B 1 123 ? 6.043 8.141 21.891 1 77.81 123 GLU B C 1
ATOM 2763 O O . GLU B 1 123 ? 6.18 7.719 23.047 1 77.81 123 GLU B O 1
ATOM 2768 N N . LEU B 1 124 ? 5.766 7.41 20.891 1 71.44 124 LEU B N 1
ATOM 2769 C CA . LEU B 1 124 ? 5.281 6.051 21.109 1 71.44 124 LEU B CA 1
ATOM 2770 C C . LEU B 1 124 ? 6.375 5.031 20.797 1 71.44 124 LEU B C 1
ATOM 2772 O O . LEU B 1 124 ? 6.926 5.016 19.703 1 71.44 124 LEU B O 1
ATOM 2776 N N . VAL B 1 125 ? 6.691 4.234 21.766 1 65 125 VAL B N 1
ATOM 2777 C CA . VAL B 1 125 ? 7.719 3.211 21.609 1 65 125 VAL B CA 1
ATOM 2778 C C . VAL B 1 125 ? 7.172 2.055 20.766 1 65 125 VAL B C 1
ATOM 2780 O O . VAL B 1 125 ? 6.371 1.254 21.25 1 65 125 VAL B O 1
ATOM 2783 N N . ARG B 1 126 ? 7.547 2.023 19.5 1 66.56 126 ARG B N 1
ATOM 2784 C CA . ARG B 1 126 ? 7.023 1.015 18.578 1 66.56 126 ARG B CA 1
ATOM 2785 C C . ARG B 1 126 ? 8.102 0.004 18.203 1 66.56 126 ARG B C 1
ATOM 2787 O O . ARG B 1 126 ? 7.801 -1.063 17.672 1 66.56 126 ARG B O 1
ATOM 2794 N N . SER B 1 127 ? 9.398 0.288 18.422 1 70.69 127 SER B N 1
ATOM 2795 C CA . SER B 1 127 ? 10.531 -0.571 18.109 1 70.69 127 SER B CA 1
ATOM 2796 C C . SER B 1 127 ? 11.742 -0.22 18.953 1 70.69 127 SER B C 1
ATOM 2798 O O . SER B 1 127 ? 11.758 0.812 19.641 1 70.69 127 SER B O 1
ATOM 2800 N N . ARG B 1 128 ? 12.672 -1.091 18.875 1 76 128 ARG B N 1
ATOM 2801 C CA . ARG B 1 128 ? 13.906 -0.835 19.609 1 76 128 ARG B CA 1
ATOM 2802 C C . ARG B 1 128 ? 14.867 0.017 18.781 1 76 128 ARG B C 1
ATOM 2804 O O . ARG B 1 128 ? 15.781 0.64 19.328 1 76 128 ARG B O 1
ATOM 2811 N N . GLU B 1 129 ? 14.617 0.097 17.562 1 84.75 129 GLU B N 1
ATOM 2812 C CA . GLU B 1 129 ? 15.484 0.901 16.703 1 84.75 129 GLU B CA 1
ATOM 2813 C C . GLU B 1 129 ? 15.086 2.373 16.734 1 84.75 129 GLU B C 1
ATOM 2815 O O . GLU B 1 129 ? 13.906 2.701 16.594 1 84.75 129 GLU B O 1
ATOM 2820 N N . THR B 1 130 ? 16.094 3.244 17.047 1 89.06 130 THR B N 1
ATOM 2821 C CA . THR B 1 130 ? 15.812 4.672 17.156 1 89.06 130 THR B CA 1
ATOM 2822 C C . THR B 1 130 ? 16.844 5.488 16.375 1 89.06 130 THR B C 1
ATOM 2824 O O . THR B 1 130 ? 17.922 4.996 16.062 1 89.06 130 THR B O 1
ATOM 2827 N N . ILE B 1 131 ? 16.406 6.648 15.992 1 90.69 131 ILE B N 1
ATOM 2828 C CA . ILE B 1 131 ? 17.328 7.66 15.477 1 90.69 131 ILE B CA 1
ATOM 2829 C C . ILE B 1 131 ? 17.109 8.984 16.219 1 90.69 131 ILE B C 1
ATOM 2831 O O . ILE B 1 131 ? 16.031 9.227 16.75 1 90.69 131 ILE B O 1
ATOM 2835 N N . ASP B 1 132 ? 18.156 9.719 16.266 1 94 132 ASP B N 1
ATOM 2836 C CA . ASP B 1 132 ? 18.016 11.062 16.828 1 94 132 ASP B CA 1
ATOM 2837 C C . ASP B 1 132 ? 17.469 12.031 15.781 1 94 132 ASP B C 1
ATOM 2839 O O . ASP B 1 132 ? 17.891 12.008 14.625 1 94 132 ASP B O 1
ATOM 2843 N N . VAL B 1 133 ? 16.469 12.828 16.25 1 95.62 133 VAL B N 1
ATOM 2844 C CA . VAL B 1 133 ? 15.938 13.859 15.367 1 95.62 133 VAL B CA 1
ATOM 2845 C C . VAL B 1 133 ? 15.836 15.188 16.109 1 95.62 133 VAL B C 1
ATOM 2847 O O . VAL B 1 133 ? 15.648 15.203 17.328 1 95.62 133 VAL B O 1
ATOM 2850 N N . GLU B 1 134 ? 15.992 16.25 15.43 1 97.25 134 GLU B N 1
ATOM 2851 C CA . GLU B 1 134 ? 15.75 17.578 15.992 1 97.25 134 GLU B CA 1
ATOM 2852 C C . GLU B 1 134 ? 14.258 17.844 16.156 1 97.25 134 GLU B C 1
ATOM 2854 O O . GLU B 1 134 ? 13.438 17.266 15.43 1 97.25 134 GLU B O 1
ATOM 2859 N N . THR B 1 135 ? 13.969 18.594 17.125 1 97.81 135 THR B N 1
ATOM 2860 C CA . THR B 1 135 ? 12.602 19.062 17.281 1 97.81 135 THR B CA 1
ATOM 2861 C C . THR B 1 135 ? 12.531 20.578 17.094 1 97.81 135 THR B C 1
ATOM 2863 O O . THR B 1 135 ? 13.539 21.266 17.25 1 97.81 135 THR B O 1
ATOM 2866 N N . VAL B 1 136 ? 11.359 21.078 16.703 1 98.31 136 VAL B N 1
ATOM 2867 C CA . VAL B 1 136 ? 11.148 22.516 16.531 1 98.31 136 VAL B CA 1
ATOM 2868 C C . VAL B 1 136 ? 9.734 22.875 17 1 98.31 136 VAL B C 1
ATOM 2870 O O . VAL B 1 136 ? 8.828 22.047 16.953 1 98.31 136 VAL B O 1
ATOM 2873 N N . ALA B 1 137 ? 9.641 24.094 17.5 1 98.5 137 ALA B N 1
ATOM 2874 C CA . ALA B 1 137 ? 8.328 24.641 17.797 1 98.5 137 ALA B CA 1
ATOM 2875 C C . ALA B 1 137 ? 7.828 25.5 16.641 1 98.5 137 ALA B C 1
ATOM 2877 O O . ALA B 1 137 ? 8.594 26.281 16.062 1 98.5 137 ALA B O 1
ATOM 2878 N N . LEU B 1 138 ? 6.504 25.312 16.281 1 98.56 138 LEU B N 1
ATOM 2879 C CA . LEU B 1 138 ? 5.938 26.094 15.188 1 98.56 138 LEU B CA 1
ATOM 2880 C C . LEU B 1 138 ? 6.09 27.594 15.469 1 98.56 138 LEU B C 1
ATOM 2882 O O . LEU B 1 138 ? 6.305 28.375 14.547 1 98.56 138 LEU B O 1
ATOM 2886 N N . ASP B 1 139 ? 6.008 28 16.688 1 98.5 139 ASP B N 1
ATOM 2887 C CA . ASP B 1 139 ? 6.102 29.406 17.109 1 98.5 139 ASP B CA 1
ATOM 2888 C C . ASP B 1 139 ? 7.449 30 16.719 1 98.5 139 ASP B C 1
ATOM 2890 O O . ASP B 1 139 ? 7.582 31.234 16.625 1 98.5 139 ASP B O 1
ATOM 2894 N N . ASP B 1 140 ? 8.422 29.125 16.531 1 97.88 140 ASP B N 1
ATOM 2895 C CA . ASP B 1 140 ? 9.766 29.609 16.25 1 97.88 140 ASP B CA 1
ATOM 2896 C C . ASP B 1 140 ? 10.031 29.672 14.75 1 97.88 140 ASP B C 1
ATOM 2898 O O . ASP B 1 140 ? 11.125 30.047 14.32 1 97.88 140 ASP B O 1
ATOM 2902 N N . LEU B 1 141 ? 9.055 29.344 13.859 1 97.5 141 LEU B N 1
ATOM 2903 C CA . LEU B 1 141 ? 9.312 29.188 12.438 1 97.5 141 LEU B CA 1
ATOM 2904 C C . LEU B 1 141 ? 8.781 30.391 11.656 1 97.5 141 LEU B C 1
ATOM 2906 O O . LEU B 1 141 ? 8.984 30.484 10.445 1 97.5 141 LEU B O 1
ATOM 2910 N N . GLY B 1 142 ? 8.172 31.359 12.258 1 92.94 142 GLY B N 1
ATOM 2911 C CA . GLY B 1 142 ? 7.746 32.625 11.656 1 92.94 142 GLY B CA 1
ATOM 2912 C C . GLY B 1 142 ? 6.723 32.438 10.555 1 92.94 142 GLY B C 1
ATOM 2913 O O . GLY B 1 142 ? 6.762 33.125 9.539 1 92.94 142 GLY B O 1
ATOM 2914 N N . THR B 1 143 ? 5.816 31.438 10.648 1 94.81 143 THR B N 1
ATOM 2915 C CA . THR B 1 143 ? 4.781 31.188 9.648 1 94.81 143 THR B CA 1
ATOM 2916 C C . THR B 1 143 ? 3.479 31.891 10.031 1 94.81 143 THR B C 1
ATOM 2918 O O . THR B 1 143 ? 3.254 32.188 11.211 1 94.81 143 THR B O 1
ATOM 2921 N N . SER B 1 144 ? 2.66 32.281 9.031 1 97.81 144 SER B N 1
ATOM 2922 C CA . SER B 1 144 ? 1.33 32.844 9.211 1 97.81 144 SER B CA 1
ATOM 2923 C C . SER B 1 144 ? 0.269 32 8.508 1 97.81 144 SER B C 1
ATOM 2925 O O . SER B 1 144 ? -0.396 32.469 7.582 1 97.81 144 SER B O 1
ATOM 2927 N N . PRO B 1 145 ? 0.012 30.828 8.961 1 98.5 145 PRO B N 1
ATOM 2928 C CA . PRO B 1 145 ? -0.784 29.844 8.219 1 98.5 145 PRO B CA 1
ATOM 2929 C C . PRO B 1 145 ? -2.281 30.141 8.273 1 98.5 145 PRO B C 1
ATOM 2931 O O . PRO B 1 145 ? -2.785 30.625 9.289 1 98.5 145 PRO B O 1
ATOM 2934 N N . ASP B 1 146 ? -2.939 29.844 7.141 1 98.25 146 ASP B N 1
ATOM 2935 C CA . ASP B 1 146 ? -4.395 29.75 7.098 1 98.25 146 ASP B CA 1
ATOM 2936 C C . ASP B 1 146 ? -4.879 28.391 7.582 1 98.25 146 ASP B C 1
ATOM 2938 O O . ASP B 1 146 ? -6 28.25 8.078 1 98.25 146 ASP B O 1
ATOM 2942 N N . LEU B 1 147 ? -4.043 27.391 7.426 1 98.75 147 LEU B N 1
ATOM 2943 C CA . LEU B 1 147 ? -4.379 26 7.738 1 98.75 147 LEU B CA 1
ATOM 2944 C C . LEU B 1 147 ? -3.152 25.234 8.227 1 98.75 147 LEU B C 1
ATOM 2946 O O . LEU B 1 147 ? -2.062 25.391 7.668 1 98.75 147 LEU B O 1
ATOM 2950 N N . ILE B 1 148 ? -3.316 24.438 9.289 1 98.88 148 ILE B N 1
ATOM 2951 C CA . ILE B 1 148 ? -2.287 23.516 9.773 1 98.88 148 ILE B CA 1
ATOM 2952 C C . ILE B 1 148 ? -2.842 22.094 9.82 1 98.88 148 ILE B C 1
ATOM 2954 O O . ILE B 1 148 ? -3.852 21.844 10.477 1 98.88 148 ILE B O 1
ATOM 2958 N N . LYS B 1 149 ? -2.266 21.188 9.062 1 98.94 149 LYS B N 1
ATOM 2959 C CA . LYS B 1 149 ? -2.521 19.766 9.203 1 98.94 149 LYS B CA 1
ATOM 2960 C C . LYS B 1 149 ? -1.52 19.109 10.156 1 98.94 149 LYS B C 1
ATOM 2962 O O . LYS B 1 149 ? -0.31 19.312 10.023 1 98.94 149 LYS B O 1
ATOM 2967 N N . ILE B 1 150 ? -2.033 18.391 11.133 1 98.69 150 ILE B N 1
ATOM 2968 C CA . ILE B 1 150 ? -1.152 17.797 12.133 1 98.69 150 ILE B CA 1
ATOM 2969 C C . ILE B 1 150 ? -1.363 16.281 12.156 1 98.69 150 ILE B C 1
ATOM 2971 O O . ILE B 1 150 ? -2.422 15.805 12.578 1 98.69 150 ILE B O 1
ATOM 2975 N N . ASP B 1 151 ? -0.411 15.539 11.727 1 96.94 151 ASP B N 1
ATOM 2976 C CA . ASP B 1 151 ? -0.27 14.094 11.875 1 96.94 151 ASP B CA 1
ATOM 2977 C C . ASP B 1 151 ? 1.112 13.727 12.414 1 96.94 151 ASP B C 1
ATOM 2979 O O . ASP B 1 151 ? 2.014 13.391 11.641 1 96.94 151 ASP B O 1
ATOM 2983 N N . ALA B 1 152 ? 1.229 13.703 13.781 1 95.88 152 ALA B N 1
ATOM 2984 C CA . ALA B 1 152 ? 2.539 13.625 14.422 1 95.88 152 ALA B CA 1
ATOM 2985 C C . ALA B 1 152 ? 2.691 12.32 15.195 1 95.88 152 ALA B C 1
ATOM 2987 O O . ALA B 1 152 ? 3.453 12.258 16.172 1 95.88 152 ALA B O 1
ATOM 2988 N N . GLU B 1 153 ? 1.937 11.328 14.859 1 91.75 153 GLU B N 1
ATOM 2989 C CA . GLU B 1 153 ? 2.064 9.953 15.336 1 91.75 153 GLU B CA 1
ATOM 2990 C C . GLU B 1 153 ? 2.084 9.898 16.859 1 91.75 153 GLU B C 1
ATOM 2992 O O . GLU B 1 153 ? 2.912 9.203 17.453 1 91.75 153 GLU B O 1
ATOM 2997 N N . GLY B 1 154 ? 1.323 10.805 17.531 1 92.56 154 GLY B N 1
ATOM 2998 C CA . GLY B 1 154 ? 1.182 10.773 18.969 1 92.56 154 GLY B CA 1
ATOM 2999 C C . GLY B 1 154 ? 1.62 12.055 19.656 1 92.56 154 GLY B C 1
ATOM 3000 O O . GLY B 1 154 ? 1.291 12.297 20.812 1 92.56 154 GLY B O 1
ATOM 3001 N N . ALA B 1 155 ? 2.273 12.906 18.906 1 95.38 155 ALA B N 1
ATOM 3002 C CA . ALA B 1 155 ? 2.848 14.109 19.5 1 95.38 155 ALA B CA 1
ATOM 3003 C C . ALA B 1 155 ? 1.972 15.328 19.219 1 95.38 155 ALA B C 1
ATOM 3005 O O . ALA B 1 155 ? 2.424 16.469 19.359 1 95.38 155 ALA B O 1
ATOM 3006 N N . GLU B 1 156 ? 0.71 15.094 18.844 1 97.62 156 GLU B N 1
ATOM 3007 C CA . GLU B 1 156 ? -0.152 16.188 18.406 1 97.62 156 GLU B CA 1
ATOM 3008 C C . GLU B 1 156 ? -0.268 17.266 19.484 1 97.62 156 GLU B C 1
ATOM 3010 O O . GLU B 1 156 ? -0.212 18.453 19.188 1 97.62 156 GLU B O 1
ATOM 3015 N N . GLU B 1 157 ? -0.396 16.859 20.766 1 96.56 157 GLU B N 1
ATOM 3016 C CA . GLU B 1 157 ? -0.531 17.828 21.844 1 96.56 157 GLU B CA 1
ATOM 3017 C C . GLU B 1 157 ? 0.733 18.672 21.984 1 96.56 157 GLU B C 1
ATOM 3019 O O . GLU B 1 157 ? 0.656 19.875 22.234 1 96.56 157 GLU B O 1
ATOM 3024 N N . ARG B 1 158 ? 1.875 18.016 21.859 1 97 158 ARG B N 1
ATOM 3025 C CA . ARG B 1 158 ? 3.139 18.75 21.938 1 97 158 ARG B CA 1
ATOM 3026 C C . ARG B 1 158 ? 3.271 19.734 20.781 1 97 158 ARG B C 1
ATOM 3028 O O . ARG B 1 158 ? 3.787 20.844 20.969 1 97 158 ARG B O 1
ATOM 3035 N N . VAL B 1 159 ? 2.818 19.328 19.625 1 98.56 159 VAL B N 1
ATOM 3036 C CA . VAL B 1 159 ? 2.834 20.219 18.469 1 98.56 159 VAL B CA 1
ATOM 3037 C C . VAL B 1 159 ? 1.976 21.438 18.75 1 98.56 159 VAL B C 1
ATOM 3039 O O . VAL B 1 159 ? 2.395 22.578 18.469 1 98.56 159 VAL B O 1
ATOM 3042 N N . LEU B 1 160 ? 0.813 21.234 19.312 1 98.62 160 LEU B N 1
ATOM 3043 C CA . LEU B 1 160 ? -0.108 22.328 19.609 1 98.62 160 LEU B CA 1
ATOM 3044 C C . LEU B 1 160 ? 0.489 23.266 20.656 1 98.62 160 LEU B C 1
ATOM 3046 O O . LEU B 1 160 ? 0.402 24.484 20.516 1 98.62 160 LEU B O 1
ATOM 3050 N N . ARG B 1 161 ? 1.13 22.703 21.656 1 98.06 161 ARG B N 1
ATOM 3051 C CA . ARG B 1 161 ? 1.768 23.516 22.703 1 98.06 161 ARG B CA 1
ATOM 3052 C C . ARG B 1 161 ? 2.887 24.375 22.109 1 98.06 161 ARG B C 1
ATOM 3054 O O . ARG B 1 161 ? 3.094 25.516 22.531 1 98.06 161 ARG B O 1
ATOM 3061 N N . GLY B 1 162 ? 3.566 23.812 21.156 1 98.5 162 GLY B N 1
ATOM 3062 C CA . GLY B 1 162 ? 4.629 24.547 20.484 1 98.5 162 GLY B CA 1
ATOM 3063 C C . GLY B 1 162 ? 4.117 25.531 19.453 1 98.5 162 GLY B C 1
ATOM 3064 O O . GLY B 1 162 ? 4.898 26.25 18.828 1 98.5 162 GLY B O 1
ATOM 3065 N N . ALA B 1 163 ? 2.799 25.609 19.266 1 98.5 163 ALA B N 1
ATOM 3066 C CA . ALA B 1 163 ? 2.186 26.469 18.25 1 98.5 163 ALA B CA 1
ATOM 3067 C C . ALA B 1 163 ? 1.27 27.516 18.891 1 98.5 163 ALA B C 1
ATOM 3069 O O . ALA B 1 163 ? 0.515 28.188 18.203 1 98.5 163 ALA B O 1
ATOM 3070 N N . GLU B 1 164 ? 1.292 27.656 20.203 1 97.75 164 GLU B N 1
ATOM 3071 C CA . GLU B 1 164 ? 0.33 28.484 20.938 1 97.75 164 GLU B CA 1
ATOM 3072 C C . GLU B 1 164 ? 0.316 29.906 20.406 1 97.75 164 GLU B C 1
ATOM 3074 O O . GLU B 1 164 ? -0.75 30.469 20.156 1 97.75 164 GLU B O 1
ATOM 3079 N N . ARG B 1 165 ? 1.462 30.531 20.281 1 98 165 ARG B N 1
ATOM 3080 C CA . ARG B 1 165 ? 1.519 31.906 19.781 1 98 165 ARG B CA 1
ATOM 3081 C C . ARG B 1 165 ? 1.012 32 18.344 1 98 165 ARG B C 1
ATOM 3083 O O . ARG B 1 165 ? 0.272 32.906 18 1 98 165 ARG B O 1
ATOM 3090 N N . THR B 1 166 ? 1.381 31.062 17.5 1 98.12 166 THR B N 1
ATOM 3091 C CA . THR B 1 166 ? 0.94 31 16.109 1 98.12 166 THR B CA 1
ATOM 3092 C C . THR B 1 166 ? -0.581 30.891 16.031 1 98.12 166 THR B C 1
ATOM 3094 O O . THR B 1 166 ? -1.213 31.578 15.227 1 98.12 166 THR B O 1
ATOM 3097 N N . LEU B 1 167 ? -1.174 30.031 16.875 1 98.19 167 LEU B N 1
ATOM 3098 C CA . LEU B 1 167 ? -2.619 29.844 16.891 1 98.19 167 LEU B CA 1
ATOM 3099 C C . LEU B 1 167 ? -3.334 31.109 17.328 1 98.19 167 LEU B C 1
ATOM 3101 O O . LEU B 1 167 ? -4.371 31.469 16.781 1 98.19 167 LEU B O 1
ATOM 3105 N N . GLU B 1 168 ? -2.768 31.781 18.328 1 96.75 168 GLU B N 1
ATOM 3106 C CA . GLU B 1 168 ? -3.363 33 18.844 1 96.75 168 GLU B CA 1
ATOM 3107 C C . GLU B 1 168 ? -3.301 34.125 17.812 1 96.75 168 GLU B C 1
ATOM 3109 O O . GLU B 1 168 ? -4.266 34.875 17.656 1 96.75 168 GLU B O 1
ATOM 3114 N N . GLU B 1 169 ? -2.232 34.219 17.172 1 97.25 169 GLU B N 1
ATOM 3115 C CA . GLU B 1 169 ? -1.971 35.344 16.266 1 97.25 169 GLU B CA 1
ATOM 3116 C C . GLU B 1 169 ? -2.709 35.188 14.945 1 97.25 169 GLU B C 1
ATOM 3118 O O . GLU B 1 169 ? -3.18 36.156 14.367 1 97.25 169 GLU B O 1
ATOM 3123 N N . HIS B 1 170 ? -2.844 33.938 14.43 1 97.62 170 HIS B N 1
ATOM 3124 C CA . HIS B 1 170 ? -3.291 33.781 13.047 1 97.62 170 HIS B CA 1
ATOM 3125 C C . HIS B 1 170 ? -4.594 33 12.977 1 97.62 170 HIS B C 1
ATOM 3127 O O . HIS B 1 170 ? -5.262 33 11.938 1 97.62 170 HIS B O 1
ATOM 3133 N N . ALA B 1 171 ? -4.957 32.312 14.008 1 97.69 171 ALA B N 1
ATOM 3134 C CA . ALA B 1 171 ? -6.211 31.562 14.125 1 97.69 171 ALA B CA 1
ATOM 3135 C C . ALA B 1 171 ? -6.457 30.703 12.898 1 97.69 171 ALA B C 1
ATOM 3137 O O . ALA B 1 171 ? -7.516 30.781 12.273 1 97.69 171 ALA B O 1
ATOM 3138 N N . PRO B 1 172 ? -5.48 29.844 12.531 1 98.44 172 PRO B N 1
ATOM 3139 C CA . PRO B 1 172 ? -5.664 28.969 11.375 1 98.44 172 PRO B CA 1
ATOM 3140 C C . PRO B 1 172 ? -6.707 27.875 11.617 1 98.44 172 PRO B C 1
ATOM 3142 O O . PRO B 1 172 ? -7.016 27.562 12.773 1 98.44 172 PRO B O 1
ATOM 3145 N N . VAL B 1 173 ? -7.297 27.312 10.508 1 98.38 173 VAL B N 1
ATOM 3146 C CA . VAL B 1 173 ? -8.023 26.062 10.586 1 98.38 173 VAL B CA 1
ATOM 3147 C C . VAL B 1 173 ? -7.055 24.922 10.883 1 98.38 173 VAL B C 1
ATOM 3149 O O . VAL B 1 173 ? -5.926 24.906 10.383 1 98.38 173 VAL B O 1
ATOM 3152 N N . LEU B 1 174 ? -7.484 23.984 11.734 1 98.75 174 LEU B N 1
ATOM 3153 C CA . LEU B 1 174 ? -6.641 22.844 12.078 1 98.75 174 LEU B CA 1
ATOM 3154 C C . LEU B 1 174 ? -7.281 21.531 11.625 1 98.75 174 LEU B C 1
ATOM 3156 O O . LEU B 1 174 ? -8.484 21.328 11.82 1 98.75 174 LEU B O 1
ATOM 3160 N N . LEU B 1 175 ? -6.551 20.688 10.938 1 98.75 175 LEU B N 1
ATOM 3161 C CA . LEU B 1 175 ? -6.863 19.297 10.656 1 98.75 175 LEU B CA 1
ATOM 3162 C C . LEU B 1 175 ? -5.918 18.359 11.414 1 98.75 175 LEU B C 1
ATOM 3164 O O . LEU B 1 175 ? -4.719 18.328 11.133 1 98.75 175 LEU B O 1
ATOM 3168 N N . ILE B 1 176 ? -6.457 17.578 12.406 1 98.62 176 ILE B N 1
ATOM 3169 C CA . ILE B 1 176 ? -5.57 16.891 13.336 1 98.62 176 ILE B CA 1
ATOM 3170 C C . ILE B 1 176 ? -5.953 15.406 13.414 1 98.62 176 ILE B C 1
ATOM 3172 O O . ILE B 1 176 ? -7.113 15.078 13.656 1 98.62 176 ILE B O 1
ATOM 3176 N N . SER B 1 177 ? -4.969 14.508 13.172 1 96.44 177 SER B N 1
ATOM 3177 C CA . SER B 1 177 ? -5.168 13.094 13.492 1 96.44 177 SER B CA 1
ATOM 3178 C C . SER B 1 177 ? -5.332 12.891 14.992 1 96.44 177 SER B C 1
ATOM 3180 O O . SER B 1 177 ? -4.566 13.438 15.789 1 96.44 177 SER B O 1
ATOM 3182 N N . ALA B 1 178 ? -6.309 12.055 15.414 1 96.69 178 ALA B N 1
ATOM 3183 C CA . ALA B 1 178 ? -6.594 11.93 16.844 1 96.69 178 ALA B CA 1
ATOM 3184 C C . ALA B 1 178 ? -6.809 10.469 17.234 1 96.69 178 ALA B C 1
ATOM 3186 O O . ALA B 1 178 ? -7.711 10.156 18.016 1 96.69 178 ALA B O 1
ATOM 3187 N N . TYR B 1 179 ? -5.949 9.586 16.734 1 92.06 179 TYR B N 1
ATOM 3188 C CA . TYR B 1 179 ? -6.242 8.172 16.906 1 92.06 179 TYR B CA 1
ATOM 3189 C C . TYR B 1 179 ? -4.988 7.398 17.297 1 92.06 179 TYR B C 1
ATOM 3191 O O . TYR B 1 179 ? -4.961 6.168 17.219 1 92.06 179 TYR B O 1
ATOM 3199 N N . HIS B 1 180 ? -3.92 8.062 17.656 1 89.38 180 HIS B N 1
ATOM 3200 C CA . HIS B 1 180 ? -2.648 7.375 17.844 1 89.38 180 HIS B CA 1
ATOM 3201 C C . HIS B 1 180 ? -2.576 6.719 19.219 1 89.38 180 HIS B C 1
ATOM 3203 O O . HIS B 1 180 ? -1.753 5.832 19.438 1 89.38 180 HIS B O 1
ATOM 3209 N N . TYR B 1 181 ? -3.355 7.145 20.156 1 87.25 181 TYR B N 1
ATOM 3210 C CA . TYR B 1 181 ? -3.473 6.492 21.453 1 87.25 181 TYR B CA 1
ATOM 3211 C C . TYR B 1 181 ? -4.859 6.703 22.047 1 87.25 181 TYR B C 1
ATOM 3213 O O . TYR B 1 181 ? -5.578 7.625 21.656 1 87.25 181 TYR B O 1
ATOM 3221 N N . PRO B 1 182 ? -5.223 5.773 22.969 1 90.19 182 PRO B N 1
ATOM 3222 C CA . PRO B 1 182 ? -6.555 5.91 23.562 1 90.19 182 PRO B CA 1
ATOM 3223 C C . PRO B 1 182 ? -6.746 7.242 24.281 1 90.19 182 PRO B C 1
ATOM 3225 O O . PRO B 1 182 ? -5.871 7.672 25.031 1 90.19 182 PRO B O 1
ATOM 3228 N N . GLY B 1 183 ? -7.891 7.914 24 1 94 183 GLY B N 1
ATOM 3229 C CA . GLY B 1 183 ? -8.219 9.148 24.703 1 94 183 GLY B CA 1
ATOM 3230 C C . GLY B 1 183 ? -7.676 10.383 24.016 1 94 183 GLY B C 1
ATOM 3231 O O . GLY B 1 183 ? -7.984 11.508 24.406 1 94 183 GLY B O 1
ATOM 3232 N N . GLN B 1 184 ? -6.977 10.219 23.016 1 94.31 184 GLN B N 1
ATOM 3233 C CA . GLN B 1 184 ? -6.328 11.352 22.344 1 94.31 184 GLN B CA 1
ATOM 3234 C C . GLN B 1 184 ? -7.359 12.352 21.828 1 94.31 184 GLN B C 1
ATOM 3236 O O . GLN B 1 184 ? -7.188 13.562 21.984 1 94.31 184 GLN B O 1
ATOM 3241 N N . GLU B 1 185 ? -8.375 11.82 21.203 1 97.25 185 GLU B N 1
ATOM 3242 C CA . GLU B 1 185 ? -9.422 12.664 20.641 1 97.25 185 GLU B CA 1
ATOM 3243 C C . GLU B 1 185 ? -9.992 13.609 21.688 1 97.25 185 GLU B C 1
A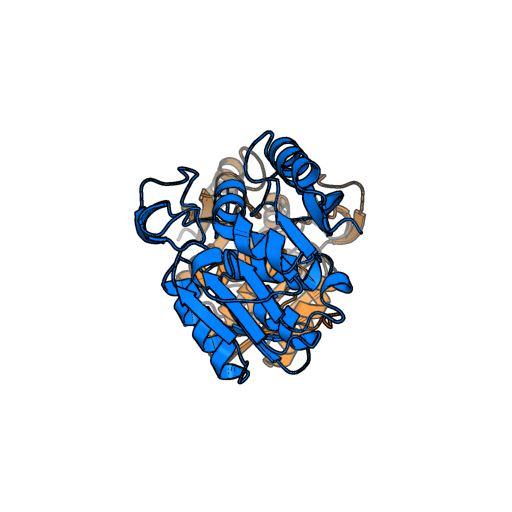TOM 3245 O O . GLU B 1 185 ? -10.133 14.812 21.453 1 97.25 185 GLU B O 1
ATOM 3250 N N . GLU B 1 186 ? -10.344 13.078 22.812 1 97.44 186 GLU B N 1
ATOM 3251 C CA . GLU B 1 186 ? -10.93 13.859 23.891 1 97.44 186 GLU B CA 1
ATOM 3252 C C . GLU B 1 186 ? -9.945 14.906 24.406 1 97.44 186 GLU B C 1
ATOM 3254 O O . GLU B 1 186 ? -10.32 16.047 24.656 1 97.44 186 GLU B O 1
ATOM 3259 N N . ASP B 1 187 ? -8.734 14.484 24.594 1 97.25 187 ASP B N 1
ATOM 3260 C CA . ASP B 1 187 ? -7.699 15.391 25.078 1 97.25 187 ASP B CA 1
ATOM 3261 C C . ASP B 1 187 ? -7.516 16.578 24.125 1 97.25 187 ASP B C 1
ATOM 3263 O O . ASP B 1 187 ? -7.469 17.719 24.578 1 97.25 187 ASP B O 1
ATOM 3267 N N . LEU B 1 188 ? -7.445 16.297 22.875 1 98.5 188 LEU B N 1
ATOM 3268 C CA . LEU B 1 188 ? -7.223 17.328 21.875 1 98.5 188 LEU B CA 1
ATOM 3269 C C . LEU B 1 188 ? -8.438 18.266 21.766 1 98.5 188 LEU B C 1
ATOM 3271 O O . LEU B 1 188 ? -8.281 19.484 21.656 1 98.5 188 LEU B O 1
ATOM 3275 N N . ARG B 1 189 ? -9.602 17.656 21.781 1 98.06 189 ARG B N 1
ATOM 3276 C CA . ARG B 1 189 ? -10.828 18.438 21.734 1 98.06 189 ARG B CA 1
ATOM 3277 C C . ARG B 1 189 ? -10.883 19.438 22.875 1 98.06 189 ARG B C 1
ATOM 3279 O O . ARG B 1 189 ? -11.133 20.625 22.656 1 98.06 189 ARG B O 1
ATOM 3286 N N . ARG B 1 190 ? -10.625 18.984 24.062 1 97.75 190 ARG B N 1
ATOM 3287 C CA . ARG B 1 190 ? -10.648 19.844 25.234 1 97.75 190 ARG B CA 1
ATOM 3288 C C . ARG B 1 190 ? -9.625 20.953 25.125 1 97.75 190 ARG B C 1
ATOM 3290 O O . ARG B 1 190 ? -9.93 22.125 25.406 1 97.75 190 ARG B O 1
ATOM 3297 N N . TRP B 1 191 ? -8.453 20.562 24.75 1 98 191 TRP B N 1
ATOM 3298 C CA . TRP B 1 191 ? -7.379 21.531 24.609 1 98 191 TRP B CA 1
ATOM 3299 C C . TRP B 1 191 ? -7.781 22.656 23.656 1 98 191 TRP B C 1
ATOM 3301 O O . TRP B 1 191 ? -7.562 23.828 23.953 1 98 191 TRP B O 1
ATOM 3311 N N . LEU B 1 192 ? -8.367 22.312 22.547 1 98.38 192 LEU B N 1
ATOM 3312 C CA . LEU B 1 192 ? -8.727 23.266 21.484 1 98.38 192 LEU B CA 1
ATOM 3313 C C . LEU B 1 192 ? -9.922 24.109 21.906 1 98.38 192 LEU B C 1
ATOM 3315 O O . LEU B 1 192 ? -9.945 25.328 21.672 1 98.38 192 LEU B O 1
ATOM 3319 N N . GLU B 1 193 ? -10.914 23.469 22.516 1 97.44 193 GLU B N 1
ATOM 3320 C CA . GLU B 1 193 ? -12.109 24.203 22.953 1 97.44 193 GLU B CA 1
ATOM 3321 C C . GLU B 1 193 ? -11.766 25.234 24.016 1 97.44 193 GLU B C 1
ATOM 3323 O O . GLU B 1 193 ? -12.367 26.312 24.047 1 97.44 193 GLU B O 1
ATOM 3328 N N . ASP B 1 194 ? -10.812 24.969 24.781 1 96.81 194 ASP B N 1
ATOM 3329 C CA . ASP B 1 194 ? -10.344 25.891 25.812 1 96.81 194 ASP B CA 1
ATOM 3330 C C . ASP B 1 194 ? -9.625 27.094 25.188 1 96.81 194 ASP B C 1
ATOM 3332 O O . ASP B 1 194 ? -9.367 28.094 25.859 1 96.81 194 ASP B O 1
ATOM 3336 N N . ARG B 1 195 ? -9.375 27.062 23.938 1 96.12 195 ARG B N 1
ATOM 3337 C CA . ARG B 1 195 ? -8.609 28.094 23.266 1 96.12 195 ARG B CA 1
ATOM 3338 C C . ARG B 1 195 ? -9.406 28.688 22.094 1 96.12 195 ARG B C 1
ATOM 3340 O O . ARG B 1 195 ? -8.836 29.031 21.062 1 96.12 195 ARG B O 1
ATOM 3347 N N . ASN B 1 196 ? -10.688 28.719 22.234 1 95.5 196 ASN B N 1
ATOM 3348 C CA . ASN B 1 196 ? -11.648 29.422 21.391 1 95.5 196 ASN B CA 1
ATOM 3349 C C . ASN B 1 196 ? -11.727 28.828 20 1 95.5 196 ASN B C 1
ATOM 3351 O O . ASN B 1 196 ? -11.805 29.562 19 1 95.5 196 ASN B O 1
ATOM 3355 N N . TYR B 1 197 ? -11.531 27.516 19.844 1 98.38 197 TYR B N 1
ATOM 3356 C CA . TYR B 1 197 ? -11.805 26.797 18.609 1 98.38 197 TYR B CA 1
ATOM 3357 C C . TYR B 1 197 ? -13.117 26.031 18.703 1 98.38 197 TYR B C 1
ATOM 3359 O O . TYR B 1 197 ? -13.453 25.484 19.75 1 98.38 197 TYR B O 1
ATOM 3367 N N . ARG B 1 198 ? -13.859 26.062 17.641 1 98.19 198 ARG B N 1
ATOM 3368 C CA . ARG B 1 198 ? -14.945 25.109 17.438 1 98.19 198 ARG B CA 1
ATOM 3369 C C . ARG B 1 198 ? -14.414 23.797 16.859 1 98.19 198 ARG B C 1
ATOM 3371 O O . ARG B 1 198 ? -13.727 23.781 15.844 1 98.19 198 ARG B O 1
ATOM 3378 N N . VAL B 1 199 ? -14.789 22.719 17.562 1 98.44 199 VAL B N 1
ATOM 3379 C CA . VAL B 1 199 ? -14.188 21.438 17.188 1 98.44 199 VAL B CA 1
ATOM 3380 C C . VAL B 1 199 ? -15.258 20.5 16.625 1 98.44 199 VAL B C 1
ATOM 3382 O O . VAL B 1 199 ? -16.328 20.344 17.219 1 98.44 199 VAL B O 1
ATOM 3385 N N . GLU B 1 200 ? -15.023 20 15.516 1 98.06 200 GLU B N 1
ATOM 3386 C CA . GLU B 1 200 ? -15.781 18.906 14.922 1 98.06 200 GLU B CA 1
ATOM 3387 C C . GLU B 1 200 ? -14.914 17.656 14.75 1 98.06 200 GLU B C 1
ATOM 3389 O O . GLU B 1 200 ? -13.75 17.766 14.344 1 98.06 200 GLU B O 1
ATOM 3394 N N . VAL B 1 201 ? -15.445 16.516 15.148 1 97.88 201 VAL B N 1
ATOM 3395 C CA . VAL B 1 201 ? -14.734 15.258 14.977 1 97.88 201 VAL B CA 1
ATOM 3396 C C . VAL B 1 201 ? -15.344 14.469 13.82 1 97.88 201 VAL B C 1
ATOM 3398 O O . VAL B 1 201 ? -16.531 14.125 13.852 1 97.88 201 VAL B O 1
ATOM 3401 N N . LEU B 1 202 ? -14.539 14.242 12.852 1 97.56 202 LEU B N 1
ATOM 3402 C CA . LEU B 1 202 ? -14.961 13.43 11.719 1 97.56 202 LEU B CA 1
ATOM 3403 C C . LEU B 1 202 ? -14.461 11.992 11.852 1 97.56 202 LEU B C 1
ATOM 3405 O O . LEU B 1 202 ? -13.344 11.766 12.312 1 97.56 202 LEU B O 1
ATOM 3409 N N . VAL B 1 203 ? -15.305 11.078 11.508 1 96.62 203 VAL B N 1
ATOM 3410 C CA . VAL B 1 203 ? -14.883 9.68 11.414 1 96.62 203 VAL B CA 1
ATOM 3411 C C . VAL B 1 203 ? -14.5 9.344 9.977 1 96.62 203 VAL B C 1
ATOM 3413 O O . VAL B 1 203 ? -15.328 9.461 9.07 1 96.62 203 VAL B O 1
ATOM 3416 N N . ARG B 1 204 ? -13.234 8.93 9.805 1 95 204 ARG B N 1
ATOM 3417 C CA . ARG B 1 204 ? -12.703 8.672 8.477 1 95 204 ARG B CA 1
ATOM 3418 C C . ARG B 1 204 ? -12.188 7.238 8.367 1 95 204 ARG B C 1
ATOM 3420 O O . ARG B 1 204 ? -11.773 6.645 9.359 1 95 204 ARG B O 1
ATOM 3427 N N . GLU B 1 205 ? -12.258 6.789 7.176 1 91.06 205 GLU B N 1
ATOM 3428 C CA . GLU B 1 205 ? -11.734 5.453 6.918 1 91.06 205 GLU B CA 1
ATOM 3429 C C . GLU B 1 205 ? -10.234 5.492 6.637 1 91.06 205 GLU B C 1
ATOM 3431 O O . GLU B 1 205 ? -9.734 6.438 6.02 1 91.06 205 GLU B O 1
ATOM 3436 N N . THR B 1 206 ? -9.578 4.5 7.152 1 88.81 206 THR B N 1
ATOM 3437 C CA . THR B 1 206 ? -8.156 4.324 6.887 1 88.81 206 THR B CA 1
ATOM 3438 C C . THR B 1 206 ? -7.832 2.854 6.629 1 88.81 206 THR B C 1
ATOM 3440 O O . THR B 1 206 ? -8.703 2.082 6.227 1 88.81 206 THR B O 1
ATOM 3443 N N . SER B 1 207 ? -6.539 2.439 6.66 1 82.25 207 SER B N 1
ATOM 3444 C CA . SER B 1 207 ? -6.117 1.075 6.363 1 82.25 207 SER B CA 1
ATOM 3445 C C . SER B 1 207 ? -5.57 0.382 7.605 1 82.25 207 SER B C 1
ATOM 3447 O O . SER B 1 207 ? -5.293 1.033 8.617 1 82.25 207 SER B O 1
ATOM 3449 N N . PRO B 1 208 ? -5.438 -0.989 7.477 1 75.81 208 PRO B N 1
ATOM 3450 C CA . PRO B 1 208 ? -4.871 -1.713 8.617 1 75.81 208 PRO B CA 1
ATOM 3451 C C . PRO B 1 208 ? -3.438 -1.29 8.93 1 75.81 208 PRO B C 1
ATOM 3453 O O . PRO B 1 208 ? -2.945 -1.532 10.039 1 75.81 208 PRO B O 1
ATOM 3456 N N . TYR B 1 209 ? -2.783 -0.637 8.023 1 72.38 209 TYR B N 1
ATOM 3457 C CA . TYR B 1 209 ? -1.45 -0.099 8.273 1 72.38 209 TYR B CA 1
ATOM 3458 C C . TYR B 1 209 ? -1.496 1.016 9.312 1 72.38 209 TYR B C 1
ATOM 3460 O O . TYR B 1 209 ? -0.553 1.189 10.086 1 72.38 209 TYR B O 1
ATOM 3468 N N . ARG B 1 210 ? -2.613 1.697 9.164 1 72.38 210 ARG B N 1
ATOM 3469 C CA . ARG B 1 210 ? -2.734 2.863 10.039 1 72.38 210 ARG B CA 1
ATOM 3470 C C . ARG B 1 210 ? -3.406 2.494 11.352 1 72.38 210 ARG B C 1
ATOM 3472 O O . ARG B 1 210 ? -2.973 2.932 12.422 1 72.38 210 ARG B O 1
ATOM 3479 N N . SER B 1 211 ? -4.441 1.72 11.18 1 73.38 211 SER B N 1
ATOM 3480 C CA . SER B 1 211 ? -5.211 1.367 12.367 1 73.38 211 SER B CA 1
ATOM 3481 C C . SER B 1 211 ? -6 0.077 12.148 1 73.38 211 SER B C 1
ATOM 3483 O O . SER B 1 211 ? -6.629 -0.105 11.109 1 73.38 211 SER B O 1
ATOM 3485 N N . PRO B 1 212 ? -5.992 -0.683 13.156 1 71 212 PRO B N 1
ATOM 3486 C CA . PRO B 1 212 ? -6.805 -1.896 13.062 1 71 212 PRO B CA 1
ATOM 3487 C C . PRO B 1 212 ? -8.305 -1.6 13.016 1 71 212 PRO B C 1
ATOM 3489 O O . PRO B 1 212 ? -9.078 -2.414 12.508 1 71 212 PRO B O 1
ATOM 3492 N N . ALA B 1 213 ? -8.734 -0.41 13.586 1 75 213 ALA B N 1
ATOM 3493 C CA . ALA B 1 213 ? -10.156 -0.072 13.633 1 75 213 ALA B CA 1
ATOM 3494 C C . ALA B 1 213 ? -10.672 0.32 12.25 1 75 213 ALA B C 1
ATOM 3496 O O . ALA B 1 213 ? -11.875 0.268 11.992 1 75 213 ALA B O 1
ATOM 3497 N N . LEU B 1 214 ? -9.914 0.678 11.312 1 80 214 LEU B N 1
ATOM 3498 C CA . LEU B 1 214 ? -10.195 1.054 9.938 1 80 214 LEU B CA 1
ATOM 3499 C C . LEU B 1 214 ? -11.008 2.344 9.875 1 80 214 LEU B C 1
ATOM 3501 O O . LEU B 1 214 ? -11.219 2.896 8.797 1 80 214 LEU B O 1
ATOM 3505 N N . ARG B 1 215 ? -11.617 2.799 11.016 1 90.75 215 ARG B N 1
ATOM 3506 C CA . ARG B 1 215 ? -12.273 4.09 11.172 1 90.75 215 ARG B CA 1
ATOM 3507 C C . ARG B 1 215 ? -11.648 4.891 12.305 1 90.75 215 ARG B C 1
ATOM 3509 O O . ARG B 1 215 ? -11.57 4.418 13.445 1 90.75 215 ARG B O 1
ATOM 3516 N N . VAL B 1 216 ? -11.227 6.07 11.914 1 94.38 216 VAL B N 1
ATOM 3517 C CA . VAL B 1 216 ? -10.438 6.824 12.891 1 94.38 216 VAL B CA 1
ATOM 3518 C C . VAL B 1 216 ? -10.969 8.25 12.984 1 94.38 216 VAL B C 1
ATOM 3520 O O . VAL B 1 216 ? -11.547 8.773 12.031 1 94.38 216 VAL B O 1
ATOM 3523 N N . PRO B 1 217 ? -10.766 8.836 14.148 1 96.75 217 PRO B N 1
ATOM 3524 C CA . PRO B 1 217 ? -11.188 10.227 14.312 1 96.75 217 PRO B CA 1
ATOM 3525 C C . PRO B 1 217 ? -10.172 11.219 13.742 1 96.75 217 PRO B C 1
ATOM 3527 O O . PRO B 1 217 ? -8.969 11.055 13.938 1 96.75 217 PRO B O 1
ATOM 3530 N N . VAL B 1 218 ? -10.672 12.18 13.062 1 97.62 218 VAL B N 1
ATOM 3531 C CA . VAL B 1 218 ? -9.93 13.359 12.617 1 97.62 218 VAL B CA 1
ATOM 3532 C C . VAL B 1 218 ? -10.625 14.625 13.117 1 97.62 218 VAL B C 1
ATOM 3534 O O . VAL B 1 218 ? -11.836 14.773 12.953 1 97.62 218 VAL B O 1
ATOM 3537 N N . ILE B 1 219 ? -9.875 15.477 13.695 1 98.5 219 ILE B N 1
ATOM 3538 C CA . ILE B 1 219 ? -10.422 16.703 14.258 1 98.5 219 ILE B CA 1
ATOM 3539 C C . ILE B 1 219 ? -10.32 17.828 13.227 1 98.5 219 ILE B C 1
ATOM 3541 O O . ILE B 1 219 ? -9.273 18.031 12.609 1 98.5 219 ILE B O 1
ATOM 3545 N N . VAL B 1 220 ? -11.375 18.453 13.031 1 98.56 220 VAL B N 1
ATOM 3546 C CA . VAL B 1 220 ? -11.422 19.734 12.344 1 98.56 220 VAL B CA 1
ATOM 3547 C C . VAL B 1 220 ? -11.703 20.844 13.359 1 98.56 220 VAL B C 1
ATOM 3549 O O . VAL B 1 220 ? -12.734 20.828 14.031 1 98.56 220 VAL B O 1
ATOM 3552 N N . ALA B 1 221 ? -10.789 21.781 13.445 1 98.69 221 ALA B N 1
ATOM 3553 C CA . ALA B 1 221 ? -10.945 22.891 14.391 1 98.69 221 ALA B CA 1
ATOM 3554 C C . ALA B 1 221 ? -10.945 24.234 13.664 1 98.69 221 ALA B C 1
ATOM 3556 O O . ALA B 1 221 ? -10 24.547 12.93 1 98.69 221 ALA B O 1
ATOM 3557 N N . GLU B 1 222 ? -11.945 24.969 13.883 1 98 222 GLU B N 1
ATOM 3558 C CA . GLU B 1 222 ? -12.07 26.312 13.32 1 98 222 GLU B CA 1
ATOM 3559 C C . GLU B 1 222 ? -12.07 27.375 14.422 1 98 222 GLU B C 1
ATOM 3561 O O . GLU B 1 222 ? -12.672 27.172 15.484 1 98 222 GLU B O 1
ATOM 3566 N N . PRO B 1 223 ? -11.305 28.453 14.133 1 96.5 223 PRO B N 1
ATOM 3567 C CA . PRO B 1 223 ? -11.328 29.516 15.148 1 96.5 223 PRO B CA 1
ATOM 3568 C C . PRO B 1 223 ? -12.719 30.125 15.336 1 96.5 223 PRO B C 1
ATOM 3570 O O . PRO B 1 223 ? -13.453 30.297 14.359 1 96.5 223 PRO B O 1
ATOM 3573 N N . ARG B 1 224 ? -13.016 30.281 16.625 1 91.38 224 ARG B N 1
ATOM 3574 C CA . ARG B 1 224 ? -14.281 30.953 16.922 1 91.38 224 ARG B CA 1
ATOM 3575 C C . ARG B 1 224 ? -14.164 32.438 16.703 1 91.38 224 ARG B C 1
ATOM 3577 O O . ARG B 1 224 ? -13.102 33.031 16.906 1 91.38 224 ARG B O 1
ATOM 3584 N N . ALA B 1 225 ? -15.25 33.031 16.016 1 74.44 225 ALA B N 1
ATOM 3585 C CA . ALA B 1 225 ? -15.336 34.5 15.828 1 74.44 225 ALA B CA 1
ATOM 3586 C C . ALA B 1 225 ? -15.25 35.219 17.172 1 74.44 225 ALA B C 1
ATOM 3588 O O . ALA B 1 225 ? -15.688 34.688 18.203 1 74.44 225 ALA B O 1
#

Foldseek 3Di:
DDDFDWDWDDDPPAIFTDTVVAVQRVQVLCCVRPQPVPPLVLLAPWQEEEEAQCQLNSVVVSSVNNPHQEYEYEHQDPVRLVNNVVRCVRGVGNYDYHRAHQFLAWDKAKWADDRNHPLIARPDHPDPDIDITTYHQPVVVPGQTQEYEHDHLPRRVRNCNSCVVSCVVRVHKYKYFQANDPPRVVVVCVVQVVVQWDKDWDWTAGDVSVPPVRIGIIIIIGHHD/DDDFDWDWDDDQPAIFTDTVVQVQRVQVLCCVRPQPVPPLVLLAPKQEEEEAQCQLNSVVVSSVNNHHQEYEYEHADPVRLVNNVVRCVRGVGNYDYHRAHQFLAWDKAKWADDRNAPLIARPDHPDPDIDITTYHQPVVVPGQTQEYEHDHLPRRVRNCNSCVVSCVVRVHKYKYFQANDPPRVVVVCVVQVVVQWDKDWDWTAGDVSVPPVRIGIIIIIGHHD

Secondary structure (DSSP, 8-state):
-----PEEEEETTEEEEE-TTSHHHHHHHHHHHTS-SS-GGGGTT-SEEEEET-TTTHHHHHHHHTT-SEEEEE--SHHHHHHHHHHHHHTT--EEEE-SEEESSSEEEEEEP-TTSS--BSSS---S-EEEEEEEEGGGTT---SEEEE--TT-HHHHHHTTHHHHHHH--EEEEE--SSTTHHHHHHHHHHTTTEEEEEEEEE--TTT-TTSEEEEEEEEE--/-----PEEEEETTEEEEE-TTSHHHHHHHHHHHTS-SS-GGGGTT-SEEEEET-TTTHHHHHHHHTT-SEEEEE--SHHHHHHHHHHHHHTT--EEEE-SEEESSSEEEEEEP-TTSS--BSSS---S-EEEEEEEEGGGTT---SEEEE--TT-HHHHHHTTHHHHHHH--EEEEE--SSTTHHHHHHHHHHTTTEEEEEEEEE--TTT-TTSEEEEEEEEE--